Protein 3MFD (pdb70)

Radius of gyration: 30.0 Å; Cα contacts (8 Å, |Δi|>4): 1368; chains: 2; bounding box: 78×88×64 Å

Secondary structure (DSSP, 8-state):
----S-SEEEEEETTT--EEEEESTT--B--GGGGG--HHHHHHTT--PEEEPPHHHHH--SS-----TT-EEEHHHHHHH-----HHHHHHHHHHHHSSHHHHH--HHHHHH----B-SSSS--S-SSS-BB-S---HHHHH---HHHHHHHT-SEEE-----EEE---TTT---TTEEEEEEEEETTTEEEEEEEEEETTEEEEEEEES-TTHHHH---HHHHHHEEEEEEE-SEE-GGGTTSTTTTTEEESS-EEEEEEHHHHTT------BPPP-THHHH-GGGS-SEEE----TT-------EEE--/----S-SEEEEEETTT--EEEEESTT--B--GGGGG--HHHHHHTT--PEEEPPHHHHT--SS-----TT-EEEHHHHHHH-----HHHHHHHHHHHHSSHHHHH--HHHHHH----B-SSSS--S-SSS-BB-S---HHHHH---HHHHHHHT-SEEE-----EEE-S-TTT---TTEEEEEEEEETTTEEEEEEEEEETTEEEEEEEES-TTHHHH---HHHHHHEEEEEEE---GGGTTSTTTTTEE-SS-EEEEEEHHHHHT--------B----TT--S---PBEE-

B-factor: mean 21.54, std 14.28, range [2.0, 94.99]

Structure (mmCIF, N/CA/C/O backbone):
data_3MFD
#
_entry.id   3MFD
#
_cell.length_a   100.439
_cell.length_b   100.439
_cell.length_c   171.853
_cell.angle_alpha   90.000
_cell.angle_beta   90.000
_cell.angle_gamma   90.000
#
_symmetry.space_group_name_H-M   'P 43 21 2'
#
loop_
_entity.id
_entity.type
_entity.pdbx_description
1 polymer 'D-alanyl-D-alanine carboxypeptidase dacB'
2 non-polymer 'CITRIC ACID'
3 non-polymer 1,2-ETHANEDIOL
4 water water
#
loop_
_atom_site.group_PDB
_atom_site.id
_atom_site.type_symbol
_atom_site.label_atom_id
_atom_site.label_alt_id
_atom_site.label_comp_id
_atom_site.label_asym_id
_atom_site.label_entity_id
_atom_site.label_seq_id
_atom_site.pdbx_PDB_ins_code
_atom_site.Cartn_x
_atom_site.Cartn_y
_atom_site.Cartn_z
_atom_site.occupancy
_atom_site.B_iso_or_equiv
_atom_site.auth_seq_id
_atom_site.auth_comp_id
_atom_site.auth_asym_id
_atom_site.auth_atom_id
_atom_site.pdbx_PDB_model_num
ATOM 1 N N . ALA A 1 4 ? 3.746 33.767 67.391 1.00 30.05 28 ALA A N 1
ATOM 2 C CA . ALA A 1 4 ? 3.941 33.520 65.941 1.00 30.24 28 ALA A CA 1
ATOM 3 C C . ALA A 1 4 ? 2.757 34.116 65.179 1.00 29.42 28 ALA A C 1
ATOM 4 O O . ALA A 1 4 ? 1.722 34.425 65.769 1.00 30.59 28 ALA A O 1
ATOM 6 N N . ILE A 1 5 ? 2.895 34.288 63.874 1.00 28.27 29 ILE A N 1
ATOM 7 C CA . ILE A 1 5 ? 1.747 34.733 63.074 1.00 26.67 29 ILE A CA 1
ATOM 8 C C . ILE A 1 5 ? 0.997 33.487 62.625 1.00 25.80 29 ILE A C 1
ATOM 9 O O . ILE A 1 5 ? 1.599 32.585 62.079 1.00 26.46 29 ILE A O 1
ATOM 14 N N . ASP A 1 6 ? -0.297 33.422 62.904 1.00 24.90 30 ASP A N 1
ATOM 15 C CA . ASP A 1 6 ? -1.158 32.376 62.372 1.00 24.68 30 ASP A CA 1
ATOM 16 C C . ASP A 1 6 ? -2.350 32.997 61.652 1.00 22.41 30 ASP A C 1
ATOM 17 O O . ASP A 1 6 ? -3.063 33.810 62.235 1.00 23.02 30 ASP A O 1
ATOM 22 N N . VAL A 1 7 ? -2.557 32.640 60.386 1.00 19.41 31 VAL A N 1
ATOM 23 C CA . VAL A 1 7 ? -3.656 33.224 59.598 1.00 16.59 31 VAL A CA 1
ATOM 24 C C . VAL A 1 7 ? -4.524 32.136 58.977 1.00 15.79 31 VAL A C 1
ATOM 25 O O . VAL A 1 7 ? -4.106 30.980 58.895 1.00 15.17 31 VAL A O 1
ATOM 29 N N . SER A 1 8 ? -5.735 32.499 58.558 1.00 14.07 32 SER A N 1
ATOM 30 C CA . SER A 1 8 ? -6.652 31.544 57.938 1.00 13.47 32 SER A CA 1
ATOM 31 C C . SER A 1 8 ? -6.522 31.512 56.406 1.00 12.87 32 SER A C 1
ATOM 32 O O . SER A 1 8 ? -7.270 30.787 55.735 1.00 12.88 32 SER A O 1
ATOM 35 N N . ALA A 1 9 ? -5.618 32.327 55.869 1.00 11.14 33 ALA A N 1
ATOM 36 C CA . ALA A 1 9 ? -5.422 32.442 54.419 1.00 11.41 33 ALA A CA 1
ATOM 37 C C . ALA A 1 9 ? -4.708 31.226 53.899 1.00 11.72 33 ALA A C 1
ATOM 38 O O . ALA A 1 9 ? -3.865 30.668 54.586 1.00 12.50 33 ALA A O 1
ATOM 40 N N . LYS A 1 10 ? -5.021 30.825 52.665 1.00 12.56 34 LYS A N 1
ATOM 41 C CA . LYS A 1 10 ? -4.248 29.780 52.018 1.00 12.98 34 LYS A CA 1
ATOM 42 C C . LYS A 1 10 ? -2.847 30.305 51.626 1.00 12.30 34 LYS A C 1
ATOM 43 O O . LYS A 1 10 ? -1.844 29.582 51.797 1.00 13.52 34 LYS A O 1
ATOM 49 N N . SER A 1 11 ? -2.787 31.542 51.142 1.00 11.91 35 SER A N 1
ATOM 50 C CA . SER A 1 11 ? -1.528 32.201 50.837 1.00 11.69 35 SER A CA 1
ATOM 51 C C . SER A 1 11 ? -1.539 33.570 51.451 1.00 11.75 35 SER A C 1
ATOM 52 O O . SER A 1 11 ? -2.566 34.252 51.436 1.00 11.03 35 SER A O 1
ATOM 55 N N . ALA A 1 12 ? -0.398 33.988 51.991 1.00 11.61 36 ALA A N 1
ATOM 56 C CA . ALA A 1 12 ? -0.327 35.300 52.618 1.00 11.33 36 ALA A CA 1
ATOM 57 C C . ALA A 1 12 ? 1.090 35.813 52.555 1.00 11.15 36 ALA A C 1
ATOM 58 O O . ALA A 1 12 ? 2.034 35.028 52.487 1.00 10.85 36 ALA A O 1
ATOM 60 N N . ILE A 1 13 ? 1.237 37.119 52.631 1.00 11.17 37 ILE A N 1
ATOM 61 C CA . ILE A 1 13 ? 2.555 37.707 52.756 1.00 11.61 37 ILE A CA 1
ATOM 62 C C . ILE A 1 13 ? 2.471 39.057 53.425 1.00 11.56 37 ILE A C 1
ATOM 63 O O . ILE A 1 13 ? 1.471 39.761 53.324 1.00 11.61 37 ILE A O 1
ATOM 68 N N . ILE A 1 14 ? 3.528 39.416 54.138 1.00 12.07 38 ILE A N 1
ATOM 69 C CA . ILE A 1 14 ? 3.700 40.815 54.513 1.00 12.54 38 ILE A CA 1
ATOM 70 C C . ILE A 1 14 ? 5.133 41.225 54.216 1.00 12.77 38 ILE A C 1
ATOM 71 O O . ILE A 1 14 ? 6.077 40.477 54.501 1.00 12.84 38 ILE A O 1
ATOM 76 N N . ILE A 1 15 ? 5.284 42.385 53.578 1.00 12.23 39 ILE A N 1
ATOM 77 C CA . ILE A 1 15 ? 6.580 42.874 53.187 1.00 12.29 39 ILE A CA 1
ATOM 78 C C . ILE A 1 15 ? 6.781 44.273 53.716 1.00 13.22 39 ILE A C 1
ATOM 79 O O . ILE A 1 15 ? 5.831 45.028 53.969 1.00 12.60 39 ILE A O 1
ATOM 84 N N . ASP A 1 16 ? 8.048 44.601 53.899 1.00 13.36 40 ASP A N 1
ATOM 85 C CA . ASP A 1 16 ? 8.500 45.930 54.259 1.00 13.46 40 ASP A CA 1
ATOM 86 C C . ASP A 1 16 ? 8.360 46.803 53.026 1.00 14.17 40 ASP A C 1
ATOM 87 O O . ASP A 1 16 ? 8.928 46.522 51.958 1.00 13.30 40 ASP A O 1
ATOM 92 N N . GLY A 1 17 ? 7.539 47.835 53.137 1.00 14.54 41 GLY A N 1
ATOM 93 C CA . GLY A 1 17 ? 7.315 48.747 52.048 1.00 14.90 41 GLY A CA 1
ATOM 94 C C . GLY A 1 17 ? 8.560 49.509 51.620 1.00 16.05 41 GLY A C 1
ATOM 95 O O . GLY A 1 17 ? 8.617 49.920 50.460 1.00 19.04 41 GLY A O 1
ATOM 96 N N . ALA A 1 18 ? 9.540 49.681 52.502 1.00 16.91 42 ALA A N 1
ATOM 97 C CA . ALA A 1 18 ? 10.782 50.396 52.145 1.00 17.85 42 ALA A CA 1
ATOM 98 C C . ALA A 1 18 ? 11.717 49.513 51.313 1.00 18.00 42 ALA A C 1
ATOM 99 O O . ALA A 1 18 ? 12.017 49.820 50.164 1.00 20.46 42 ALA A O 1
ATOM 101 N N . SER A 1 19 ? 12.132 48.392 51.878 1.00 17.82 43 SER A N 1
ATOM 102 C CA . SER A 1 19 ? 13.153 47.515 51.262 1.00 16.53 43 SER A CA 1
ATOM 103 C C . SER A 1 19 ? 12.550 46.448 50.339 1.00 16.14 43 SER A C 1
ATOM 104 O O . SER A 1 19 ? 13.265 45.875 49.506 1.00 15.23 43 SER A O 1
ATOM 107 N N . GLY A 1 20 ? 11.263 46.165 50.513 1.00 14.52 44 GLY A N 1
ATOM 108 C CA . GLY A 1 20 ? 10.600 45.046 49.847 1.00 14.13 44 GLY A CA 1
ATOM 109 C C . GLY A 1 20 ? 10.830 43.713 50.541 1.00 14.28 44 GLY A C 1
ATOM 110 O O . GLY A 1 20 ? 10.315 42.677 50.084 1.00 15.26 44 GLY A O 1
ATOM 111 N N . ARG A 1 21 ? 11.576 43.700 51.651 1.00 13.69 45 ARG A N 1
ATOM 112 C CA . ARG A 1 21 ? 11.926 42.423 52.297 1.00 13.68 45 ARG A CA 1
ATOM 113 C C . ARG A 1 21 ? 10.673 41.696 52.773 1.00 12.91 45 ARG A C 1
ATOM 114 O O . ARG A 1 21 ? 9.748 42.309 53.329 1.00 13.18 45 ARG A O 1
ATOM 122 N N . VAL A 1 22 ? 10.642 40.387 52.546 1.00 12.87 46 VAL A N 1
ATOM 123 C CA . VAL A 1 22 ? 9.528 39.564 53.029 1.00 12.87 46 VAL A CA 1
ATOM 124 C C . VAL A 1 22 ? 9.725 39.299 54.539 1.00 12.19 46 VAL A C 1
ATOM 125 O O . VAL A 1 22 ? 10.769 38.762 54.969 1.00 12.61 46 VAL A O 1
ATOM 129 N N . LEU A 1 23 ? 8.730 39.687 55.330 1.00 11.54 47 LEU A N 1
ATOM 130 C CA . LEU A 1 23 ? 8.760 39.554 56.784 1.00 12.05 47 LEU A CA 1
ATOM 131 C C . LEU A 1 23 ? 8.049 38.318 57.293 1.00 12.32 47 LEU A C 1
ATOM 132 O O . LEU A 1 23 ? 8.443 37.730 58.320 1.00 13.42 47 LEU A O 1
ATOM 137 N N . TYR A 1 24 ? 7.008 37.930 56.580 1.00 12.00 48 TYR A N 1
ATOM 138 C CA . TYR A 1 24 ? 6.235 36.733 56.866 1.00 13.15 48 TYR A CA 1
ATOM 139 C C . TYR A 1 24 ? 5.620 36.266 55.553 1.00 12.98 48 TYR A C 1
ATOM 140 O O . TYR A 1 24 ? 5.192 37.083 54.730 1.00 13.06 48 TYR A O 1
ATOM 149 N N . ALA A 1 25 ? 5.585 34.956 55.351 1.00 13.09 49 ALA A N 1
ATOM 150 C CA . ALA A 1 25 ? 5.038 34.396 54.116 1.00 13.24 49 ALA A CA 1
ATOM 151 C C . ALA A 1 25 ? 4.452 33.021 54.366 1.00 13.38 49 ALA A C 1
ATOM 152 O O . ALA A 1 25 ? 4.993 32.243 55.160 1.00 14.48 49 ALA A O 1
ATOM 154 N N . LYS A 1 26 ? 3.354 32.740 53.675 1.00 12.58 50 LYS A N 1
ATOM 155 C CA . LYS A 1 26 ? 2.677 31.464 53.707 1.00 12.67 50 LYS A CA 1
ATOM 156 C C . LYS A 1 26 ? 2.306 31.120 52.267 1.00 12.38 50 LYS A C 1
ATOM 157 O O . LYS A 1 26 ? 1.533 31.853 51.662 1.00 11.54 50 LYS A O 1
ATOM 163 N N . ASP A 1 27 ? 2.898 30.056 51.717 1.00 11.51 51 ASP A N 1
ATOM 164 C CA . ASP A 1 27 ? 2.585 29.604 50.339 1.00 12.57 51 ASP A CA 1
ATOM 165 C C . ASP A 1 27 ? 2.520 30.776 49.345 1.00 12.74 51 ASP A C 1
ATOM 166 O O . ASP A 1 27 ? 1.586 30.891 48.542 1.00 11.69 51 ASP A O 1
ATOM 171 N N . GLU A 1 28 ? 3.533 31.635 49.405 1.00 11.65 52 GLU A N 1
ATOM 172 C CA . GLU A 1 28 ? 3.473 32.929 48.785 1.00 11.77 52 GLU A CA 1
ATOM 173 C C . GLU A 1 28 ? 3.721 32.950 47.284 1.00 11.70 52 GLU A C 1
ATOM 174 O O . GLU A 1 28 ? 3.514 33.989 46.638 1.00 11.62 52 GLU A O 1
ATOM 180 N N . HIS A 1 29 ? 4.127 31.816 46.720 1.00 11.27 53 HIS A N 1
ATOM 181 C CA . HIS A 1 29 ? 4.363 31.696 45.277 1.00 11.73 53 HIS A CA 1
ATOM 182 C C . HIS A 1 29 ? 3.375 30.759 44.581 1.00 12.07 53 HIS A C 1
ATOM 183 O O . HIS A 1 29 ? 3.535 30.454 43.398 1.00 11.67 53 HIS A O 1
ATOM 190 N N . GLN A 1 30 ? 2.337 30.317 45.283 1.00 11.74 54 GLN A N 1
ATOM 191 C CA . GLN A 1 30 ? 1.332 29.468 44.673 1.00 11.77 54 GLN A CA 1
ATOM 192 C C . GLN A 1 30 ? 0.411 30.311 43.808 1.00 11.56 54 GLN A C 1
ATOM 193 O O . GLN A 1 30 ? -0.200 31.271 44.272 1.00 12.12 54 GLN A O 1
ATOM 199 N N . LYS A 1 31 ? 0.319 29.961 42.528 1.00 11.60 55 LYS A N 1
ATOM 200 C CA . LYS A 1 31 ? -0.605 30.622 41.629 1.00 10.25 55 LYS A CA 1
ATOM 201 C C . LYS A 1 31 ? -2.032 30.364 42.074 1.00 10.30 55 LYS A C 1
ATOM 202 O O . LYS A 1 31 ? -2.434 29.209 42.301 1.00 10.74 55 LYS A O 1
ATOM 208 N N . ARG A 1 32 ? -2.809 31.434 42.182 1.00 10.74 56 ARG A N 1
ATOM 209 C CA . ARG A 1 32 ? -4.189 31.361 42.640 1.00 11.65 56 ARG A CA 1
ATOM 210 C C . ARG A 1 32 ? -5.036 32.376 41.911 1.00 11.30 56 ARG A C 1
ATOM 211 O O . ARG A 1 32 ? -4.522 33.386 41.415 1.00 11.20 56 ARG A O 1
ATOM 219 N N . ARG A 1 33 ? -6.343 32.125 41.877 1.00 11.10 57 ARG A N 1
ATOM 220 C CA . ARG A 1 33 ? -7.299 33.135 41.462 1.00 11.79 57 ARG A CA 1
ATOM 221 C C . ARG A 1 33 ? -7.304 34.304 42.475 1.00 11.46 57 ARG A C 1
ATOM 222 O O . ARG A 1 33 ? -7.210 34.111 43.704 1.00 11.72 57 ARG A O 1
ATOM 230 N N . ILE A 1 34 ? -7.374 35.519 41.963 1.00 12.03 58 ILE A N 1
ATOM 231 C CA . ILE A 1 34 ? -7.179 36.686 42.794 1.00 11.38 58 ILE A CA 1
ATOM 232 C C . ILE A 1 34 ? -8.377 37.624 42.851 1.00 11.57 58 ILE A C 1
ATOM 233 O O . ILE A 1 34 ? -8.377 38.574 43.659 1.00 11.19 58 ILE A O 1
ATOM 238 N N . ALA A 1 35 ? -9.395 37.405 42.017 1.00 10.22 59 ALA A N 1
ATOM 239 C CA . ALA A 1 35 ? -10.543 38.311 42.004 1.00 10.59 59 ALA A CA 1
ATOM 240 C C . ALA A 1 35 ? -10.117 39.794 41.843 1.00 11.20 59 ALA A C 1
ATOM 241 O O . ALA A 1 35 ? -9.183 40.102 41.102 1.00 11.08 59 ALA A O 1
ATOM 243 N N . SER A 1 36 ? -10.773 40.709 42.559 1.00 10.64 60 SER A N 1
ATOM 244 C CA . SER A 1 36 ? -10.701 42.128 42.240 1.00 11.92 60 SER A CA 1
ATOM 245 C C . SER A 1 36 ? -9.428 42.810 42.673 1.00 11.50 60 SER A C 1
ATOM 246 O O . SER A 1 36 ? -9.247 43.988 42.332 1.00 12.08 60 SER A O 1
ATOM 249 N N . ILE A 1 37 ? -8.500 42.138 43.371 1.00 11.05 61 ILE A N 1
ATOM 250 C CA . ILE A 1 37 ? -7.196 42.764 43.577 1.00 11.29 61 ILE A CA 1
ATOM 251 C C . ILE A 1 37 ? -6.461 42.955 42.231 1.00 12.44 61 ILE A C 1
ATOM 252 O O . ILE A 1 37 ? -5.557 43.786 42.139 1.00 12.16 61 ILE A O 1
ATOM 257 N N . THR A 1 38 ? -6.943 42.263 41.192 1.00 11.66 62 THR A N 1
ATOM 258 C CA . THR A 1 38 ? -6.544 42.546 39.807 1.00 11.16 62 THR A CA 1
ATOM 259 C C . THR A 1 38 ? -6.584 44.028 39.506 1.00 10.90 62 THR A C 1
ATOM 260 O O . THR A 1 38 ? -5.782 44.537 38.729 1.00 10.94 62 THR A O 1
ATOM 264 N N . LYS A 1 39 ? -7.581 44.696 40.059 1.00 10.27 63 LYS A N 1
ATOM 265 C CA . LYS A 1 39 ? -7.874 46.070 39.702 1.00 10.58 63 LYS A CA 1
ATOM 266 C C . LYS A 1 39 ? -6.749 47.030 40.096 1.00 11.33 63 LYS A C 1
ATOM 267 O O . LYS A 1 39 ? -6.681 48.135 39.560 1.00 11.58 63 LYS A O 1
ATOM 273 N N . ILE A 1 40 ? -5.851 46.616 40.977 1.00 11.58 64 ILE A N 1
ATOM 274 C CA . ILE A 1 40 ? -4.695 47.449 41.304 1.00 10.92 64 ILE A CA 1
ATOM 275 C C . ILE A 1 40 ? -3.882 47.701 40.028 1.00 11.83 64 ILE A C 1
ATOM 276 O O . ILE A 1 40 ? -3.398 48.792 39.765 1.00 11.29 64 ILE A O 1
ATOM 289 N N . THR A 1 42 ? -4.983 47.599 36.902 1.00 10.69 66 THR A N 1
ATOM 290 C CA . THR A 1 42 ? -5.792 48.466 36.081 1.00 10.03 66 THR A CA 1
ATOM 291 C C . THR A 1 42 ? -5.640 49.937 36.485 1.00 10.98 66 THR A C 1
ATOM 292 O O . THR A 1 42 ? -5.476 50.806 35.641 1.00 11.10 66 THR A O 1
ATOM 296 N N . ALA A 1 43 ? -5.682 50.191 37.797 1.00 10.50 67 ALA A N 1
ATOM 297 C CA . ALA A 1 43 ? -5.456 51.527 38.306 1.00 10.96 67 ALA A CA 1
ATOM 298 C C . ALA A 1 43 ? -4.073 52.092 38.002 1.00 10.82 67 ALA A C 1
ATOM 299 O O . ALA A 1 43 ? -3.958 53.256 37.585 1.00 11.06 67 ALA A O 1
ATOM 301 N N . VAL A 1 44 ? -3.041 51.295 38.205 1.00 11.40 68 VAL A N 1
ATOM 302 C CA . VAL A 1 44 ? -1.681 51.705 37.882 1.00 11.70 68 VAL A CA 1
ATOM 303 C C . VAL A 1 44 ? -1.561 52.142 36.432 1.00 11.55 68 VAL A C 1
ATOM 304 O O . VAL A 1 44 ? -1.007 53.200 36.140 1.00 11.77 68 VAL A O 1
ATOM 308 N N . LEU A 1 45 ? -2.074 51.331 35.498 1.00 11.57 69 LEU A N 1
ATOM 309 C CA . LEU A 1 45 ? -1.968 51.693 34.102 1.00 11.02 69 LEU A CA 1
ATOM 310 C C . LEU A 1 45 ? -2.761 52.961 33.759 1.00 11.57 69 LEU A C 1
ATOM 311 O O . LEU A 1 45 ? -2.279 53.804 32.968 1.00 11.57 69 LEU A O 1
ATOM 316 N N . ALA A 1 46 ? -3.942 53.126 34.355 1.00 11.38 70 ALA A N 1
ATOM 317 C CA . ALA A 1 46 ? -4.704 54.361 34.146 1.00 11.43 70 ALA A CA 1
ATOM 318 C C . ALA A 1 46 ? -3.934 55.592 34.643 1.00 11.59 70 ALA A C 1
ATOM 319 O O . ALA A 1 46 ? -3.857 56.605 33.972 1.00 10.16 70 ALA A O 1
ATOM 321 N N . ILE A 1 47 ? -3.379 55.472 35.828 1.00 11.70 71 ILE A N 1
ATOM 322 C CA . ILE A 1 47 ? -2.613 56.581 36.425 1.00 12.79 71 ILE A CA 1
ATOM 323 C C . ILE A 1 47 ? -1.390 56.911 35.588 1.00 13.96 71 ILE A C 1
ATOM 324 O O . ILE A 1 47 ? -1.097 58.090 35.342 1.00 14.67 71 ILE A O 1
ATOM 329 N N . GLU A 1 48 ? -0.674 55.900 35.118 1.00 13.42 72 GLU A N 1
ATOM 330 C CA . GLU A 1 48 ? 0.538 56.147 34.353 1.00 14.08 72 GLU A CA 1
ATOM 331 C C . GLU A 1 48 ? 0.272 56.599 32.902 1.00 14.42 72 GLU A C 1
ATOM 332 O O . GLU A 1 48 ? 1.185 57.044 32.197 1.00 14.73 72 GLU A O 1
ATOM 338 N N . SER A 1 49 ? -0.978 56.507 32.452 1.00 13.53 73 SER A N 1
ATOM 339 C CA . SER A 1 49 ? -1.300 56.737 31.056 1.00 13.33 73 SER A CA 1
ATOM 340 C C . SER A 1 49 ? -1.249 58.225 30.703 1.00 15.24 73 SER A C 1
ATOM 341 O O . SER A 1 49 ? -1.217 58.560 29.528 1.00 15.96 73 SER A O 1
ATOM 344 N N . GLY A 1 50 ? -1.318 59.083 31.709 1.00 16.07 74 GLY A N 1
ATOM 345 C CA . GLY A 1 50 ? -1.402 60.516 31.471 1.00 17.61 74 GLY A CA 1
ATOM 346 C C . GLY A 1 50 ? -2.785 60.971 31.005 1.00 16.92 74 GLY A C 1
ATOM 347 O O . GLY A 1 50 ? -2.935 62.107 30.586 1.00 17.06 74 GLY A O 1
ATOM 348 N N . LYS A 1 51 ? -3.776 60.073 31.032 1.00 15.44 75 LYS A N 1
ATOM 349 C CA . LYS A 1 51 ? -5.108 60.367 30.495 1.00 14.57 75 LYS A CA 1
ATOM 350 C C . LYS A 1 51 ? -6.183 60.582 31.562 1.00 14.42 75 LYS A C 1
ATOM 351 O O . LYS A 1 51 ? -7.350 60.547 31.238 1.00 13.79 75 LYS A O 1
ATOM 365 N N A ASP A 1 53 ? -7.460 63.048 33.092 0.50 15.21 77 ASP A N 1
ATOM 366 N N B ASP A 1 53 ? -7.448 63.052 33.099 0.50 15.38 77 ASP A N 1
ATOM 367 C CA A ASP A 1 53 ? -8.416 64.129 32.887 0.50 15.57 77 ASP A CA 1
ATOM 368 C CA B ASP A 1 53 ? -8.396 64.142 32.860 0.50 15.90 77 ASP A CA 1
ATOM 369 C C A ASP A 1 53 ? -9.184 64.030 31.561 0.50 15.51 77 ASP A C 1
ATOM 370 C C B ASP A 1 53 ? -9.281 63.960 31.624 0.50 15.62 77 ASP A C 1
ATOM 371 O O A ASP A 1 53 ? -9.920 64.949 31.211 0.50 15.34 77 ASP A O 1
ATOM 372 O O B ASP A 1 53 ? -10.214 64.733 31.418 0.50 15.35 77 ASP A O 1
ATOM 381 N N . GLN A 1 54 ? -9.011 62.933 30.818 1.00 15.06 78 GLN A N 1
ATOM 382 C CA . GLN A 1 54 ? -9.737 62.728 29.567 1.00 14.61 78 GLN A CA 1
ATOM 383 C C . GLN A 1 54 ? -11.147 62.209 29.821 1.00 14.80 78 GLN A C 1
ATOM 384 O O . GLN A 1 54 ? -11.388 61.523 30.813 1.00 13.46 78 GLN A O 1
ATOM 390 N N . THR A 1 55 ? -12.046 62.536 28.889 1.00 14.08 79 THR A N 1
ATOM 391 C CA . THR A 1 55 ? -13.400 62.054 28.915 1.00 15.32 79 THR A CA 1
ATOM 392 C C . THR A 1 55 ? -13.473 60.709 28.246 1.00 15.77 79 THR A C 1
ATOM 393 O O . THR A 1 55 ? -13.063 60.554 27.079 1.00 15.53 79 THR A O 1
ATOM 397 N N . VAL A 1 56 ? -14.027 59.748 28.962 1.00 15.02 80 VAL A N 1
ATOM 398 C CA . VAL A 1 56 ? -14.193 58.386 28.494 1.00 15.38 80 VAL A CA 1
ATOM 399 C C . VAL A 1 56 ? -15.634 58.218 28.023 1.00 17.20 80 VAL A C 1
ATOM 400 O O . VAL A 1 56 ? -16.571 58.678 28.675 1.00 15.85 80 VAL A O 1
ATOM 404 N N . THR A 1 57 ? -15.816 57.554 26.884 1.00 18.32 81 THR A N 1
ATOM 405 C CA . THR A 1 57 ? -17.152 57.147 26.450 1.00 18.43 81 THR A CA 1
ATOM 406 C C . THR A 1 57 ? -17.389 55.660 26.771 1.00 18.71 81 THR A C 1
ATOM 407 O O . THR A 1 57 ? -16.638 54.781 26.306 1.00 19.94 81 THR A O 1
ATOM 411 N N . VAL A 1 58 ? -18.414 55.365 27.551 1.00 17.23 82 VAL A N 1
ATOM 412 C CA . VAL A 1 58 ? -18.680 54.014 28.022 1.00 18.11 82 VAL A CA 1
ATOM 413 C C . VAL A 1 58 ? -19.376 53.173 26.952 1.00 18.95 82 VAL A C 1
ATOM 414 O O . VAL A 1 58 ? -20.402 53.589 26.395 1.00 19.26 82 VAL A O 1
ATOM 418 N N . SER A 1 59 ? -18.811 51.995 26.686 1.00 18.34 83 SER A N 1
ATOM 419 C CA . SER A 1 59 ? -19.317 51.099 25.666 1.00 18.61 83 SER A CA 1
ATOM 420 C C . SER A 1 59 ? -20.394 50.140 26.168 1.00 18.30 83 SER A C 1
ATOM 421 O O . SER A 1 59 ? -20.556 49.913 27.361 1.00 17.09 83 SER A O 1
ATOM 424 N N . ALA A 1 60 ? -21.094 49.527 25.214 1.00 18.44 84 ALA A N 1
ATOM 425 C CA . ALA A 1 60 ? -22.114 48.557 25.534 1.00 19.40 84 ALA A CA 1
ATOM 426 C C . ALA A 1 60 ? -21.490 47.377 26.222 1.00 19.43 84 ALA A C 1
ATOM 427 O O . ALA A 1 60 ? -22.087 46.784 27.110 1.00 19.60 84 ALA A O 1
ATOM 429 N N . ASN A 1 61 ? -20.293 47.010 25.787 1.00 20.23 85 ASN A N 1
ATOM 430 C CA . ASN A 1 61 ? -19.541 45.950 26.419 1.00 21.00 85 ASN A CA 1
ATOM 431 C C . ASN A 1 61 ? -19.275 46.273 27.913 1.00 20.08 85 ASN A C 1
ATOM 432 O O . ASN A 1 61 ? -19.441 45.420 28.779 1.00 20.80 85 ASN A O 1
ATOM 437 N N . ALA A 1 62 ? -18.889 47.503 28.204 1.00 19.40 86 ALA A N 1
ATOM 438 C CA . ALA A 1 62 ? -18.602 47.886 29.607 1.00 19.51 86 ALA A CA 1
ATOM 439 C C . ALA A 1 62 ? -19.855 47.709 30.468 1.00 19.88 86 ALA A C 1
ATOM 440 O O . ALA A 1 62 ? -19.818 47.115 31.542 1.00 20.17 86 ALA A O 1
ATOM 442 N N . VAL A 1 63 ? -20.990 48.135 29.940 1.00 20.85 87 VAL A N 1
ATOM 443 C CA . VAL A 1 63 ? -22.255 48.052 30.699 1.00 21.19 87 VAL A CA 1
ATOM 444 C C . VAL A 1 63 ? -22.678 46.592 30.935 1.00 22.58 87 VAL A C 1
ATOM 445 O O . VAL A 1 63 ? -23.217 46.263 31.990 1.00 23.07 87 VAL A O 1
ATOM 449 N N . ARG A 1 64 ? -22.373 45.696 29.995 1.00 23.56 88 ARG A N 1
ATOM 450 C CA . ARG A 1 64 ? -22.737 44.267 30.114 1.00 24.75 88 ARG A CA 1
ATOM 451 C C . ARG A 1 64 ? -22.029 43.476 31.212 1.00 24.33 88 ARG A C 1
ATOM 452 O O . ARG A 1 64 ? -22.492 42.399 31.618 1.00 24.92 88 ARG A O 1
ATOM 460 N N . THR A 1 65 ? -20.954 44.025 31.772 1.00 22.84 89 THR A N 1
ATOM 461 C CA . THR A 1 65 ? -20.094 43.234 32.618 1.00 21.93 89 THR A CA 1
ATOM 462 C C . THR A 1 65 ? -20.799 42.763 33.885 1.00 22.25 89 THR A C 1
ATOM 463 O O . THR A 1 65 ? -21.547 43.499 34.491 1.00 21.71 89 THR A O 1
ATOM 467 N N . GLU A 1 66 ? -20.529 41.537 34.312 1.00 22.92 90 GLU A N 1
ATOM 468 C CA . GLU A 1 66 ? -21.144 41.004 35.524 1.00 24.89 90 GLU A CA 1
ATOM 469 C C . GLU A 1 66 ? -20.529 41.595 36.813 1.00 24.01 90 GLU A C 1
ATOM 470 O O . GLU A 1 66 ? -19.498 42.273 36.752 1.00 25.54 90 GLU A O 1
ATOM 476 N N . GLY A 1 67 ? -21.167 41.338 37.950 1.00 23.80 91 GLY A N 1
ATOM 477 C CA . GLY A 1 67 ? -20.609 41.641 39.287 1.00 23.92 91 GLY A CA 1
ATOM 478 C C . GLY A 1 67 ? -20.771 43.069 39.797 1.00 23.25 91 GLY A C 1
ATOM 479 O O . GLY A 1 67 ? -21.612 43.791 39.337 1.00 24.05 91 GLY A O 1
ATOM 480 N N . SER A 1 68 ? -19.919 43.471 40.736 1.00 23.20 92 SER A N 1
ATOM 481 C CA . SER A 1 68 ? -19.953 44.837 41.288 1.00 23.15 92 SER A CA 1
ATOM 482 C C . SER A 1 68 ? -19.988 45.869 40.141 1.00 21.56 92 SER A C 1
ATOM 483 O O . SER A 1 68 ? -19.345 45.702 39.111 1.00 19.11 92 SER A O 1
ATOM 486 N N . ALA A 1 69 ? -20.732 46.946 40.321 1.00 20.89 93 ALA A N 1
ATOM 487 C CA . ALA A 1 69 ? -20.830 47.986 39.307 1.00 19.69 93 ALA A CA 1
ATOM 488 C C . ALA A 1 69 ? -20.913 49.380 39.935 1.00 19.81 93 ALA A C 1
ATOM 489 O O . ALA A 1 69 ? -21.304 49.520 41.116 1.00 20.13 93 ALA A O 1
ATOM 491 N N . ILE A 1 70 ? -20.598 50.405 39.141 1.00 17.46 94 ILE A N 1
ATOM 492 C CA . ILE A 1 70 ? -20.941 51.786 39.489 1.00 17.20 94 ILE A CA 1
ATOM 493 C C . ILE A 1 70 ? -22.100 52.345 38.642 1.00 17.75 94 ILE A C 1
ATOM 494 O O . ILE A 1 70 ? -22.420 53.534 38.717 1.00 16.71 94 ILE A O 1
ATOM 499 N N . TYR A 1 71 ? -22.731 51.471 37.848 1.00 18.43 95 TYR A N 1
ATOM 500 C CA . TYR A 1 71 ? -23.982 51.779 37.146 1.00 19.55 95 TYR A CA 1
ATOM 501 C C . TYR A 1 71 ? -23.796 52.781 36.013 1.00 19.27 95 TYR A C 1
ATOM 502 O O . TYR A 1 71 ? -24.622 53.663 35.792 1.00 19.87 95 TYR A O 1
ATOM 511 N N . LEU A 1 72 ? -22.717 52.578 35.248 1.00 18.14 96 LEU A N 1
ATOM 512 C CA . LEU A 1 72 ? -22.486 53.290 33.997 1.00 17.46 96 LEU A CA 1
ATOM 513 C C . LEU A 1 72 ? -23.568 52.915 32.971 1.00 17.92 96 LEU A C 1
ATOM 514 O O . LEU A 1 72 ? -24.128 51.835 33.027 1.00 17.69 96 LEU A O 1
ATOM 519 N N . THR A 1 73 ? -23.838 53.818 32.054 1.00 18.83 97 THR A N 1
ATOM 520 C CA . THR A 1 73 ? -24.805 53.587 30.967 1.00 19.97 97 THR A CA 1
ATOM 521 C C . THR A 1 73 ? -24.095 53.696 29.624 1.00 20.22 97 THR A C 1
ATOM 522 O O . THR A 1 73 ? -23.056 54.366 29.504 1.00 20.17 97 THR A O 1
ATOM 526 N N . GLU A 1 74 ? -24.643 53.045 28.594 1.00 20.29 98 GLU A N 1
ATOM 527 C CA . GLU A 1 74 ? -24.000 53.066 27.285 1.00 20.02 98 GLU A CA 1
ATOM 528 C C . GLU A 1 74 ? -23.946 54.495 26.740 1.00 19.20 98 GLU A C 1
ATOM 529 O O . GLU A 1 74 ? -24.960 55.218 26.743 1.00 19.23 98 GLU A O 1
ATOM 535 N N . GLY A 1 75 ? -22.767 54.916 26.301 1.00 17.57 99 GLY A N 1
ATOM 536 C CA . GLY A 1 75 ? -22.541 56.256 25.743 1.00 17.97 99 GLY A CA 1
ATOM 537 C C . GLY A 1 75 ? -22.264 57.356 26.763 1.00 18.05 99 GLY A C 1
ATOM 538 O O . GLY A 1 75 ? -22.003 58.506 26.408 1.00 17.73 99 GLY A O 1
ATOM 539 N N . GLN A 1 76 ? -22.300 57.007 28.043 1.00 18.02 100 GLN A N 1
ATOM 540 C CA . GLN A 1 76 ? -22.042 57.973 29.093 1.00 18.81 100 GLN A CA 1
ATOM 541 C C . GLN A 1 76 ? -20.630 58.558 28.970 1.00 18.52 100 GLN A C 1
ATOM 542 O O . GLN A 1 76 ? -19.669 57.835 28.633 1.00 19.57 100 GLN A O 1
ATOM 548 N N . LYS A 1 77 ? -20.519 59.864 29.192 1.00 18.08 101 LYS A N 1
ATOM 549 C CA . LYS A 1 77 ? -19.233 60.560 29.176 1.00 18.41 101 LYS A CA 1
ATOM 550 C C . LYS A 1 77 ? -18.774 60.775 30.621 1.00 17.89 101 LYS A C 1
ATOM 551 O O . LYS A 1 77 ? -19.427 61.479 31.383 1.00 15.81 101 LYS A O 1
ATOM 557 N N . VAL A 1 78 ? -17.669 60.144 31.005 1.00 15.68 102 VAL A N 1
ATOM 558 C CA . VAL A 1 78 ? -17.174 60.203 32.371 1.00 15.33 102 VAL A CA 1
ATOM 559 C C . VAL A 1 78 ? -15.654 60.417 32.341 1.00 15.82 102 VAL A C 1
ATOM 560 O O . VAL A 1 78 ? -14.962 59.801 31.537 1.00 15.46 102 VAL A O 1
ATOM 564 N N . LYS A 1 79 ? -15.150 61.302 33.186 1.00 14.26 103 LYS A N 1
ATOM 565 C CA . LYS A 1 79 ? -13.730 61.547 33.294 1.00 14.88 103 LYS A CA 1
ATOM 566 C C . LYS A 1 79 ? -12.980 60.288 33.790 1.00 13.77 103 LYS A C 1
ATOM 567 O O . LYS A 1 79 ? -13.443 59.619 34.712 1.00 13.03 103 LYS A O 1
ATOM 573 N N . LEU A 1 80 ? -11.847 59.967 33.181 1.00 13.08 104 LEU A N 1
ATOM 574 C CA . LEU A 1 80 ? -11.121 58.745 33.535 1.00 12.89 104 LEU A CA 1
ATOM 575 C C . LEU A 1 80 ? -10.825 58.677 35.045 1.00 13.14 104 LEU A C 1
ATOM 576 O O . LEU A 1 80 ? -10.986 57.637 35.665 1.00 12.30 104 LEU A O 1
ATOM 581 N N . LYS A 1 81 ? -10.411 59.796 35.639 1.00 12.52 105 LYS A N 1
ATOM 582 C CA . LYS A 1 81 ? -10.162 59.838 37.069 1.00 13.64 105 LYS A CA 1
ATOM 583 C C . LYS A 1 81 ? -11.351 59.308 37.887 1.00 13.09 105 LYS A C 1
ATOM 584 O O . LYS A 1 81 ? -11.141 58.563 38.837 1.00 12.91 105 LYS A O 1
ATOM 590 N N . ASP A 1 82 ? -12.564 59.747 37.555 1.00 12.96 106 ASP A N 1
ATOM 591 C CA . ASP A 1 82 ? -13.775 59.282 38.254 1.00 12.80 106 ASP A CA 1
ATOM 592 C C . ASP A 1 82 ? -13.867 57.762 38.171 1.00 12.14 106 ASP A C 1
ATOM 593 O O . ASP A 1 82 ? -14.165 57.107 39.165 1.00 11.67 106 ASP A O 1
ATOM 598 N N . LEU A 1 83 ? -13.646 57.205 36.976 1.00 11.45 107 LEU A N 1
ATOM 599 C CA . LEU A 1 83 ? -13.688 55.751 36.799 1.00 12.10 107 LEU A CA 1
ATOM 600 C C . LEU A 1 83 ? -12.676 55.031 37.669 1.00 11.19 107 LEU A C 1
ATOM 601 O O . LEU A 1 83 ? -12.959 53.963 38.191 1.00 11.10 107 LEU A O 1
ATOM 606 N N . VAL A 1 84 ? -11.490 55.600 37.807 1.00 10.80 108 VAL A N 1
ATOM 607 C CA . VAL A 1 84 ? -10.468 54.975 38.636 1.00 10.37 108 VAL A CA 1
ATOM 608 C C . VAL A 1 84 ? -10.854 54.976 40.123 1.00 10.28 108 VAL A C 1
ATOM 609 O O . VAL A 1 84 ? -10.656 53.982 40.839 1.00 10.87 108 VAL A O 1
ATOM 613 N N . TYR A 1 85 ? -11.430 56.068 40.612 1.00 10.87 109 TYR A N 1
ATOM 614 C CA . TYR A 1 85 ? -11.973 56.027 41.960 1.00 11.46 109 TYR A CA 1
ATOM 615 C C . TYR A 1 85 ? -13.097 54.997 42.082 1.00 11.88 109 TYR A C 1
ATOM 616 O O . TYR A 1 85 ? -13.162 54.266 43.085 1.00 13.25 109 TYR A O 1
ATOM 625 N N . GLY A 1 86 ? -13.986 54.939 41.099 1.00 11.72 110 GLY A N 1
ATOM 626 C CA . GLY A 1 86 ? -15.099 53.963 41.149 1.00 11.90 110 GLY A CA 1
ATOM 627 C C . GLY A 1 86 ? -14.561 52.545 41.141 1.00 12.11 110 GLY A C 1
ATOM 628 O O . GLY A 1 86 ? -15.046 51.676 41.847 1.00 12.68 110 GLY A O 1
ATOM 629 N N . LEU A 1 87 ? -13.557 52.302 40.309 1.00 11.99 111 LEU A N 1
ATOM 630 C CA . LEU A 1 87 ? -12.862 51.015 40.247 1.00 11.19 111 LEU A CA 1
ATOM 631 C C . LEU A 1 87 ? -12.319 50.580 41.615 1.00 12.87 111 LEU A C 1
ATOM 632 O O . LEU A 1 87 ? -12.523 49.437 42.091 1.00 12.56 111 LEU A O 1
ATOM 645 N N . LEU A 1 89 ? -12.660 52.123 44.778 1.00 11.74 113 LEU A N 1
ATOM 646 C CA . LEU A 1 89 ? -13.505 52.231 45.967 1.00 11.67 113 LEU A CA 1
ATOM 647 C C . LEU A 1 89 ? -14.678 51.253 45.963 1.00 12.45 113 LEU A C 1
ATOM 648 O O . LEU A 1 89 ? -14.979 50.664 47.010 1.00 13.43 113 LEU A O 1
ATOM 653 N N . ARG A 1 90 ? -15.287 51.053 44.788 1.00 11.86 114 ARG A N 1
ATOM 654 C CA . ARG A 1 90 ? -16.503 50.243 44.636 1.00 11.59 114 ARG A CA 1
ATOM 655 C C . ARG A 1 90 ? -16.281 48.925 43.896 1.00 11.82 114 ARG A C 1
ATOM 656 O O . ARG A 1 90 ? -17.187 48.110 43.833 1.00 12.39 114 ARG A O 1
ATOM 664 N N . SER A 1 91 ? -15.076 48.704 43.372 1.00 12.48 115 SER A N 1
ATOM 665 C CA . SER A 1 91 ? -14.759 47.508 42.572 1.00 13.02 115 SER A CA 1
ATOM 666 C C . SER A 1 91 ? -15.650 47.410 41.310 1.00 12.93 115 SER A C 1
ATOM 667 O O . SER A 1 91 ? -16.028 46.322 40.874 1.00 13.37 115 SER A O 1
ATOM 670 N N . GLY A 1 92 ? -15.975 48.536 40.696 1.00 12.48 116 GLY A N 1
ATOM 671 C CA . GLY A 1 92 ? -16.873 48.522 39.540 1.00 12.79 116 GLY A CA 1
ATOM 672 C C . GLY A 1 92 ? -16.238 47.811 38.351 1.00 12.68 116 GLY A C 1
ATOM 673 O O . GLY A 1 92 ? -15.165 48.209 37.865 1.00 12.12 116 GLY A O 1
ATOM 674 N N . ASN A 1 93 ? -16.873 46.733 37.902 1.00 12.88 117 ASN A N 1
ATOM 675 C CA . ASN A 1 93 ? -16.363 45.967 36.755 1.00 12.28 117 ASN A CA 1
ATOM 676 C C . ASN A 1 93 ? -16.639 46.695 35.442 1.00 12.59 117 ASN A C 1
ATOM 677 O O . ASN A 1 93 ? -15.850 46.613 34.502 1.00 12.10 117 ASN A O 1
ATOM 682 N N . ASP A 1 94 ? -17.769 47.390 35.374 1.00 11.78 118 ASP A N 1
ATOM 683 C CA . ASP A 1 94 ? -18.059 48.306 34.281 1.00 12.33 118 ASP A CA 1
ATOM 684 C C . ASP A 1 94 ? -16.981 49.387 34.154 1.00 12.02 118 ASP A C 1
ATOM 685 O O . ASP A 1 94 ? -16.479 49.664 33.055 1.00 11.60 118 ASP A O 1
ATOM 690 N N . ALA A 1 95 ? -16.580 49.947 35.284 1.00 11.98 119 ALA A N 1
ATOM 691 C CA . ALA A 1 95 ? -15.512 50.951 35.302 1.00 11.57 119 ALA A CA 1
ATOM 692 C C . ALA A 1 95 ? -14.225 50.331 34.782 1.00 11.88 119 ALA A C 1
ATOM 693 O O . ALA A 1 95 ? -13.510 50.932 33.995 1.00 10.86 119 ALA A O 1
ATOM 695 N N . ALA A 1 96 ? -13.937 49.123 35.223 1.00 10.55 120 ALA A N 1
ATOM 696 C CA . ALA A 1 96 ? -12.723 48.440 34.777 1.00 10.99 120 ALA A CA 1
ATOM 697 C C . ALA A 1 96 ? -12.643 48.261 33.260 1.00 10.98 120 ALA A C 1
ATOM 698 O O . ALA A 1 96 ? -11.606 48.502 32.641 1.00 10.91 120 ALA A O 1
ATOM 700 N N . VAL A 1 97 ? -13.742 47.841 32.650 1.00 11.29 121 VAL A N 1
ATOM 701 C CA . VAL A 1 97 ? -13.767 47.634 31.201 1.00 10.35 121 VAL A CA 1
ATOM 702 C C . VAL A 1 97 ? -13.700 48.971 30.491 1.00 9.84 121 VAL A C 1
ATOM 703 O O . VAL A 1 97 ? -12.993 49.104 29.500 1.00 10.50 121 VAL A O 1
ATOM 707 N N . ALA A 1 98 ? -14.393 49.998 31.000 1.00 10.86 122 ALA A N 1
ATOM 708 C CA . ALA A 1 98 ? -14.322 51.319 30.382 1.00 10.64 122 ALA A CA 1
ATOM 709 C C . ALA A 1 98 ? -12.906 51.912 30.441 1.00 10.92 122 ALA A C 1
ATOM 710 O O . ALA A 1 98 ? -12.430 52.526 29.460 1.00 11.87 122 ALA A O 1
ATOM 712 N N . ILE A 1 99 ? -12.245 51.730 31.575 1.00 11.72 123 ILE A N 1
ATOM 713 C CA . ILE A 1 99 ? -10.868 52.170 31.718 1.00 11.14 123 ILE A CA 1
ATOM 714 C C . ILE A 1 99 ? -9.983 51.410 30.723 1.00 11.21 123 ILE A C 1
ATOM 715 O O . ILE A 1 99 ? -9.136 51.993 30.028 1.00 11.89 123 ILE A O 1
ATOM 720 N N . ALA A 1 100 ? -10.173 50.104 30.653 1.00 11.20 124 ALA A N 1
ATOM 721 C CA . ALA A 1 100 ? -9.343 49.250 29.784 1.00 11.83 124 ALA A CA 1
ATOM 722 C C . ALA A 1 100 ? -9.480 49.647 28.321 1.00 11.62 124 ALA A C 1
ATOM 723 O O . ALA A 1 100 ? -8.480 49.820 27.590 1.00 11.06 124 ALA A O 1
ATOM 725 N N . GLU A 1 101 ? -10.714 49.860 27.883 1.00 11.69 125 GLU A N 1
ATOM 726 C CA . GLU A 1 101 ? -10.973 50.219 26.503 1.00 13.22 125 GLU A CA 1
ATOM 727 C C . GLU A 1 101 ? -10.451 51.597 26.211 1.00 13.49 125 GLU A C 1
ATOM 728 O O . GLU A 1 101 ? -9.938 51.826 25.133 1.00 13.55 125 GLU A O 1
ATOM 734 N N . HIS A 1 102 ? -10.525 52.514 27.169 1.00 12.63 126 HIS A N 1
ATOM 735 C CA . HIS A 1 102 ? -10.015 53.858 26.958 1.00 13.26 126 HIS A CA 1
ATOM 736 C C . HIS A 1 102 ? -8.491 53.923 26.936 1.00 12.58 126 HIS A C 1
ATOM 737 O O . HIS A 1 102 ? -7.897 54.493 26.009 1.00 13.75 126 HIS A O 1
ATOM 744 N N . VAL A 1 103 ? -7.857 53.342 27.924 1.00 11.74 127 VAL A N 1
ATOM 745 C CA . VAL A 1 103 ? -6.409 53.409 28.081 1.00 11.98 127 VAL A CA 1
ATOM 746 C C . VAL A 1 103 ? -5.686 52.477 27.115 1.00 12.35 127 VAL A C 1
ATOM 747 O O . VAL A 1 103 ? -4.625 52.816 26.611 1.00 12.39 127 VAL A O 1
ATOM 751 N N . GLY A 1 104 ? -6.272 51.312 26.870 1.00 12.27 128 GLY A N 1
ATOM 752 C CA . GLY A 1 104 ? -5.693 50.316 25.990 1.00 11.93 128 GLY A CA 1
ATOM 753 C C . GLY A 1 104 ? -6.253 50.207 24.597 1.00 12.52 128 GLY A C 1
ATOM 754 O O . GLY A 1 104 ? -5.704 49.470 23.793 1.00 12.02 128 GLY A O 1
ATOM 755 N N . GLY A 1 105 ? -7.313 50.942 24.285 1.00 12.19 129 GLY A N 1
ATOM 756 C CA . GLY A 1 105 ? -7.981 50.877 22.989 1.00 13.80 129 GLY A CA 1
ATOM 757 C C . GLY A 1 105 ? -9.023 49.762 22.894 1.00 15.30 129 GLY A C 1
ATOM 758 O O . GLY A 1 105 ? -10.069 49.926 22.273 1.00 17.46 129 GLY A O 1
ATOM 759 N N . SER A 1 106 ? -8.734 48.635 23.522 1.00 14.41 130 SER A N 1
ATOM 760 C CA . SER A 1 106 ? -9.602 47.455 23.513 1.00 14.90 130 SER A CA 1
ATOM 761 C C . SER A 1 106 ? -9.240 46.646 24.723 1.00 13.88 130 SER A C 1
ATOM 762 O O . SER A 1 106 ? -8.170 46.887 25.327 1.00 13.53 130 SER A O 1
ATOM 765 N N . LEU A 1 107 ? -10.082 45.690 25.110 1.00 13.00 131 LEU A N 1
ATOM 766 C CA . LEU A 1 107 ? -9.670 44.793 26.175 1.00 13.84 131 LEU A CA 1
ATOM 767 C C . LEU A 1 107 ? -8.362 44.076 25.846 1.00 13.73 131 LEU A C 1
ATOM 768 O O . LEU A 1 107 ? -7.473 44.020 26.709 1.00 12.50 131 LEU A O 1
ATOM 773 N N . ASP A 1 108 ? -8.235 43.551 24.623 1.00 12.98 132 ASP A N 1
ATOM 774 C CA . ASP A 1 108 ? -7.005 42.827 24.257 1.00 13.85 132 ASP A CA 1
ATOM 775 C C . ASP A 1 108 ? -5.765 43.733 24.379 1.00 11.89 132 ASP A C 1
ATOM 776 O O . ASP A 1 108 ? -4.705 43.300 24.881 1.00 11.39 132 ASP A O 1
ATOM 781 N N . GLY A 1 109 ? -5.901 44.982 23.945 1.00 10.75 133 GLY A N 1
ATOM 782 C CA . GLY A 1 109 ? -4.814 45.938 24.059 1.00 9.59 133 GLY A CA 1
ATOM 783 C C . GLY A 1 109 ? -4.429 46.201 25.489 1.00 10.42 133 GLY A C 1
ATOM 784 O O . GLY A 1 109 ? -3.249 46.095 25.884 1.00 10.87 133 GLY A O 1
ATOM 785 N N . PHE A 1 110 ? -5.422 46.452 26.325 1.00 10.70 134 PHE A N 1
ATOM 786 C CA . PHE A 1 110 ? -5.146 46.714 27.725 1.00 10.08 134 PHE A CA 1
ATOM 787 C C . PHE A 1 110 ? -4.536 45.527 28.434 1.00 10.42 134 PHE A C 1
ATOM 788 O O . PHE A 1 110 ? -3.620 45.675 29.237 1.00 11.15 134 PHE A O 1
ATOM 796 N N . VAL A 1 111 ? -5.039 44.340 28.158 1.00 10.87 135 VAL A N 1
ATOM 797 C CA . VAL A 1 111 ? -4.493 43.128 28.795 1.00 11.06 135 VAL A CA 1
ATOM 798 C C . VAL A 1 111 ? -3.030 42.898 28.381 1.00 10.98 135 VAL A C 1
ATOM 799 O O . VAL A 1 111 ? -2.214 42.497 29.194 1.00 10.86 135 VAL A O 1
ATOM 803 N N . TYR A 1 112 ? -2.710 43.172 27.126 1.00 10.09 136 TYR A N 1
ATOM 804 C CA . TYR A 1 112 ? -1.329 43.207 26.677 1.00 10.43 136 TYR A CA 1
ATOM 805 C C . TYR A 1 112 ? -0.474 44.120 27.531 1.00 9.78 136 TYR A C 1
ATOM 806 O O . TYR A 1 112 ? 0.633 43.723 27.981 1.00 10.90 136 TYR A O 1
ATOM 831 N N . ASN A 1 115 ? 0.107 42.646 31.080 1.00 9.92 139 ASN A N 1
ATOM 832 C CA . ASN A 1 115 ? 1.137 41.626 31.092 1.00 10.90 139 ASN A CA 1
ATOM 833 C C . ASN A 1 115 ? 2.533 42.181 30.833 1.00 11.28 139 ASN A C 1
ATOM 834 O O . ASN A 1 115 ? 3.502 41.705 31.417 1.00 11.50 139 ASN A O 1
ATOM 839 N N A GLN A 1 116 ? 2.658 43.187 29.984 0.50 11.26 140 GLN A N 1
ATOM 840 N N B GLN A 1 116 ? 2.627 43.170 29.944 0.50 12.03 140 GLN A N 1
ATOM 841 C CA A GLN A 1 116 ? 3.974 43.766 29.747 0.50 11.07 140 GLN A CA 1
ATOM 842 C CA B GLN A 1 116 ? 3.873 43.903 29.708 0.50 12.44 140 GLN A CA 1
ATOM 843 C C A GLN A 1 116 ? 4.463 44.474 31.028 0.50 10.58 140 GLN A C 1
ATOM 844 C C B GLN A 1 116 ? 4.407 44.386 31.055 0.50 11.25 140 GLN A C 1
ATOM 845 O O A GLN A 1 116 ? 5.666 44.468 31.342 0.50 10.60 140 GLN A O 1
ATOM 846 O O B GLN A 1 116 ? 5.566 44.172 31.427 0.50 11.20 140 GLN A O 1
ATOM 857 N N . LYS A 1 117 ? 3.541 45.104 31.762 1.00 10.98 141 LYS A N 1
ATOM 858 C CA . LYS A 1 117 ? 3.877 45.682 33.052 1.00 11.43 141 LYS A CA 1
ATOM 859 C C . LYS A 1 117 ? 4.249 44.637 34.070 1.00 11.21 141 LYS A C 1
ATOM 860 O O . LYS A 1 117 ? 5.267 44.787 34.780 1.00 11.37 141 LYS A O 1
ATOM 866 N N . ALA A 1 118 ? 3.503 43.518 34.122 1.00 10.45 142 ALA A N 1
ATOM 867 C CA . ALA A 1 118 ? 3.852 42.436 35.033 1.00 11.31 142 ALA A CA 1
ATOM 868 C C . ALA A 1 118 ? 5.270 41.932 34.763 1.00 11.35 142 ALA A C 1
ATOM 869 O O . ALA A 1 118 ? 6.032 41.687 35.693 1.00 12.51 142 ALA A O 1
ATOM 871 N N . GLU A 1 119 ? 5.608 41.764 33.495 1.00 11.02 143 GLU A N 1
ATOM 872 C CA . GLU A 1 119 ? 6.955 41.336 33.083 1.00 12.58 143 GLU A CA 1
ATOM 873 C C . GLU A 1 119 ? 8.002 42.305 33.569 1.00 12.95 143 GLU A C 1
ATOM 874 O O . GLU A 1 119 ? 9.037 41.886 34.117 1.00 13.48 143 GLU A O 1
ATOM 880 N N . GLN A 1 120 ? 7.756 43.599 33.365 1.00 13.13 144 GLN A N 1
ATOM 881 C CA A GLN A 1 120 ? 8.758 44.603 33.729 0.50 13.59 144 GLN A CA 1
ATOM 882 C CA B GLN A 1 120 ? 8.709 44.672 33.747 0.50 14.03 144 GLN A CA 1
ATOM 883 C C . GLN A 1 120 ? 9.006 44.593 35.237 1.00 14.60 144 GLN A C 1
ATOM 884 O O . GLN A 1 120 ? 10.151 44.817 35.679 1.00 14.00 144 GLN A O 1
ATOM 895 N N . LEU A 1 121 ? 7.950 44.303 36.017 1.00 13.59 145 LEU A N 1
ATOM 896 C CA . LEU A 1 121 ? 8.049 44.274 37.482 1.00 13.90 145 LEU A CA 1
ATOM 897 C C . LEU A 1 121 ? 8.569 42.988 38.051 1.00 13.35 145 LEU A C 1
ATOM 898 O O . LEU A 1 121 ? 8.792 42.886 39.259 1.00 15.72 145 LEU A O 1
ATOM 903 N N . GLY A 1 122 ? 8.761 41.988 37.216 1.00 12.33 146 GLY A N 1
ATOM 904 C CA . GLY A 1 122 ? 9.270 40.714 37.667 1.00 12.81 146 GLY A CA 1
ATOM 905 C C . GLY A 1 122 ? 8.251 39.808 38.317 1.00 12.81 146 GLY A C 1
ATOM 906 O O . GLY A 1 122 ? 8.597 38.970 39.165 1.00 13.73 146 GLY A O 1
ATOM 915 N N A LYS A 1 124 ? 6.759 36.979 37.888 0.50 12.13 148 LYS A N 1
ATOM 916 N N B LYS A 1 124 ? 6.763 37.008 37.959 0.50 12.11 148 LYS A N 1
ATOM 917 C CA A LYS A 1 124 ? 6.936 35.835 37.007 0.50 12.06 148 LYS A CA 1
ATOM 918 C CA B LYS A 1 124 ? 7.044 35.815 37.199 0.50 11.93 148 LYS A CA 1
ATOM 919 C C A LYS A 1 124 ? 5.857 34.770 37.153 0.50 12.28 148 LYS A C 1
ATOM 920 C C B LYS A 1 124 ? 5.843 34.871 37.136 0.50 12.18 148 LYS A C 1
ATOM 921 O O A LYS A 1 124 ? 5.824 33.815 36.360 0.50 12.00 148 LYS A O 1
ATOM 922 O O B LYS A 1 124 ? 5.672 34.155 36.153 0.50 12.01 148 LYS A O 1
ATOM 933 N N . ASN A 1 125 ? 5.034 34.882 38.199 1.00 11.55 149 ASN A N 1
ATOM 934 C CA . ASN A 1 125 ? 3.971 33.921 38.426 1.00 11.58 149 ASN A CA 1
ATOM 935 C C . ASN A 1 125 ? 2.590 34.544 38.271 1.00 11.01 149 ASN A C 1
ATOM 936 O O . ASN A 1 125 ? 1.612 34.137 38.929 1.00 12.81 149 ASN A O 1
ATOM 941 N N . THR A 1 126 ? 2.516 35.539 37.401 1.00 11.39 150 THR A N 1
ATOM 942 C CA . THR A 1 126 ? 1.299 36.305 37.205 1.00 10.16 150 THR A CA 1
ATOM 943 C C . THR A 1 126 ? 0.937 36.294 35.728 1.00 12.10 150 THR A C 1
ATOM 944 O O . THR A 1 126 ? 1.812 36.426 34.852 1.00 11.61 150 THR A O 1
ATOM 948 N N . ARG A 1 127 ? -0.359 36.145 35.454 1.00 11.58 151 ARG A N 1
ATOM 949 C CA A ARG A 1 127 ? -0.890 36.258 34.106 0.60 11.64 151 ARG A CA 1
ATOM 950 C CA B ARG A 1 127 ? -0.875 36.293 34.097 0.40 11.86 151 ARG A CA 1
ATOM 951 C C . ARG A 1 127 ? -2.263 36.908 34.160 1.00 11.63 151 ARG A C 1
ATOM 952 O O . ARG A 1 127 ? -3.129 36.452 34.917 1.00 11.72 151 ARG A O 1
ATOM 967 N N . PHE A 1 128 ? -2.449 37.986 33.409 1.00 11.38 152 PHE A N 1
ATOM 968 C CA . PHE A 1 128 ? -3.746 38.679 33.342 1.00 11.45 152 PHE A CA 1
ATOM 969 C C . PHE A 1 128 ? -4.477 38.342 32.057 1.00 11.72 152 PHE A C 1
ATOM 970 O O . PHE A 1 128 ? -3.866 38.218 30.999 1.00 11.91 152 PHE A O 1
ATOM 978 N N . GLN A 1 129 ? -5.800 38.223 32.158 1.00 12.23 153 GLN A N 1
ATOM 979 C CA . GLN A 1 129 ? -6.666 38.006 31.018 1.00 13.35 153 GLN A CA 1
ATOM 980 C C . GLN A 1 129 ? -7.791 39.006 30.924 1.00 11.33 153 GLN A C 1
ATOM 981 O O . GLN A 1 129 ? -8.543 38.975 29.921 1.00 12.33 153 GLN A O 1
ATOM 987 N N . ASN A 1 130 ? -7.941 39.847 31.942 1.00 11.39 154 ASN A N 1
ATOM 988 C CA . ASN A 1 130 ? -8.999 40.829 31.997 1.00 10.62 154 ASN A CA 1
ATOM 989 C C . ASN A 1 130 ? -8.592 41.910 33.011 1.00 10.76 154 ASN A C 1
ATOM 990 O O . ASN A 1 130 ? -7.577 41.760 33.696 1.00 10.99 154 ASN A O 1
ATOM 995 N N . PRO A 1 131 ? -9.359 43.012 33.094 1.00 11.29 155 PRO A N 1
ATOM 996 C CA . PRO A 1 131 ? -8.947 44.109 33.953 1.00 11.03 155 PRO A CA 1
ATOM 997 C C . PRO A 1 131 ? -9.638 44.143 35.315 1.00 11.12 155 PRO A C 1
ATOM 998 O O . PRO A 1 131 ? -9.452 45.087 36.091 1.00 12.28 155 PRO A O 1
ATOM 1002 N N . HIS A 1 132 ? -10.412 43.109 35.636 1.00 11.55 156 HIS A N 1
ATOM 1003 C CA . HIS A 1 132 ? -11.277 43.153 36.830 1.00 10.87 156 HIS A CA 1
ATOM 1004 C C . HIS A 1 132 ? -11.175 41.979 37.763 1.00 11.57 156 HIS A C 1
ATOM 1005 O O . HIS A 1 132 ? -11.536 42.100 38.935 1.00 13.81 156 HIS A O 1
ATOM 1012 N N . GLY A 1 133 ? -10.740 40.841 37.256 1.00 11.69 157 GLY A N 1
ATOM 1013 C CA . GLY A 1 133 ? -10.598 39.633 38.081 1.00 12.42 157 GLY A CA 1
ATOM 1014 C C . GLY A 1 133 ? -11.819 38.745 38.122 1.00 13.08 157 GLY A C 1
ATOM 1015 O O . GLY A 1 133 ? -11.862 37.764 38.900 1.00 12.65 157 GLY A O 1
ATOM 1016 N N . LEU A 1 134 ? -12.800 39.004 37.268 1.00 12.78 158 LEU A N 1
ATOM 1017 C CA . LEU A 1 134 ? -13.884 38.014 37.158 1.00 14.65 158 LEU A CA 1
ATOM 1018 C C . LEU A 1 134 ? -13.301 36.722 36.609 1.00 14.44 158 LEU A C 1
ATOM 1019 O O . LEU A 1 134 ? -12.276 36.714 35.880 1.00 15.93 158 LEU A O 1
ATOM 1024 N N . ASP A 1 135 ? -13.921 35.597 36.981 1.00 14.75 159 ASP A N 1
ATOM 1025 C CA . ASP A 1 135 ? -13.428 34.303 36.527 1.00 15.09 159 ASP A CA 1
ATOM 1026 C C . ASP A 1 135 ? -14.027 33.943 35.169 1.00 15.55 159 ASP A C 1
ATOM 1027 O O . ASP A 1 135 ? -14.774 32.988 35.049 1.00 15.80 159 ASP A O 1
ATOM 1032 N N . ASP A 1 136 ? -13.658 34.707 34.148 1.00 14.89 160 ASP A N 1
ATOM 1033 C CA . ASP A 1 136 ? -14.192 34.509 32.791 1.00 15.22 160 ASP A CA 1
ATOM 1034 C C . ASP A 1 136 ? -13.143 33.954 31.816 1.00 15.63 160 ASP A C 1
ATOM 1035 O O . ASP A 1 136 ? -13.434 33.775 30.633 1.00 16.11 160 ASP A O 1
ATOM 1040 N N . HIS A 1 137 ? -11.946 33.651 32.323 1.00 16.79 161 HIS A N 1
ATOM 1041 C CA . HIS A 1 137 ? -10.907 33.016 31.549 1.00 16.76 161 HIS A CA 1
ATOM 1042 C C . HIS A 1 137 ? -10.170 32.007 32.382 1.00 17.69 161 HIS A C 1
ATOM 1043 O O . HIS A 1 137 ? -10.217 32.033 33.595 1.00 18.99 161 HIS A O 1
ATOM 1050 N N A GLU A 1 138 ? -9.489 31.111 31.698 0.60 17.74 162 GLU A N 1
ATOM 1051 N N B GLU A 1 138 ? -9.451 31.116 31.713 0.40 18.11 162 GLU A N 1
ATOM 1052 C CA A GLU A 1 138 ? -8.473 30.332 32.337 0.60 18.10 162 GLU A CA 1
ATOM 1053 C CA B GLU A 1 138 ? -8.767 30.011 32.375 0.40 18.59 162 GLU A CA 1
ATOM 1054 C C A GLU A 1 138 ? -7.202 31.179 32.342 0.60 16.77 162 GLU A C 1
ATOM 1055 C C B GLU A 1 138 ? -7.508 30.393 33.153 0.40 17.72 162 GLU A C 1
ATOM 1056 O O A GLU A 1 138 ? -7.030 32.112 31.534 0.60 16.27 162 GLU A O 1
ATOM 1057 O O B GLU A 1 138 ? -7.267 29.864 34.240 0.40 18.54 162 GLU A O 1
ATOM 1068 N N A ASN A 1 139 ? -6.315 30.837 33.254 0.60 16.24 163 ASN A N 1
ATOM 1069 N N B ASN A 1 139 ? -6.698 31.272 32.581 0.40 16.51 163 ASN A N 1
ATOM 1070 C CA A ASN A 1 139 ? -5.000 31.434 33.314 0.60 16.05 163 ASN A CA 1
ATOM 1071 C CA B ASN A 1 139 ? -5.352 31.498 33.083 0.40 15.98 163 ASN A CA 1
ATOM 1072 C C A ASN A 1 139 ? -5.030 32.944 33.601 0.60 15.30 163 ASN A C 1
ATOM 1073 C C B ASN A 1 139 ? -5.106 32.929 33.544 0.40 15.13 163 ASN A C 1
ATOM 1074 O O A ASN A 1 139 ? -4.226 33.709 33.033 0.60 15.34 163 ASN A O 1
ATOM 1075 O O B ASN A 1 139 ? -4.175 33.601 33.072 0.40 15.15 163 ASN A O 1
ATOM 1084 N N . HIS A 1 140 ? -5.948 33.375 34.472 1.00 13.16 164 HIS A N 1
ATOM 1085 C CA . HIS A 1 140 ? -5.837 34.686 35.107 1.00 12.73 164 HIS A CA 1
ATOM 1086 C C . HIS A 1 140 ? -5.499 34.385 36.556 1.00 12.30 164 HIS A C 1
ATOM 1087 O O . HIS A 1 140 ? -6.291 33.800 37.280 1.00 12.56 164 HIS A O 1
ATOM 1094 N N . TYR A 1 141 ? -4.292 34.738 36.960 1.00 11.23 165 TYR A N 1
ATOM 1095 C CA . TYR A 1 141 ? -3.813 34.362 38.257 1.00 11.08 165 TYR A CA 1
ATOM 1096 C C . TYR A 1 141 ? -2.667 35.233 38.679 1.00 11.04 165 TYR A C 1
ATOM 1097 O O . TYR A 1 141 ? -2.041 35.901 37.866 1.00 10.21 165 TYR A O 1
ATOM 1106 N N . SER A 1 142 ? -2.411 35.186 39.977 1.00 11.75 166 SER A N 1
ATOM 1107 C CA . SER A 1 142 ? -1.199 35.780 40.535 1.00 11.31 166 SER A CA 1
ATOM 1108 C C . SER A 1 142 ? -0.852 35.032 41.825 1.00 11.34 166 SER A C 1
ATOM 1109 O O . SER A 1 142 ? -1.359 33.940 42.108 1.00 11.78 166 SER A O 1
ATOM 1112 N N . THR A 1 143 ? 0.057 35.604 42.588 1.00 10.60 167 THR A N 1
ATOM 1113 C CA . THR A 1 143 ? 0.494 35.014 43.862 1.00 11.32 167 THR A CA 1
ATOM 1114 C C . THR A 1 143 ? 0.592 36.125 44.902 1.00 11.59 167 THR A C 1
ATOM 1115 O O . THR A 1 143 ? 0.614 37.318 44.575 1.00 10.83 167 THR A O 1
ATOM 1119 N N . ALA A 1 144 ? 0.655 35.738 46.173 1.00 11.24 168 ALA A N 1
ATOM 1120 C CA . ALA A 1 144 ? 0.747 36.726 47.242 1.00 11.51 168 ALA A CA 1
ATOM 1121 C C . ALA A 1 144 ? 2.012 37.579 47.063 1.00 10.84 168 ALA A C 1
ATOM 1122 O O . ALA A 1 144 ? 1.972 38.785 47.142 1.00 10.95 168 ALA A O 1
ATOM 1124 N N . TYR A 1 145 ? 3.119 36.919 46.739 1.00 10.70 169 TYR A N 1
ATOM 1125 C CA . TYR A 1 145 ? 4.381 37.595 46.522 1.00 11.05 169 TYR A CA 1
ATOM 1126 C C . TYR A 1 145 ? 4.338 38.550 45.347 1.00 11.64 169 TYR A C 1
ATOM 1127 O O . TYR A 1 145 ? 4.760 39.674 45.467 1.00 11.29 169 TYR A O 1
ATOM 1136 N N . ASP A 1 146 ? 3.791 38.124 44.218 1.00 11.21 170 ASP A N 1
ATOM 1137 C CA . ASP A 1 146 ? 3.733 38.983 43.053 1.00 11.20 170 ASP A CA 1
ATOM 1138 C C . ASP A 1 146 ? 2.807 40.176 43.282 1.00 11.21 170 ASP A C 1
ATOM 1139 O O . ASP A 1 146 ? 3.115 41.297 42.857 1.00 11.57 170 ASP A O 1
ATOM 1152 N N . ALA A 1 148 ? 2.261 41.609 46.151 1.00 10.60 172 ALA A N 1
ATOM 1153 C CA . ALA A 1 148 ? 3.014 42.526 47.020 1.00 10.90 172 ALA A CA 1
ATOM 1154 C C . ALA A 1 148 ? 4.002 43.381 46.227 1.00 10.78 172 ALA A C 1
ATOM 1155 O O . ALA A 1 148 ? 4.117 44.591 46.477 1.00 12.99 172 ALA A O 1
ATOM 1157 N N . ILE A 1 149 ? 4.657 42.783 45.235 1.00 11.59 173 ILE A N 1
ATOM 1158 C CA . ILE A 1 149 ? 5.527 43.512 44.285 1.00 12.53 173 ILE A CA 1
ATOM 1159 C C . ILE A 1 149 ? 4.747 44.594 43.558 1.00 12.32 173 ILE A C 1
ATOM 1160 O O . ILE A 1 149 ? 5.192 45.731 43.469 1.00 11.10 173 ILE A O 1
ATOM 1165 N N . LEU A 1 150 ? 3.574 44.231 43.052 1.00 10.86 174 LEU A N 1
ATOM 1166 C CA . LEU A 1 150 ? 2.758 45.177 42.319 1.00 11.70 174 LEU A CA 1
ATOM 1167 C C . LEU A 1 150 ? 2.323 46.336 43.222 1.00 11.53 174 LEU A C 1
ATOM 1168 O O . LEU A 1 150 ? 2.339 47.502 42.817 1.00 12.03 174 LEU A O 1
ATOM 1173 N N . THR A 1 151 ? 1.928 45.998 44.452 1.00 11.89 175 THR A N 1
ATOM 1174 C CA . THR A 1 151 ? 1.448 47.012 45.377 1.00 11.58 175 THR A CA 1
ATOM 1175 C C . THR A 1 151 ? 2.566 47.961 45.786 1.00 11.99 175 THR A C 1
ATOM 1176 O O . THR A 1 151 ? 2.345 49.158 45.851 1.00 12.42 175 THR A O 1
ATOM 1180 N N . LYS A 1 152 ? 3.761 47.444 45.980 1.00 11.87 176 LYS A N 1
ATOM 1181 C CA . LYS A 1 152 ? 4.932 48.262 46.275 1.00 12.62 176 LYS A CA 1
ATOM 1182 C C . LYS A 1 152 ? 5.194 49.265 45.146 1.00 11.68 176 LYS A C 1
ATOM 1183 O O . LYS A 1 152 ? 5.430 50.469 45.401 1.00 13.38 176 LYS A O 1
ATOM 1189 N N . TYR A 1 153 ? 5.115 48.785 43.899 1.00 12.79 177 TYR A N 1
ATOM 1190 C CA . TYR A 1 153 ? 5.223 49.641 42.734 1.00 11.84 177 TYR A CA 1
ATOM 1191 C C . TYR A 1 153 ? 4.117 50.695 42.707 1.00 11.11 177 TYR A C 1
ATOM 1192 O O . TYR A 1 153 ? 4.387 51.893 42.490 1.00 12.34 177 TYR A O 1
ATOM 1201 N N . ALA A 1 154 ? 2.883 50.262 42.918 1.00 10.69 178 ALA A N 1
ATOM 1202 C CA . ALA A 1 154 ? 1.718 51.169 42.862 1.00 11.23 178 ALA A CA 1
ATOM 1203 C C . ALA A 1 154 ? 1.866 52.304 43.904 1.00 12.21 178 ALA A C 1
ATOM 1204 O O . ALA A 1 154 ? 1.526 53.440 43.632 1.00 12.35 178 ALA A O 1
ATOM 1214 N N . LYS A 1 156 ? 4.397 53.766 44.853 1.00 15.30 180 LYS A N 1
ATOM 1215 C CA . LYS A 1 156 ? 5.295 54.850 44.401 1.00 16.43 180 LYS A CA 1
ATOM 1216 C C . LYS A 1 156 ? 4.560 55.999 43.717 1.00 15.76 180 LYS A C 1
ATOM 1217 O O . LYS A 1 156 ? 5.127 57.079 43.566 1.00 15.84 180 LYS A O 1
ATOM 1223 N N . LEU A 1 157 ? 3.336 55.742 43.264 1.00 14.04 181 LEU A N 1
ATOM 1224 C CA . LEU A 1 157 ? 2.542 56.696 42.528 1.00 13.31 181 LEU A CA 1
ATOM 1225 C C . LEU A 1 157 ? 1.713 57.523 43.492 1.00 13.70 181 LEU A C 1
ATOM 1226 O O . LEU A 1 157 ? 0.886 56.992 44.233 1.00 12.32 181 LEU A O 1
ATOM 1231 N N . LYS A 1 158 ? 1.970 58.821 43.515 1.00 14.00 182 LYS A N 1
ATOM 1232 C CA A LYS A 1 158 ? 1.243 59.713 44.415 0.50 14.74 182 LYS A CA 1
ATOM 1233 C CA B LYS A 1 158 ? 1.230 59.687 44.427 0.50 14.61 182 LYS A CA 1
ATOM 1234 C C . LYS A 1 158 ? -0.280 59.618 44.238 1.00 13.81 182 LYS A C 1
ATOM 1235 O O . LYS A 1 158 ? -1.038 59.642 45.230 1.00 13.84 182 LYS A O 1
ATOM 1246 N N . ASP A 1 159 ? -0.745 59.490 42.994 1.00 14.53 183 ASP A N 1
ATOM 1247 C CA . ASP A 1 159 ? -2.190 59.378 42.726 1.00 14.67 183 ASP A CA 1
ATOM 1248 C C . ASP A 1 159 ? -2.749 58.060 43.278 1.00 13.95 183 ASP A C 1
ATOM 1249 O O . ASP A 1 159 ? -3.883 58.014 43.749 1.00 13.03 183 ASP A O 1
ATOM 1254 N N . TYR A 1 160 ? -1.962 56.977 43.238 1.00 11.65 184 TYR A N 1
ATOM 1255 C CA . TYR A 1 160 ? -2.410 55.687 43.771 1.00 11.42 184 TYR A CA 1
ATOM 1256 C C . TYR A 1 160 ? -2.515 55.773 45.286 1.00 11.88 184 TYR A C 1
ATOM 1257 O O . TYR A 1 160 ? -3.519 55.310 45.886 1.00 12.52 184 TYR A O 1
ATOM 1266 N N A GLN A 1 161 ? -1.485 56.365 45.901 0.50 12.15 185 GLN A N 1
ATOM 1267 N N B GLN A 1 161 ? -1.506 56.361 45.923 0.50 12.26 185 GLN A N 1
ATOM 1268 C CA A GLN A 1 161 ? -1.496 56.641 47.337 0.50 12.27 185 GLN A CA 1
ATOM 1269 C CA B GLN A 1 161 ? -1.578 56.562 47.366 0.50 12.37 185 GLN A CA 1
ATOM 1270 C C A GLN A 1 161 ? -2.791 57.363 47.728 0.50 12.42 185 GLN A C 1
ATOM 1271 C C B GLN A 1 161 ? -2.826 57.367 47.748 0.50 12.50 185 GLN A C 1
ATOM 1272 O O A GLN A 1 161 ? -3.491 56.954 48.674 0.50 12.36 185 GLN A O 1
ATOM 1273 O O B GLN A 1 161 ? -3.529 57.022 48.717 0.50 12.34 185 GLN A O 1
ATOM 1284 N N . LYS A 1 162 ? -3.117 58.420 46.987 1.00 12.53 186 LYS A N 1
ATOM 1285 C CA A LYS A 1 162 ? -4.291 59.241 47.298 0.50 12.83 186 LYS A CA 1
ATOM 1286 C CA B LYS A 1 162 ? -4.287 59.253 47.277 0.50 12.94 186 LYS A CA 1
ATOM 1287 C C . LYS A 1 162 ? -5.596 58.468 47.136 1.00 12.60 186 LYS A C 1
ATOM 1288 O O . LYS A 1 162 ? -6.448 58.443 48.059 1.00 13.01 186 LYS A O 1
ATOM 1299 N N . ILE A 1 163 ? -5.755 57.821 46.004 1.00 12.68 187 ILE A N 1
ATOM 1300 C CA . ILE A 1 163 ? -6.978 57.075 45.696 1.00 12.26 187 ILE A CA 1
ATOM 1301 C C . ILE A 1 163 ? -7.181 55.950 46.680 1.00 12.99 187 ILE A C 1
ATOM 1302 O O . ILE A 1 163 ? -8.256 55.810 47.294 1.00 12.47 187 ILE A O 1
ATOM 1307 N N . SER A 1 164 ? -6.123 55.172 46.912 1.00 13.65 188 SER A N 1
ATOM 1308 C CA . SER A 1 164 ? -6.172 54.072 47.846 1.00 16.08 188 SER A CA 1
ATOM 1309 C C . SER A 1 164 ? -6.547 54.474 49.284 1.00 15.74 188 SER A C 1
ATOM 1310 O O . SER A 1 164 ? -7.222 53.722 49.985 1.00 16.61 188 SER A O 1
ATOM 1313 N N . GLY A 1 165 ? -6.130 55.663 49.736 1.00 14.22 189 GLY A N 1
ATOM 1314 C CA . GLY A 1 165 ? -6.427 56.162 51.045 1.00 14.52 189 GLY A CA 1
ATOM 1315 C C . GLY A 1 165 ? -7.719 56.954 51.170 1.00 12.73 189 GLY A C 1
ATOM 1316 O O . GLY A 1 165 ? -7.990 57.536 52.221 1.00 12.53 189 GLY A O 1
ATOM 1317 N N . THR A 1 166 ? -8.515 56.990 50.102 1.00 12.30 190 THR A N 1
ATOM 1318 C CA . THR A 1 166 ? -9.707 57.848 50.074 1.00 12.11 190 THR A CA 1
ATOM 1319 C C . THR A 1 166 ? -10.884 57.105 50.634 1.00 12.43 190 THR A C 1
ATOM 1320 O O . THR A 1 166 ? -11.232 56.030 50.137 1.00 12.87 190 THR A O 1
ATOM 1324 N N . LYS A 1 167 ? -11.514 57.674 51.666 1.00 12.17 191 LYS A N 1
ATOM 1325 C CA . LYS A 1 167 ? -12.659 57.021 52.285 1.00 12.65 191 LYS A CA 1
ATOM 1326 C C . LYS A 1 167 ? -13.946 57.320 51.536 1.00 12.93 191 LYS A C 1
ATOM 1327 O O . LYS A 1 167 ? -14.806 56.446 51.411 1.00 12.58 191 LYS A O 1
ATOM 1333 N N . ILE A 1 168 ? -14.094 58.591 51.135 1.00 13.10 192 ILE A N 1
ATOM 1334 C CA . ILE A 1 168 ? -15.282 59.085 50.471 1.00 13.55 192 ILE A CA 1
ATOM 1335 C C . ILE A 1 168 ? -14.876 59.883 49.265 1.00 12.39 192 ILE A C 1
ATOM 1336 O O . ILE A 1 168 ? -14.003 60.751 49.366 1.00 12.23 192 ILE A O 1
ATOM 1341 N N . TYR A 1 169 ? -15.555 59.667 48.150 1.00 12.26 193 TYR A N 1
ATOM 1342 C CA . TYR A 1 169 ? -15.309 60.450 46.927 1.00 10.89 193 TYR A CA 1
ATOM 1343 C C . TYR A 1 169 ? -16.598 60.882 46.223 1.00 11.86 193 TYR A C 1
ATOM 1344 O O . TYR A 1 169 ? -17.458 60.043 45.918 1.00 11.72 193 TYR A O 1
ATOM 1353 N N . LYS A 1 170 ? -16.697 62.185 45.958 1.00 11.69 194 LYS A N 1
ATOM 1354 C CA . LYS A 1 170 ? -17.723 62.753 45.113 1.00 12.53 194 LYS A CA 1
ATOM 1355 C C . LYS A 1 170 ? -17.184 62.802 43.676 1.00 13.08 194 LYS A C 1
ATOM 1356 O O . LYS A 1 170 ? -16.213 63.496 43.397 1.00 13.57 194 LYS A O 1
ATOM 1362 N N . ALA A 1 171 ? -17.824 62.093 42.757 1.00 13.41 195 ALA A N 1
ATOM 1363 C CA . ALA A 1 171 ? -17.381 62.110 41.378 1.00 14.03 195 ALA A CA 1
ATOM 1364 C C . ALA A 1 171 ? -17.571 63.493 40.776 1.00 14.82 195 ALA A C 1
ATOM 1365 O O . ALA A 1 171 ? -18.544 64.207 41.077 1.00 13.60 195 ALA A O 1
ATOM 1367 N N . GLU A 1 172 ? -16.601 63.877 39.958 1.00 15.75 196 GLU A N 1
ATOM 1368 C CA A GLU A 1 172 ? -16.627 65.168 39.283 0.50 16.26 196 GLU A CA 1
ATOM 1369 C CA B GLU A 1 172 ? -16.619 65.170 39.259 0.50 16.60 196 GLU A CA 1
ATOM 1370 C C . GLU A 1 172 ? -17.651 65.186 38.143 1.00 16.58 196 GLU A C 1
ATOM 1371 O O . GLU A 1 172 ? -18.303 66.226 37.905 1.00 16.17 196 GLU A O 1
ATOM 1382 N N . THR A 1 173 ? -17.818 64.048 37.465 1.00 16.00 197 THR A N 1
ATOM 1383 C CA . THR A 1 173 ? -18.657 63.953 36.282 1.00 16.68 197 THR A CA 1
ATOM 1384 C C . THR A 1 173 ? -19.809 62.961 36.345 1.00 16.90 197 THR A C 1
ATOM 1385 O O . THR A 1 173 ? -20.495 62.734 35.344 1.00 18.25 197 THR A O 1
ATOM 1397 N N A GLU A 1 175 ? -23.157 61.693 39.145 0.50 17.36 199 GLU A N 1
ATOM 1398 N N B GLU A 1 175 ? -23.148 61.692 39.213 0.50 17.04 199 GLU A N 1
ATOM 1399 C CA A GLU A 1 175 ? -23.994 62.047 40.281 0.50 17.55 199 GLU A CA 1
ATOM 1400 C CA B GLU A 1 175 ? -23.916 62.167 40.375 0.50 17.00 199 GLU A CA 1
ATOM 1401 C C A GLU A 1 175 ? -23.851 61.012 41.401 0.50 17.19 199 GLU A C 1
ATOM 1402 C C B GLU A 1 175 ? -23.513 61.533 41.719 0.50 16.66 199 GLU A C 1
ATOM 1403 O O A GLU A 1 175 ? -24.860 60.568 41.951 0.50 17.52 199 GLU A O 1
ATOM 1404 O O B GLU A 1 175 ? -23.902 62.020 42.782 0.50 16.63 199 GLU A O 1
ATOM 1415 N N . SER A 1 176 ? -22.631 60.543 41.661 1.00 16.64 200 SER A N 1
ATOM 1416 C CA . SER A 1 176 ? -22.403 59.597 42.740 1.00 16.29 200 SER A CA 1
ATOM 1417 C C . SER A 1 176 ? -21.436 60.117 43.802 1.00 14.64 200 SER A C 1
ATOM 1418 O O . SER A 1 176 ? -20.480 60.838 43.485 1.00 15.00 200 SER A O 1
ATOM 1421 N N . VAL A 1 177 ? -21.673 59.701 45.034 1.00 13.65 201 VAL A N 1
ATOM 1422 C CA . VAL A 1 177 ? -20.670 59.749 46.103 1.00 12.37 201 VAL A CA 1
ATOM 1423 C C . VAL A 1 177 ? -20.398 58.282 46.433 1.00 12.44 201 VAL A C 1
ATOM 1424 O O . VAL A 1 177 ? -21.338 57.510 46.650 1.00 13.28 201 VAL A O 1
ATOM 1428 N N . TRP A 1 178 ? -19.137 57.908 46.463 1.00 12.74 202 TRP A N 1
ATOM 1429 C CA . TRP A 1 178 ? -18.764 56.522 46.758 1.00 11.92 202 TRP A CA 1
ATOM 1430 C C . TRP A 1 178 ? -18.033 56.420 48.082 1.00 12.88 202 TRP A C 1
ATOM 1431 O O . TRP A 1 178 ? -17.145 57.238 48.388 1.00 12.99 202 TRP A O 1
ATOM 1442 N N . LYS A 1 179 ? -18.395 55.397 48.854 1.00 12.14 203 LYS A N 1
ATOM 1443 C CA . LYS A 1 179 ? -17.682 55.020 50.037 1.00 12.21 203 LYS A CA 1
ATOM 1444 C C . LYS A 1 179 ? -16.759 53.834 49.719 1.00 12.23 203 LYS A C 1
ATOM 1445 O O . LYS A 1 179 ? -17.169 52.878 49.080 1.00 13.73 203 LYS A O 1
ATOM 1451 N N . ASN A 1 180 ? -15.520 53.925 50.168 1.00 11.55 204 ASN A N 1
ATOM 1452 C CA . ASN A 1 180 ? -14.535 52.858 49.975 1.00 11.85 204 ASN A CA 1
ATOM 1453 C C . ASN A 1 180 ? -14.996 51.599 50.696 1.00 11.78 204 ASN A C 1
ATOM 1454 O O . ASN A 1 180 ? -15.42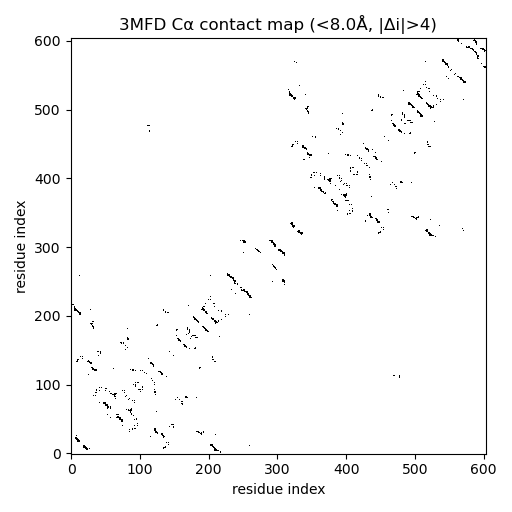6 51.679 51.852 1.00 12.46 204 ASN A O 1
ATOM 1459 N N . LYS A 1 181 ? -14.944 50.455 49.998 1.00 13.23 205 LYS A N 1
ATOM 1460 C CA . LYS A 1 181 ? -15.294 49.180 50.564 1.00 12.78 205 LYS A CA 1
ATOM 1461 C C . LYS A 1 181 ? -14.221 48.570 51.485 1.00 13.17 205 LYS A C 1
ATOM 1462 O O . LYS A 1 181 ? -14.442 47.515 52.089 1.00 12.53 205 LYS A O 1
ATOM 1468 N N . ASN A 1 182 ? -13.077 49.238 51.609 1.00 11.95 206 ASN A N 1
ATOM 1469 C CA . ASN A 1 182 ? -11.988 48.759 52.463 1.00 12.44 206 ASN A CA 1
ATOM 1470 C C . ASN A 1 182 ? -12.302 49.082 53.914 1.00 12.34 206 ASN A C 1
ATOM 1471 O O . ASN A 1 182 ? -12.044 50.181 54.381 1.00 10.88 206 ASN A O 1
ATOM 1476 N N . LYS A 1 183 ? -12.877 48.106 54.628 1.00 11.68 207 LYS A N 1
ATOM 1477 C CA . LYS A 1 183 ? -13.218 48.292 56.043 1.00 11.09 207 LYS A CA 1
ATOM 1478 C C . LYS A 1 183 ? -12.043 48.595 56.970 1.00 10.14 207 LYS A C 1
ATOM 1479 O O . LYS A 1 183 ? -12.249 49.238 58.000 1.00 11.49 207 LYS A O 1
ATOM 1485 N N . LEU A 1 184 ? -10.834 48.123 56.640 1.00 10.89 208 LEU A N 1
ATOM 1486 C CA . LEU A 1 184 ? -9.653 48.485 57.435 1.00 11.68 208 LEU A CA 1
ATOM 1487 C C . LEU A 1 184 ? -9.509 50.006 57.488 1.00 11.94 208 LEU A C 1
ATOM 1488 O O . LEU A 1 184 ? -9.281 50.585 58.540 1.00 12.08 208 LEU A O 1
ATOM 1493 N N . LEU A 1 185 ? -9.662 50.625 56.330 1.00 11.50 209 LEU A N 1
ATOM 1494 C CA . LEU A 1 185 ? -9.476 52.074 56.187 1.00 11.88 209 LEU A CA 1
ATOM 1495 C C . LEU A 1 185 ? -10.646 52.844 56.777 1.00 11.75 209 LEU A C 1
ATOM 1496 O O . LEU A 1 185 ? -10.450 53.827 57.480 1.00 11.97 209 LEU A O 1
ATOM 1501 N N . THR A 1 186 ? -11.879 52.402 56.527 1.00 11.28 210 THR A N 1
ATOM 1502 C CA . THR A 1 186 ? -13.029 53.192 56.927 1.00 11.82 210 THR A CA 1
ATOM 1503 C C . THR A 1 186 ? -13.470 53.016 58.358 1.00 12.22 210 THR A C 1
ATOM 1504 O O . THR A 1 186 ? -14.169 53.876 58.904 1.00 12.40 210 THR A O 1
ATOM 1516 N N . LEU A 1 188 ? -12.000 49.855 60.766 1.00 10.71 212 LEU A N 1
ATOM 1517 C CA . LEU A 1 188 ? -11.361 48.902 61.684 1.00 10.52 212 LEU A CA 1
ATOM 1518 C C . LEU A 1 188 ? -9.977 49.241 62.267 1.00 10.85 212 LEU A C 1
ATOM 1519 O O . LEU A 1 188 ? -9.697 48.894 63.443 1.00 10.72 212 LEU A O 1
ATOM 1524 N N . TYR A 1 189 ? -9.100 49.845 61.456 1.00 10.30 213 TYR A N 1
ATOM 1525 C CA . TYR A 1 189 ? -7.688 49.869 61.769 1.00 10.29 213 TYR A CA 1
ATOM 1526 C C . TYR A 1 189 ? -7.112 51.252 61.558 1.00 10.47 213 TYR A C 1
ATOM 1527 O O . TYR A 1 189 ? -7.009 51.707 60.404 1.00 10.56 213 TYR A O 1
ATOM 1536 N N . PRO A 1 190 ? -6.720 51.923 62.642 1.00 11.02 214 PRO A N 1
ATOM 1537 C CA . PRO A 1 190 ? -6.301 53.322 62.493 1.00 11.31 214 PRO A CA 1
ATOM 1538 C C . PRO A 1 190 ? -5.035 53.512 61.685 1.00 11.68 214 PRO A C 1
ATOM 1539 O O . PRO A 1 190 ? -4.763 54.642 61.260 1.00 13.16 214 PRO A O 1
ATOM 1543 N N . TYR A 1 191 ? -4.250 52.455 61.531 1.00 9.91 215 TYR A N 1
ATOM 1544 C CA . TYR A 1 191 ? -2.979 52.522 60.825 1.00 10.04 215 TYR A CA 1
ATOM 1545 C C . TYR A 1 191 ? -3.088 52.222 59.351 1.00 10.47 215 TYR A C 1
ATOM 1546 O O . TYR A 1 191 ? -2.098 52.303 58.614 1.00 10.26 215 TYR A O 1
ATOM 1555 N N . SER A 1 192 ? -4.288 51.852 58.921 1.00 11.43 216 SER A N 1
ATOM 1556 C CA . SER A 1 192 ? -4.489 51.529 57.493 1.00 11.36 216 SER A CA 1
ATOM 1557 C C . SER A 1 192 ? -4.305 52.746 56.635 1.00 11.23 216 SER A C 1
ATOM 1558 O O . SER A 1 192 ? -4.787 53.829 56.958 1.00 12.31 216 SER A O 1
ATOM 1561 N N . THR A 1 193 ? -3.654 52.541 55.504 1.00 11.09 217 THR A N 1
ATOM 1562 C CA . THR A 1 193 ? -3.430 53.587 54.514 1.00 11.65 217 THR A CA 1
ATOM 1563 C C . THR A 1 193 ? -4.073 53.245 53.168 1.00 13.03 217 THR A C 1
ATOM 1564 O O . THR A 1 193 ? -3.930 53.993 52.219 1.00 16.64 217 THR A O 1
ATOM 1568 N N . GLY A 1 194 ? -4.785 52.144 53.099 1.00 13.81 218 GLY A N 1
ATOM 1569 C CA . GLY A 1 194 ? -5.404 51.759 51.831 1.00 14.59 218 GLY A CA 1
ATOM 1570 C C . GLY A 1 194 ? -5.431 50.281 51.595 1.00 13.21 218 GLY A C 1
ATOM 1571 O O . GLY A 1 194 ? -5.170 49.472 52.477 1.00 12.77 218 GLY A O 1
ATOM 1572 N N . GLY A 1 195 ? -5.867 49.918 50.404 1.00 13.62 219 GLY A N 1
ATOM 1573 C CA . GLY A 1 195 ? -5.964 48.513 50.068 1.00 14.43 219 GLY A CA 1
ATOM 1574 C C . GLY A 1 195 ? -7.069 48.277 49.063 1.00 15.78 219 GLY A C 1
ATOM 1575 O O . GLY A 1 195 ? -7.695 49.242 48.579 1.00 17.24 219 GLY A O 1
ATOM 1576 N N . LYS A 1 196 ? -7.335 47.009 48.768 1.00 14.54 220 LYS A N 1
ATOM 1577 C CA . LYS A 1 196 ? -8.345 46.629 47.775 1.00 13.70 220 LYS A CA 1
ATOM 1578 C C . LYS A 1 196 ? -8.818 45.227 48.113 1.00 13.80 220 LYS A C 1
ATOM 1579 O O . LYS A 1 196 ? -7.987 44.340 48.307 1.00 12.00 220 LYS A O 1
ATOM 1585 N N . THR A 1 197 ? -10.137 45.046 48.149 1.00 13.75 221 THR A N 1
ATOM 1586 C CA . THR A 1 197 ? -10.766 43.744 48.412 1.00 14.52 221 THR A CA 1
ATOM 1587 C C . THR A 1 197 ? -11.092 43.006 47.101 1.00 14.22 221 THR A C 1
ATOM 1588 O O . THR A 1 197 ? -11.124 43.623 46.021 1.00 14.48 221 THR A O 1
ATOM 1592 N N . GLY A 1 198 ? -11.301 41.693 47.206 1.00 12.27 222 GLY A N 1
ATOM 1593 C CA . GLY A 1 198 ? -11.842 40.905 46.117 1.00 11.66 222 GLY A CA 1
ATOM 1594 C C . GLY A 1 198 ? -12.600 39.705 46.630 1.00 11.35 222 GLY A C 1
ATOM 1595 O O . GLY A 1 198 ? -12.288 39.162 47.710 1.00 11.28 222 GLY A O 1
ATOM 1596 N N . TYR A 1 199 ? -13.604 39.296 45.858 1.00 11.16 223 TYR A N 1
ATOM 1597 C CA . TYR A 1 199 ? -14.304 38.071 46.138 1.00 11.47 223 TYR A CA 1
ATOM 1598 C C . TYR A 1 199 ? -14.896 37.547 44.842 1.00 11.92 223 TYR A C 1
ATOM 1599 O O . TYR A 1 199 ? -15.560 38.305 44.152 1.00 12.00 223 TYR A O 1
ATOM 1608 N N . THR A 1 200 ? -14.627 36.290 44.523 1.00 11.26 224 THR A N 1
ATOM 1609 C CA . THR A 1 200 ? -15.507 35.536 43.611 1.00 12.15 224 THR A CA 1
ATOM 1610 C C . THR A 1 200 ? -15.792 34.187 44.252 1.00 12.51 224 THR A C 1
ATOM 1611 O O . THR A 1 200 ? -15.105 33.771 45.173 1.00 11.68 224 THR A O 1
ATOM 1615 N N . LYS A 1 201 ? -16.785 33.480 43.718 1.00 13.94 225 LYS A N 1
ATOM 1616 C CA . LYS A 1 201 ? -17.112 32.145 44.213 1.00 15.28 225 LYS A CA 1
ATOM 1617 C C . LYS A 1 201 ? -15.927 31.212 44.150 1.00 14.95 225 LYS A C 1
ATOM 1618 O O . LYS A 1 201 ? -15.778 30.370 45.031 1.00 15.04 225 LYS A O 1
ATOM 1624 N N . LEU A 1 202 ? -15.096 31.325 43.121 1.00 12.33 226 LEU A N 1
ATOM 1625 C CA . LEU A 1 202 ? -13.945 30.434 42.987 1.00 12.89 226 LEU A CA 1
ATOM 1626 C C . LEU A 1 202 ? -12.696 30.943 43.684 1.00 13.04 226 LEU A C 1
ATOM 1627 O O . LEU A 1 202 ? -11.923 30.142 44.192 1.00 13.11 226 LEU A O 1
ATOM 1632 N N . ALA A 1 203 ? -12.487 32.261 43.707 1.00 12.20 227 ALA A N 1
ATOM 1633 C CA . ALA A 1 203 ? -11.285 32.820 44.334 1.00 12.38 227 ALA A CA 1
ATOM 1634 C C . ALA A 1 203 ? -11.408 32.882 45.849 1.00 12.41 227 ALA A C 1
ATOM 1635 O O . ALA A 1 203 ? -10.393 32.877 46.563 1.00 14.32 227 ALA A O 1
ATOM 1637 N N . LYS A 1 204 ? -12.646 32.987 46.321 1.00 11.88 228 LYS A N 1
ATOM 1638 C CA . LYS A 1 204 ? -12.958 33.265 47.731 1.00 11.30 228 LYS A CA 1
ATOM 1639 C C . LYS A 1 204 ? -12.438 34.682 48.050 1.00 10.23 228 LYS A C 1
ATOM 1640 O O . LYS A 1 204 ? -12.233 35.503 47.131 1.00 9.14 228 LYS A O 1
ATOM 1646 N N . ARG A 1 205 ? -12.268 35.002 49.335 1.00 10.28 229 ARG A N 1
ATOM 1647 C CA . ARG A 1 205 ? -11.865 36.356 49.711 1.00 10.52 229 ARG A CA 1
ATOM 1648 C C . ARG A 1 205 ? -10.386 36.591 49.452 1.00 10.49 229 ARG A C 1
ATOM 1649 O O . ARG A 1 205 ? -9.550 35.816 49.904 1.00 10.85 229 ARG A O 1
ATOM 1657 N N . THR A 1 206 ? -10.091 37.704 48.793 1.00 10.47 230 THR A N 1
ATOM 1658 C CA . THR A 1 206 ? -8.728 38.179 48.584 1.00 10.25 230 THR A CA 1
ATOM 1659 C C . THR A 1 206 ? -8.616 39.600 49.072 1.00 10.05 230 THR A C 1
ATOM 1660 O O . THR A 1 206 ? -9.607 40.369 49.084 1.00 11.01 230 THR A O 1
ATOM 1664 N N . LEU A 1 207 ? -7.411 39.986 49.493 1.00 10.54 231 LEU A N 1
ATOM 1665 C CA . LEU A 1 207 ? -7.229 41.294 50.079 1.00 10.65 231 LEU A CA 1
ATOM 1666 C C . LEU A 1 207 ? -5.793 41.735 49.999 1.00 10.73 231 LEU A C 1
ATOM 1667 O O . LEU A 1 207 ? -4.884 41.010 50.435 1.00 11.98 231 LEU A O 1
ATOM 1672 N N . VAL A 1 208 ? -5.617 42.932 49.489 1.00 11.16 232 VAL A N 1
ATOM 1673 C CA . VAL A 1 208 ? -4.371 43.661 49.619 1.00 11.12 232 VAL A CA 1
ATOM 1674 C C . VAL A 1 208 ? -4.606 44.827 50.552 1.00 11.26 232 VAL A C 1
ATOM 1675 O O . VAL A 1 208 ? -5.605 45.549 50.394 1.00 12.17 232 VAL A O 1
ATOM 1679 N N . SER A 1 209 ? -3.706 45.090 51.483 1.00 11.25 233 SER A N 1
ATOM 1680 C CA . SER A 1 209 ? -3.846 46.325 52.257 1.00 11.22 233 SER A CA 1
ATOM 1681 C C . SER A 1 209 ? -2.463 46.844 52.666 1.00 12.13 233 SER A C 1
ATOM 1682 O O . SER A 1 209 ? -1.475 46.110 52.638 1.00 11.47 233 SER A O 1
ATOM 1685 N N . THR A 1 210 ? -2.445 48.122 53.000 1.00 10.97 234 THR A N 1
ATOM 1686 C CA . THR A 1 210 ? -1.251 48.803 53.416 1.00 11.21 234 THR A CA 1
ATOM 1687 C C . THR A 1 210 ? -1.485 49.485 54.772 1.00 11.13 234 THR A C 1
ATOM 1688 O O . THR A 1 210 ? -2.608 49.828 55.132 1.00 11.68 234 THR A O 1
ATOM 1692 N N . ALA A 1 211 ? -0.403 49.673 55.502 1.00 11.48 235 ALA A N 1
ATOM 1693 C CA . ALA A 1 211 ? -0.471 50.280 56.818 1.00 10.68 235 ALA A CA 1
ATOM 1694 C C . ALA A 1 211 ? 0.840 50.971 57.121 1.00 11.02 235 ALA A C 1
ATOM 1695 O O . ALA A 1 211 ? 1.909 50.542 56.616 1.00 11.86 235 ALA A O 1
ATOM 1697 N N . SER A 1 212 ? 0.775 52.010 57.961 1.00 10.98 236 SER A N 1
ATOM 1698 C CA . SER A 1 212 ? 1.932 52.732 58.413 1.00 11.60 236 SER A CA 1
ATOM 1699 C C . SER A 1 212 ? 1.824 53.069 59.886 1.00 11.42 236 SER A C 1
ATOM 1700 O O . SER A 1 212 ? 0.778 53.466 60.336 1.00 10.38 236 SER A O 1
ATOM 1703 N N . LYS A 1 213 ? 2.942 52.941 60.586 1.00 11.46 237 LYS A N 1
ATOM 1704 C CA A LYS A 1 213 ? 3.050 53.434 61.949 0.50 11.84 237 LYS A CA 1
ATOM 1705 C CA B LYS A 1 213 ? 3.048 53.397 61.971 0.50 12.20 237 LYS A CA 1
ATOM 1706 C C . LYS A 1 213 ? 4.493 53.746 62.259 1.00 12.52 237 LYS A C 1
ATOM 1707 O O . LYS A 1 213 ? 5.396 52.977 61.924 1.00 11.91 237 LYS A O 1
ATOM 1718 N N . ASP A 1 214 ? 4.705 54.896 62.882 1.00 13.59 238 ASP A N 1
ATOM 1719 C CA . ASP A 1 214 ? 6.046 55.299 63.349 1.00 15.16 238 ASP A CA 1
ATOM 1720 C C . ASP A 1 214 ? 7.066 55.212 62.215 1.00 15.69 238 ASP A C 1
ATOM 1721 O O . ASP A 1 214 ? 8.217 54.806 62.423 1.00 17.05 238 ASP A O 1
ATOM 1726 N N . GLY A 1 215 ? 6.646 55.617 61.024 1.00 16.14 239 GLY A N 1
ATOM 1727 C CA . GLY A 1 215 ? 7.542 55.673 59.860 1.00 15.89 239 GLY A CA 1
ATOM 1728 C C . GLY A 1 215 ? 7.754 54.340 59.154 1.00 15.78 239 GLY A C 1
ATOM 1729 O O . GLY A 1 215 ? 8.566 54.291 58.239 1.00 17.03 239 GLY A O 1
ATOM 1730 N N . ILE A 1 216 ? 7.069 53.275 59.579 1.00 13.12 240 ILE A N 1
ATOM 1731 C CA . ILE A 1 216 ? 7.249 51.956 59.010 1.00 12.68 240 ILE A CA 1
ATOM 1732 C C . ILE A 1 216 ? 6.044 51.732 58.134 1.00 12.82 240 ILE A C 1
ATOM 1733 O O . ILE A 1 216 ? 4.928 51.801 58.631 1.00 11.80 240 ILE A O 1
ATOM 1738 N N . ASP A 1 217 ? 6.269 51.513 56.834 1.00 12.96 241 ASP A N 1
ATOM 1739 C CA . ASP A 1 217 ? 5.200 51.258 55.855 1.00 13.10 241 ASP A CA 1
ATOM 1740 C C . ASP A 1 217 ? 5.223 49.782 55.505 1.00 11.05 241 ASP A C 1
ATOM 1741 O O . ASP A 1 217 ? 6.292 49.220 55.188 1.00 12.70 241 ASP A O 1
ATOM 1746 N N . LEU A 1 218 ? 4.068 49.123 55.578 1.00 10.43 242 LEU A N 1
ATOM 1747 C CA . LEU A 1 218 ? 3.964 47.710 55.360 1.00 10.04 242 LEU A CA 1
ATOM 1748 C C . LEU A 1 218 ? 2.872 47.424 54.308 1.00 9.33 242 LEU A C 1
ATOM 1749 O O . LEU A 1 218 ? 1.940 48.216 54.124 1.00 9.23 242 LEU A O 1
ATOM 1754 N N . ILE A 1 219 ? 3.050 46.309 53.640 1.00 10.08 243 ILE A N 1
ATOM 1755 C CA . ILE A 1 219 ? 2.107 45.783 52.626 1.00 9.69 243 ILE A CA 1
ATOM 1756 C C . ILE A 1 219 ? 1.778 44.353 52.943 1.00 10.74 243 ILE A C 1
ATOM 1757 O O . ILE A 1 219 ? 2.664 43.522 53.130 1.00 10.65 243 ILE A O 1
ATOM 1762 N N . ALA A 1 220 ? 0.473 44.043 53.005 1.00 9.82 244 ALA A N 1
ATOM 1763 C CA . ALA A 1 220 ? -0.001 42.699 53.321 1.00 9.32 244 ALA A CA 1
ATOM 1764 C C . ALA A 1 220 ? -0.917 42.222 52.198 1.00 8.79 244 ALA A C 1
ATOM 1765 O O . ALA A 1 220 ? -1.689 43.014 51.637 1.00 10.54 244 ALA A O 1
ATOM 1767 N N . VAL A 1 221 ? -0.812 40.948 51.887 1.00 8.81 245 VAL A N 1
ATOM 1768 C CA . VAL A 1 221 ? -1.695 40.287 50.947 1.00 9.10 245 VAL A CA 1
ATOM 1769 C C . VAL A 1 221 ? -2.199 38.975 51.532 1.00 10.70 245 VAL A C 1
ATOM 1770 O O . VAL A 1 221 ? -1.403 38.170 52.067 1.00 12.22 245 VAL A O 1
ATOM 1774 N N . THR A 1 222 ? -3.492 38.714 51.366 1.00 10.13 246 THR A N 1
ATOM 1775 C CA . THR A 1 222 ? -4.043 37.401 51.655 1.00 10.08 246 THR A CA 1
ATOM 1776 C C . THR A 1 222 ? -4.877 36.959 50.468 1.00 9.95 246 THR A C 1
ATOM 1777 O O . THR A 1 222 ? -5.592 37.768 49.848 1.00 10.50 246 THR A O 1
ATOM 1781 N N . ILE A 1 223 ? -4.721 35.702 50.103 1.00 10.30 247 ILE A N 1
ATOM 1782 C CA . ILE A 1 223 ? -5.500 35.104 49.026 1.00 9.43 247 ILE A CA 1
ATOM 1783 C C . ILE A 1 223 ? -6.210 33.868 49.573 1.00 11.56 247 ILE A C 1
ATOM 1784 O O . ILE A 1 223 ? -5.552 32.905 49.992 1.00 11.62 247 ILE A O 1
ATOM 1789 N N . ASN A 1 224 ? -7.540 33.919 49.526 1.00 10.45 248 ASN A N 1
ATOM 1790 C CA . ASN A 1 224 ? -8.447 32.838 49.964 1.00 11.99 248 ASN A CA 1
ATOM 1791 C C . ASN A 1 224 ? -8.386 32.832 51.486 1.00 11.72 248 ASN A C 1
ATOM 1792 O O . ASN A 1 224 ? -7.639 32.048 52.075 1.00 11.98 248 ASN A O 1
ATOM 1797 N N . ASP A 1 225 ? -9.089 33.777 52.098 1.00 10.20 249 ASP A N 1
ATOM 1798 C CA . ASP A 1 225 ? -9.015 33.958 53.556 1.00 10.33 249 ASP A CA 1
ATOM 1799 C C . ASP A 1 225 ? -10.324 34.467 54.118 1.00 10.43 249 ASP A C 1
ATOM 1800 O O . ASP A 1 225 ? -10.648 35.643 54.009 1.00 10.11 249 ASP A O 1
ATOM 1805 N N . PRO A 1 226 ? -11.119 33.580 54.756 1.00 12.25 250 PRO A N 1
ATOM 1806 C CA . PRO A 1 226 ? -12.420 34.039 55.296 1.00 11.74 250 PRO A CA 1
ATOM 1807 C C . PRO A 1 226 ? -12.309 35.015 56.451 1.00 12.05 250 PRO A C 1
ATOM 1808 O O . PRO A 1 226 ? -13.307 35.671 56.792 1.00 14.79 250 PRO A O 1
ATOM 1812 N N . ASN A 1 227 ? -11.124 35.091 57.051 1.00 11.99 251 ASN A N 1
ATOM 1813 C CA A ASN A 1 227 ? -10.786 3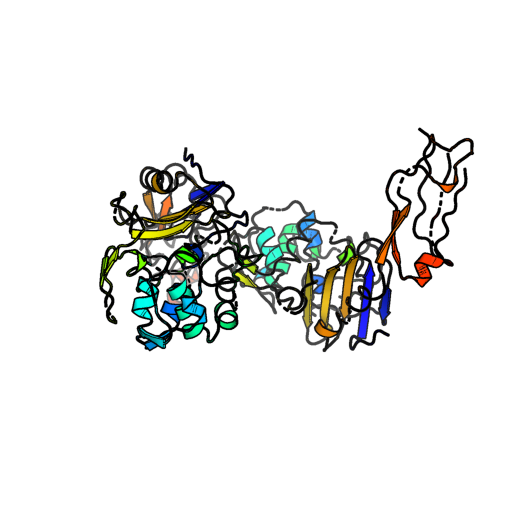5.935 58.198 0.50 11.95 251 ASN A CA 1
ATOM 1814 C CA B ASN A 1 227 ? -10.914 36.007 58.168 0.50 11.70 251 ASN A CA 1
ATOM 1815 C C . ASN A 1 227 ? -9.837 37.057 57.856 1.00 11.45 251 ASN A C 1
ATOM 1816 O O . ASN A 1 227 ? -9.048 37.455 58.699 1.00 11.24 251 ASN A O 1
ATOM 1825 N N . ASP A 1 228 ? -9.885 37.547 56.628 1.00 11.62 252 ASP A N 1
ATOM 1826 C CA . ASP A 1 228 ? -8.840 38.442 56.149 1.00 11.60 252 ASP A CA 1
ATOM 1827 C C . ASP A 1 228 ? -8.694 39.770 56.908 1.00 11.09 252 ASP A C 1
ATOM 1828 O O . ASP A 1 228 ? -7.576 40.178 57.190 1.00 11.17 252 ASP A O 1
ATOM 1833 N N . TRP A 1 229 ? -9.782 40.450 57.244 1.00 10.60 253 TRP A N 1
ATOM 1834 C CA . TRP A 1 229 ? -9.651 41.734 57.948 1.00 11.47 253 TRP A CA 1
ATOM 1835 C C . TRP A 1 229 ? -8.827 41.563 59.230 1.00 11.84 253 TRP A C 1
ATOM 1836 O O . TRP A 1 229 ? -7.876 42.319 59.496 1.00 12.35 253 TRP A O 1
ATOM 1847 N N . ASP A 1 230 ? -9.208 40.565 60.019 1.00 12.10 254 ASP A N 1
ATOM 1848 C CA . ASP A 1 230 ? -8.548 40.254 61.286 1.00 12.51 254 ASP A CA 1
ATOM 1849 C C . ASP A 1 230 ? -7.107 39.868 61.026 1.00 12.63 254 ASP A C 1
ATOM 1850 O O . ASP A 1 230 ? -6.201 40.348 61.702 1.00 12.12 254 ASP A O 1
ATOM 1855 N N . ASP A 1 231 ? -6.888 38.979 60.050 1.00 12.27 255 ASP A N 1
ATOM 1856 C CA . ASP A 1 231 ? -5.542 38.524 59.736 1.00 11.22 255 ASP A CA 1
ATOM 1857 C C . ASP A 1 231 ? -4.620 39.663 59.305 1.00 11.18 255 ASP A C 1
ATOM 1858 O O . ASP A 1 231 ? -3.438 39.675 59.687 1.00 11.45 255 ASP A O 1
ATOM 1863 N N . HIS A 1 232 ? -5.113 40.604 58.504 1.00 11.15 256 HIS A N 1
ATOM 1864 C CA . HIS A 1 232 ? -4.264 41.756 58.147 1.00 10.78 256 HIS A CA 1
ATOM 1865 C C . HIS A 1 232 ? -3.866 42.548 59.385 1.00 10.13 256 HIS A C 1
ATOM 1866 O O . HIS A 1 232 ? -2.694 42.928 59.546 1.00 10.18 256 HIS A O 1
ATOM 1881 N N . LYS A 1 234 ? -3.667 41.479 62.435 1.00 11.73 258 LYS A N 1
ATOM 1882 C CA . LYS A 1 234 ? -2.741 40.648 63.203 1.00 13.03 258 LYS A CA 1
ATOM 1883 C C . LYS A 1 234 ? -1.342 40.708 62.645 1.00 12.24 258 LYS A C 1
ATOM 1884 O O . LYS A 1 234 ? -0.376 40.862 63.405 1.00 13.96 258 LYS A O 1
ATOM 1898 N N . PHE A 1 236 ? -0.002 43.158 60.605 1.00 10.33 260 PHE A N 1
ATOM 1899 C CA . PHE A 1 236 ? 0.575 44.490 60.809 1.00 9.96 260 PHE A CA 1
ATOM 1900 C C . PHE A 1 236 ? 0.970 44.682 62.271 1.00 10.24 260 PHE A C 1
ATOM 1901 O O . PHE A 1 236 ? 2.067 45.150 62.574 1.00 10.95 260 PHE A O 1
ATOM 1909 N N . ASN A 1 237 ? 0.081 44.315 63.192 1.00 10.48 261 ASN A N 1
ATOM 1910 C CA . ASN A 1 237 ? 0.359 44.500 64.630 1.00 10.95 261 ASN A CA 1
ATOM 1911 C C . ASN A 1 237 ? 1.595 43.725 65.073 1.00 11.48 261 ASN A C 1
ATOM 1912 O O . ASN A 1 237 ? 2.395 44.239 65.835 1.00 11.57 261 ASN A O 1
ATOM 1917 N N . TYR A 1 238 ? 1.756 42.513 64.546 1.00 11.49 262 TYR A N 1
ATOM 1918 C CA . TYR A 1 238 ? 2.892 41.686 64.860 1.00 11.80 262 TYR A CA 1
ATOM 1919 C C . TYR A 1 238 ? 4.169 42.383 64.427 1.00 11.30 262 TYR A C 1
ATOM 1920 O O . TYR A 1 238 ? 5.120 42.486 65.220 1.00 12.29 262 TYR A O 1
ATOM 1929 N N . VAL A 1 239 ? 4.185 42.911 63.197 1.00 11.57 263 VAL A N 1
ATOM 1930 C CA . VAL A 1 239 ? 5.366 43.595 62.696 1.00 11.66 263 VAL A CA 1
ATOM 1931 C C . VAL A 1 239 ? 5.624 44.888 63.465 1.00 11.82 263 VAL A C 1
ATOM 1932 O O . VAL A 1 239 ? 6.761 45.175 63.857 1.00 11.66 263 VAL A O 1
ATOM 1936 N N . PHE A 1 240 ? 4.600 45.694 63.696 1.00 10.48 264 PHE A N 1
ATOM 1937 C CA . PHE A 1 240 ? 4.835 46.924 64.463 1.00 10.38 264 PHE A CA 1
ATOM 1938 C C . PHE A 1 240 ? 5.333 46.655 65.886 1.00 11.53 264 PHE A C 1
ATOM 1939 O O . PHE A 1 240 ? 6.052 47.479 66.436 1.00 12.35 264 PHE A O 1
ATOM 1947 N N . GLU A 1 241 ? 4.922 45.531 66.473 1.00 12.83 265 GLU A N 1
ATOM 1948 C CA A GLU A 1 241 ? 5.290 45.165 67.848 0.50 13.47 265 GLU A CA 1
ATOM 1949 C CA B GLU A 1 241 ? 5.275 45.176 67.847 0.50 13.70 265 GLU A CA 1
ATOM 1950 C C . GLU A 1 241 ? 6.700 44.609 67.923 1.00 13.95 265 GLU A C 1
ATOM 1951 O O . GLU A 1 241 ? 7.413 44.847 68.904 1.00 14.21 265 GLU A O 1
ATOM 1962 N N . HIS A 1 242 ? 7.113 43.871 66.901 1.00 13.85 266 HIS A N 1
ATOM 1963 C CA . HIS A 1 242 ? 8.404 43.156 66.922 1.00 14.24 266 HIS A CA 1
ATOM 1964 C C . HIS A 1 242 ? 9.543 43.688 66.086 1.00 14.40 266 HIS A C 1
ATOM 1965 O O . HIS A 1 242 ? 10.679 43.223 66.240 1.00 15.48 266 HIS A O 1
ATOM 1972 N N . TYR A 1 243 ? 9.280 44.648 65.214 1.00 14.39 267 TYR A N 1
ATOM 1973 C CA . TYR A 1 243 ? 10.285 45.167 64.316 1.00 13.89 267 TYR A CA 1
ATOM 1974 C C . TYR A 1 243 ? 10.414 46.656 64.575 1.00 14.80 267 TYR A C 1
ATOM 1975 O O . TYR A 1 243 ? 9.423 47.331 64.909 1.00 14.66 267 TYR A O 1
ATOM 1984 N N . GLN A 1 244 ? 11.614 47.188 64.400 1.00 14.31 268 GLN A N 1
ATOM 1985 C CA . GLN A 1 244 ? 11.796 48.642 64.391 1.00 15.24 268 GLN A CA 1
ATOM 1986 C C . GLN A 1 244 ? 12.811 49.029 63.355 1.00 14.87 268 GLN A C 1
ATOM 1987 O O . GLN A 1 244 ? 13.551 48.184 62.862 1.00 14.21 268 GLN A O 1
ATOM 1993 N N . THR A 1 245 ? 12.803 50.298 62.975 1.00 14.95 269 THR A N 1
ATOM 1994 C CA . THR A 1 245 ? 13.815 50.809 62.074 1.00 15.69 269 THR A CA 1
ATOM 1995 C C . THR A 1 245 ? 15.087 51.110 62.859 1.00 16.23 269 THR A C 1
ATOM 1996 O O . THR A 1 245 ? 15.093 51.953 63.740 1.00 16.04 269 THR A O 1
ATOM 2000 N N . TYR A 1 246 ? 16.159 50.386 62.566 1.00 16.05 270 TYR A N 1
ATOM 2001 C CA . TYR A 1 246 ? 17.445 50.631 63.214 1.00 16.28 270 TYR A CA 1
ATOM 2002 C C . TYR A 1 246 ? 18.326 51.466 62.318 1.00 16.56 270 TYR A C 1
ATOM 2003 O O . TYR A 1 246 ? 18.367 51.269 61.105 1.00 16.68 270 TYR A O 1
ATOM 2012 N N . LEU A 1 247 ? 19.046 52.390 62.931 1.00 16.95 271 LEU A N 1
ATOM 2013 C CA . LEU A 1 247 ? 20.100 53.103 62.243 1.00 17.34 271 LEU A CA 1
ATOM 2014 C C . LEU A 1 247 ? 21.334 52.177 62.247 1.00 17.35 271 LEU A C 1
ATOM 2015 O O . LEU A 1 247 ? 21.973 51.994 63.283 1.00 17.72 271 LEU A O 1
ATOM 2020 N N . ILE A 1 248 ? 21.625 51.557 61.112 1.00 16.90 272 ILE A N 1
ATOM 2021 C CA . ILE A 1 248 ? 22.744 50.607 61.037 1.00 16.81 272 ILE A CA 1
ATOM 2022 C C . ILE A 1 248 ? 24.062 51.365 60.970 1.00 17.17 272 ILE A C 1
ATOM 2023 O O . ILE A 1 248 ? 25.044 50.993 61.623 1.00 16.99 272 ILE A O 1
ATOM 2028 N N . ALA A 1 249 ? 24.063 52.435 60.185 1.00 17.59 273 ALA A N 1
ATOM 2029 C CA . ALA A 1 249 ? 25.230 53.292 60.033 1.00 18.82 273 ALA A CA 1
ATOM 2030 C C . ALA A 1 249 ? 24.752 54.721 59.871 1.00 19.28 273 ALA A C 1
ATOM 2031 O O . ALA A 1 249 ? 23.861 54.995 59.069 1.00 19.98 273 ALA A O 1
ATOM 2033 N N . LYS A 1 250 ? 25.336 55.616 60.648 1.00 19.90 274 LYS A N 1
ATOM 2034 C CA . LYS A 1 250 ? 24.995 57.018 60.592 1.00 21.27 274 LYS A CA 1
ATOM 2035 C C . LYS A 1 250 ? 25.790 57.701 59.501 1.00 21.82 274 LYS A C 1
ATOM 2036 O O . LYS A 1 250 ? 26.954 57.358 59.266 1.00 21.48 274 LYS A O 1
ATOM 2042 N N . LYS A 1 251 ? 25.161 58.669 58.846 1.00 22.53 275 LYS A N 1
ATOM 2043 C CA . LYS A 1 251 ? 25.853 59.579 57.927 1.00 23.69 275 LYS A CA 1
ATOM 2044 C C . LYS A 1 251 ? 27.112 60.169 58.563 1.00 23.18 275 LYS A C 1
ATOM 2045 O O . LYS A 1 251 ? 27.127 60.492 59.751 1.00 23.66 275 LYS A O 1
ATOM 2051 N N . GLY A 1 252 ? 28.180 60.287 57.776 1.00 22.61 276 GLY A N 1
ATOM 2052 C CA . GLY A 1 252 ? 29.434 60.884 58.251 1.00 22.09 276 GLY A CA 1
ATOM 2053 C C . GLY A 1 252 ? 30.491 59.819 58.425 1.00 21.59 276 GLY A C 1
ATOM 2054 O O . GLY A 1 252 ? 30.586 58.897 57.609 1.00 21.04 276 GLY A O 1
ATOM 2055 N N . ASP A 1 253 ? 31.273 59.921 59.495 1.00 21.37 277 ASP A N 1
ATOM 2056 C CA . ASP A 1 253 ? 32.434 59.047 59.651 1.00 21.27 277 ASP A CA 1
ATOM 2057 C C . ASP A 1 253 ? 32.050 57.653 60.146 1.00 20.51 277 ASP A C 1
ATOM 2058 O O . ASP A 1 253 ? 30.899 57.411 60.560 1.00 20.13 277 ASP A O 1
ATOM 2063 N N . ILE A 1 254 ? 33.020 56.746 60.075 1.00 19.19 278 ILE A N 1
ATOM 2064 C CA . ILE A 1 254 ? 32.778 55.317 60.196 1.00 18.66 278 ILE A CA 1
ATOM 2065 C C . ILE A 1 254 ? 33.514 54.788 61.418 1.00 18.88 278 ILE A C 1
ATOM 2066 O O . ILE A 1 254 ? 34.746 54.682 61.397 1.00 17.98 278 ILE A O 1
ATOM 2071 N N . PRO A 1 255 ? 32.771 54.461 62.496 1.00 18.83 279 PRO A N 1
ATOM 2072 C CA . PRO A 1 255 ? 33.453 54.102 63.752 1.00 18.84 279 PRO A CA 1
ATOM 2073 C C . PRO A 1 255 ? 34.482 52.978 63.661 1.00 18.68 279 PRO A C 1
ATOM 2074 O O . PRO A 1 255 ? 35.500 53.055 64.324 1.00 18.03 279 PRO A O 1
ATOM 2078 N N . LYS A 1 256 ? 34.233 51.951 62.847 1.00 18.99 280 LYS A N 1
ATOM 2079 C CA . LYS A 1 256 ? 35.124 50.781 62.826 1.00 19.24 280 LYS A CA 1
ATOM 2080 C C . LYS A 1 256 ? 36.476 51.086 62.168 1.00 19.00 280 LYS A C 1
ATOM 2081 O O . LYS A 1 256 ? 37.378 50.244 62.195 1.00 18.93 280 LYS A O 1
ATOM 2087 N N . LEU A 1 257 ? 36.605 52.282 61.589 1.00 18.87 281 LEU A N 1
ATOM 2088 C CA . LEU A 1 257 ? 37.873 52.748 61.004 1.00 19.24 281 LEU A CA 1
ATOM 2089 C C . LEU A 1 257 ? 38.696 53.605 61.987 1.00 19.77 281 LEU A C 1
ATOM 2090 O O . LEU A 1 257 ? 39.761 54.108 61.630 1.00 19.70 281 LEU A O 1
ATOM 2095 N N . LYS A 1 258 ? 38.228 53.748 63.226 1.00 20.54 282 LYS A N 1
ATOM 2096 C CA . LYS A 1 258 ? 39.027 54.425 64.273 1.00 21.21 282 LYS A CA 1
ATOM 2097 C C . LYS A 1 258 ? 40.461 53.874 64.401 1.00 21.23 282 LYS A C 1
ATOM 2098 O O . LYS A 1 258 ? 40.680 52.664 64.303 1.00 21.44 282 LYS A O 1
ATOM 2104 N N . GLY A 1 259 ? 41.430 54.767 64.615 1.00 20.80 283 GLY A N 1
ATOM 2105 C CA . GLY A 1 259 ? 42.854 54.388 64.703 1.00 20.93 283 GLY A CA 1
ATOM 2106 C C . GLY A 1 259 ? 43.542 54.199 63.357 1.00 20.92 283 GLY A C 1
ATOM 2107 O O . GLY A 1 259 ? 44.761 54.233 63.283 1.00 20.60 283 GLY A O 1
ATOM 2108 N N . THR A 1 260 ? 42.769 54.012 62.283 1.00 21.21 284 THR A N 1
ATOM 2109 C CA . THR A 1 260 ? 43.349 53.767 60.957 1.00 21.16 284 THR A CA 1
ATOM 2110 C C . THR A 1 260 ? 43.534 55.091 60.196 1.00 21.34 284 THR A C 1
ATOM 2111 O O . THR A 1 260 ? 43.110 56.158 60.665 1.00 21.69 284 THR A O 1
ATOM 2115 N N . PHE A 1 261 ? 44.145 54.994 59.015 1.00 21.13 285 PHE A N 1
ATOM 2116 C CA . PHE A 1 261 ? 44.330 56.116 58.080 1.00 21.43 285 PHE A CA 1
ATOM 2117 C C . PHE A 1 261 ? 43.022 56.830 57.715 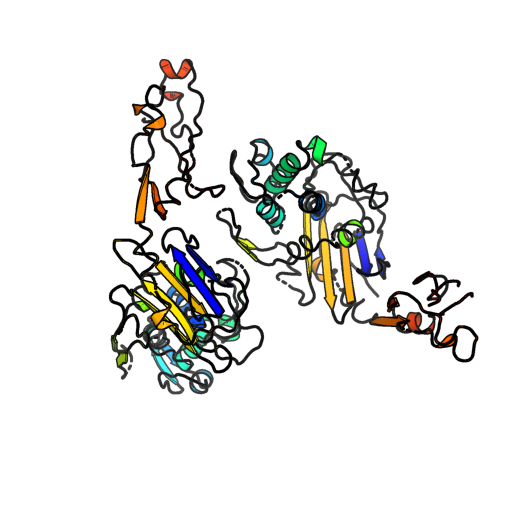1.00 21.59 285 PHE A C 1
ATOM 2118 O O . PHE A 1 261 ? 43.005 58.037 57.499 1.00 21.09 285 PHE A O 1
ATOM 2126 N N . TYR A 1 262 ? 41.928 56.071 57.659 1.00 22.00 286 TYR A N 1
ATOM 2127 C CA . TYR A 1 262 ? 40.648 56.587 57.208 1.00 22.35 286 TYR A CA 1
ATOM 2128 C C . TYR A 1 262 ? 39.768 57.092 58.367 1.00 23.33 286 TYR A C 1
ATOM 2129 O O . TYR A 1 262 ? 38.606 57.443 58.147 1.00 23.15 286 TYR A O 1
ATOM 2138 N N . GLU A 1 263 ? 40.314 57.136 59.589 1.00 24.30 287 GLU A N 1
ATOM 2139 C CA . GLU A 1 263 ? 39.508 57.397 60.795 1.00 24.97 287 GLU A CA 1
ATOM 2140 C C . GLU A 1 263 ? 38.555 58.584 60.681 1.00 25.38 287 GLU A C 1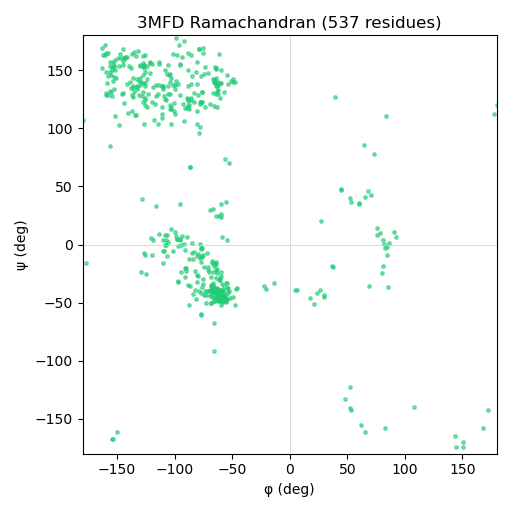
ATOM 2141 O O . GLU A 1 263 ? 37.366 58.447 60.991 1.00 25.64 287 GLU A O 1
ATOM 2147 N N . SER A 1 264 ? 39.064 59.751 60.280 1.00 25.80 288 SER A N 1
ATOM 2148 C CA . SER A 1 264 ? 38.206 60.956 60.231 1.00 25.98 288 SER A CA 1
ATOM 2149 C C . SER A 1 264 ? 37.876 61.473 58.819 1.00 25.44 288 SER A C 1
ATOM 2150 O O . SER A 1 264 ? 36.935 62.252 58.668 1.00 26.37 288 SER A O 1
ATOM 2153 N N . LYS A 1 265 ? 38.611 61.040 57.792 1.00 24.44 289 LYS A N 1
ATOM 2154 C CA . LYS A 1 265 ? 38.371 61.561 56.437 1.00 23.86 289 LYS A CA 1
ATOM 2155 C C . LYS A 1 265 ? 37.428 60.715 55.567 1.00 22.53 289 LYS A C 1
ATOM 2156 O O . LYS A 1 265 ? 36.815 61.245 54.636 1.00 22.44 289 LYS A O 1
ATOM 2162 N N . ALA A 1 266 ? 37.310 59.422 55.872 1.00 20.80 290 ALA A N 1
ATOM 2163 C CA . ALA A 1 266 ? 36.385 58.545 55.157 1.00 19.45 290 ALA A CA 1
ATOM 2164 C C . ALA A 1 266 ? 34.976 58.733 55.707 1.00 18.97 290 ALA A C 1
ATOM 2165 O O . ALA A 1 266 ? 34.793 58.831 56.917 1.00 18.43 290 ALA A O 1
ATOM 2167 N N . PHE A 1 267 ? 33.987 58.776 54.819 1.00 17.98 291 PHE A N 1
ATOM 2168 C CA . PHE A 1 267 ? 32.601 58.991 55.245 1.00 17.93 291 PHE A CA 1
ATOM 2169 C C . PHE A 1 267 ? 31.610 58.365 54.288 1.00 18.06 291 PHE A C 1
ATOM 2170 O O . PHE A 1 267 ? 31.938 58.089 53.124 1.00 17.76 291 PHE A O 1
ATOM 2178 N N . ILE A 1 268 ? 30.400 58.125 54.801 1.00 18.28 292 ILE A N 1
ATOM 2179 C CA . ILE A 1 268 ? 29.288 57.748 53.971 1.00 18.45 292 ILE A CA 1
ATOM 2180 C C . ILE A 1 268 ? 28.326 58.952 53.907 1.00 19.94 292 ILE A C 1
ATOM 2181 O O . ILE A 1 268 ? 28.254 59.759 54.839 1.00 18.37 292 ILE A O 1
ATOM 2186 N N . LYS A 1 269 ? 27.612 59.072 52.790 1.00 21.06 293 LYS A N 1
ATOM 2187 C CA . LYS A 1 269 ? 26.817 60.276 52.504 1.00 23.00 293 LYS A CA 1
ATOM 2188 C C . LYS A 1 269 ? 25.400 60.252 53.073 1.00 23.60 293 LYS A C 1
ATOM 2189 O O . LYS A 1 269 ? 24.719 61.285 53.086 1.00 24.38 293 LYS A O 1
ATOM 2195 N N . ARG A 1 270 ? 24.939 59.092 53.528 1.00 23.68 294 ARG A N 1
ATOM 2196 C CA . ARG A 1 270 ? 23.595 58.998 54.105 1.00 23.71 294 ARG A CA 1
ATOM 2197 C C . ARG A 1 270 ? 23.548 57.971 55.233 1.00 22.81 294 ARG A C 1
ATOM 2198 O O . ARG A 1 270 ? 24.417 57.097 55.334 1.00 21.24 294 ARG A O 1
ATOM 2206 N N . ASP A 1 271 ? 22.525 58.095 56.078 1.00 21.38 295 ASP A N 1
ATOM 2207 C CA . ASP A 1 271 ? 22.181 57.058 57.054 1.00 20.87 295 ASP A CA 1
ATOM 2208 C C . ASP A 1 271 ? 21.771 55.799 56.321 1.00 19.61 295 ASP A C 1
ATOM 2209 O O . ASP A 1 271 ? 21.146 55.867 55.265 1.00 19.29 295 ASP A O 1
ATOM 2214 N N . ILE A 1 272 ? 22.132 54.651 56.871 1.00 18.27 296 ILE A N 1
ATOM 2215 C CA . ILE A 1 272 ? 21.606 53.383 56.393 1.00 17.87 296 ILE A CA 1
ATOM 2216 C C . ILE A 1 272 ? 20.706 52.886 57.509 1.00 17.47 296 ILE A C 1
ATOM 2217 O O . ILE A 1 272 ? 21.165 52.696 58.637 1.00 15.61 296 ILE A O 1
ATOM 2222 N N . THR A 1 273 ? 19.417 52.727 57.203 1.00 17.69 297 THR A N 1
ATOM 2223 C CA . THR A 1 273 ? 18.454 52.239 58.188 1.00 17.77 297 THR A CA 1
ATOM 2224 C C . THR A 1 273 ? 17.800 50.979 57.674 1.00 17.80 297 THR A C 1
ATOM 2225 O O . THR A 1 273 ? 17.751 50.743 56.463 1.00 19.08 297 THR A O 1
ATOM 2229 N N . TYR A 1 274 ? 17.292 50.156 58.574 1.00 16.37 298 TYR A N 1
ATOM 2230 C CA . TYR A 1 274 ? 16.661 48.935 58.141 1.00 15.74 298 TYR A CA 1
ATOM 2231 C C . TYR A 1 274 ? 15.717 48.421 59.185 1.00 15.03 298 TYR A C 1
ATOM 2232 O O . TYR A 1 274 ? 15.974 48.517 60.374 1.00 13.32 298 TYR A O 1
ATOM 2241 N N . LEU A 1 275 ? 14.624 47.835 58.701 1.00 14.02 299 LEU A N 1
ATOM 2242 C CA . LEU A 1 275 ? 13.587 47.324 59.548 1.00 13.70 299 LEU A CA 1
ATOM 2243 C C . LEU A 1 275 ? 13.909 45.893 59.949 1.00 13.34 299 LEU A C 1
ATOM 2244 O O . LEU A 1 275 ? 13.968 45.010 59.092 1.00 13.77 299 LEU A O 1
ATOM 2249 N N . LEU A 1 276 ? 14.117 45.663 61.246 1.00 13.20 300 LEU A N 1
ATOM 2250 C CA . LEU A 1 276 ? 14.567 44.362 61.774 1.00 13.61 300 LEU A CA 1
ATOM 2251 C C . LEU A 1 276 ? 13.965 44.042 63.142 1.00 13.23 300 LEU A C 1
ATOM 2252 O O . LEU A 1 276 ? 13.609 44.946 63.882 1.00 12.98 300 LEU A O 1
ATOM 2257 N N . THR A 1 277 ? 13.867 42.755 63.470 1.00 13.26 301 THR A N 1
ATOM 2258 C CA . THR A 1 277 ? 13.629 42.326 64.823 1.00 13.87 301 THR A CA 1
ATOM 2259 C C . THR A 1 277 ? 14.937 42.484 65.623 1.00 15.03 301 THR A C 1
ATOM 2260 O O . THR A 1 277 ? 16.019 42.657 65.048 1.00 14.51 301 THR A O 1
ATOM 2264 N N . GLU A 1 278 ? 14.813 42.440 66.943 1.00 15.38 302 GLU A N 1
ATOM 2265 C CA . GLU A 1 278 ? 15.973 42.515 67.823 1.00 17.10 302 GLU A CA 1
ATOM 2266 C C . GLU A 1 278 ? 16.967 41.412 67.469 1.00 17.04 302 GLU A C 1
ATOM 2267 O O . GLU A 1 278 ? 18.152 41.681 67.335 1.00 17.46 302 GLU A O 1
ATOM 2273 N N . GLU A 1 279 ? 16.472 40.188 67.300 1.00 17.51 303 GLU A N 1
ATOM 2274 C CA . GLU A 1 279 ? 17.332 39.022 66.991 1.00 17.68 303 GLU A CA 1
ATOM 2275 C C . GLU A 1 279 ? 17.972 39.122 65.613 1.00 17.44 303 GLU A C 1
ATOM 2276 O O . GLU A 1 279 ? 19.106 38.705 65.427 1.00 17.91 303 GLU A O 1
ATOM 2278 N N . GLU A 1 280 ? 17.252 39.667 64.632 1.00 17.06 304 GLU A N 1
ATOM 2279 C CA . GLU A 1 280 ? 17.839 39.875 63.303 1.00 16.83 304 GLU A CA 1
ATOM 2280 C C . GLU A 1 280 ? 18.944 40.914 63.353 1.00 16.78 304 GLU A C 1
ATOM 2281 O O . GLU A 1 280 ? 19.965 40.777 62.675 1.00 17.41 304 GLU A O 1
ATOM 2287 N N . LYS A 1 281 ? 18.758 41.939 64.180 1.00 17.30 305 LYS A N 1
ATOM 2288 C CA . LYS A 1 281 ? 19.716 43.036 64.260 1.00 17.98 305 LYS A CA 1
ATOM 2289 C C . LYS A 1 281 ? 21.059 42.520 64.779 1.00 19.15 305 LYS A C 1
ATOM 2290 O O . LYS A 1 281 ? 22.088 43.055 64.409 1.00 18.52 305 LYS A O 1
ATOM 2296 N N . GLU A 1 282 ? 21.039 41.461 65.589 1.00 20.51 306 GLU A N 1
ATOM 2297 C CA A GLU A 1 282 ? 22.254 40.806 66.126 0.50 21.20 306 GLU A CA 1
ATOM 2298 C CA B GLU A 1 282 ? 22.313 40.929 66.091 0.50 21.01 306 GLU A CA 1
ATOM 2299 C C . GLU A 1 282 ? 23.081 40.117 65.036 1.00 21.62 306 GLU A C 1
ATOM 2300 O O . GLU A 1 282 ? 24.284 39.856 65.212 1.00 21.68 306 GLU A O 1
ATOM 2311 N N . ASN A 1 283 ? 22.421 39.769 63.930 1.00 21.94 307 ASN A N 1
ATOM 2312 C CA . ASN A 1 283 ? 23.037 39.061 62.808 1.00 23.47 307 ASN A CA 1
ATOM 2313 C C . ASN A 1 283 ? 23.419 39.969 61.638 1.00 23.58 307 ASN A C 1
ATOM 2314 O O . ASN A 1 283 ? 23.761 39.482 60.551 1.00 24.78 307 ASN A O 1
ATOM 2319 N N . VAL A 1 284 ? 23.355 41.283 61.847 1.00 23.27 308 VAL A N 1
ATOM 2320 C CA . VAL A 1 284 ? 23.765 42.249 60.832 1.00 22.34 308 VAL A CA 1
ATOM 2321 C C . VAL A 1 284 ? 25.253 42.531 60.976 1.00 22.41 308 VAL A C 1
ATOM 2322 O O . VAL A 1 284 ? 25.758 42.698 62.078 1.00 21.90 308 VAL A O 1
ATOM 2326 N N . LYS A 1 285 ? 25.957 42.571 59.856 1.00 21.74 309 LYS A N 1
ATOM 2327 C CA . LYS A 1 285 ? 27.388 42.825 59.872 1.00 21.59 309 LYS A CA 1
ATOM 2328 C C . LYS A 1 285 ? 27.694 43.987 58.954 1.00 20.45 309 LYS A C 1
ATOM 2329 O O . LYS A 1 285 ? 27.122 44.085 57.863 1.00 19.48 309 LYS A O 1
ATOM 2335 N N . ILE A 1 286 ? 28.556 44.886 59.424 1.00 19.31 310 ILE A N 1
ATOM 2336 C CA . ILE A 1 286 ? 29.032 46.012 58.635 1.00 19.00 310 ILE A CA 1
ATOM 2337 C C . ILE A 1 286 ? 30.405 45.637 58.100 1.00 18.93 310 ILE A C 1
ATOM 2338 O O . ILE A 1 286 ? 31.366 45.473 58.872 1.00 18.82 310 ILE A O 1
ATOM 2343 N N . ASN A 1 287 ? 30.490 45.463 56.785 1.00 18.93 311 ASN A N 1
ATOM 2344 C CA . ASN A 1 287 ? 31.749 45.130 56.134 1.00 19.38 311 ASN A CA 1
ATOM 2345 C C . ASN A 1 287 ? 32.179 46.332 55.346 1.00 19.08 311 ASN A C 1
ATOM 2346 O O . ASN A 1 287 ? 31.364 46.958 54.670 1.00 20.67 311 ASN A O 1
ATOM 2351 N N . THR A 1 288 ? 33.435 46.693 55.465 1.00 18.63 312 THR A N 1
ATOM 2352 C CA . THR A 1 288 ? 34.001 47.734 54.651 1.00 18.57 312 THR A CA 1
ATOM 2353 C C . THR A 1 288 ? 35.144 47.126 53.831 1.00 19.09 312 THR A C 1
ATOM 2354 O O . THR A 1 288 ? 35.949 46.332 54.357 1.00 17.65 312 THR A O 1
ATOM 2358 N N . THR A 1 289 ? 35.189 47.470 52.541 1.00 19.12 313 THR A N 1
ATOM 2359 C CA . THR A 1 289 ? 36.363 47.179 51.703 1.00 19.65 313 THR A CA 1
ATOM 2360 C C . THR A 1 289 ? 36.905 48.523 51.263 1.00 18.88 313 THR A C 1
ATOM 2361 O O . THR A 1 289 ? 36.190 49.316 50.642 1.00 18.41 313 THR A O 1
ATOM 2365 N N . LEU A 1 290 ? 38.153 48.780 51.614 1.00 18.22 314 LEU A N 1
ATOM 2366 C CA . LEU A 1 290 ? 38.815 50.048 51.306 1.00 18.04 314 LEU A CA 1
ATOM 2367 C C . LEU A 1 290 ? 40.130 49.816 50.571 1.00 18.12 314 LEU A C 1
ATOM 2368 O O . LEU A 1 290 ? 40.810 48.805 50.801 1.00 17.61 314 LEU A O 1
ATOM 2373 N N . LEU A 1 291 ? 40.494 50.758 49.699 1.00 18.24 315 LEU A N 1
ATOM 2374 C CA . LEU A 1 291 ? 41.843 50.783 49.113 1.00 18.84 315 LEU A CA 1
ATOM 2375 C C . LEU A 1 291 ? 42.897 50.789 50.214 1.00 19.67 315 LEU A C 1
ATOM 2376 O O . LEU A 1 291 ? 42.692 51.390 51.270 1.00 20.04 315 LEU A O 1
ATOM 2381 N N . LYS A 1 292 ? 44.037 50.144 49.968 1.00 20.81 316 LYS A N 1
ATOM 2382 C CA . LYS A 1 292 ? 45.142 50.187 50.927 1.00 21.88 316 LYS A CA 1
ATOM 2383 C C . LYS A 1 292 ? 45.847 51.549 50.783 1.00 22.51 316 LYS A C 1
ATOM 2384 O O . LYS A 1 292 ? 46.316 51.866 49.691 1.00 23.26 316 LYS A O 1
ATOM 2390 N N . PRO A 1 293 ? 45.942 52.351 51.868 1.00 22.91 317 PRO A N 1
ATOM 2391 C CA . PRO A 1 293 ? 46.641 53.632 51.706 1.00 23.25 317 PRO A CA 1
ATOM 2392 C C . PRO A 1 293 ? 48.084 53.434 51.256 1.00 24.57 317 PRO A C 1
ATOM 2393 O O . PRO A 1 293 ? 48.769 52.522 51.737 1.00 24.83 317 PRO A O 1
ATOM 2397 N N . LYS A 1 294 ? 48.526 54.290 50.339 1.00 25.72 318 LYS A N 1
ATOM 2398 C CA . LYS A 1 294 ? 49.856 54.209 49.765 1.00 26.64 318 LYS A CA 1
ATOM 2399 C C . LYS A 1 294 ? 50.710 55.336 50.340 1.00 27.08 318 LYS A C 1
ATOM 2400 O O . LYS A 1 294 ? 50.207 56.426 50.645 1.00 26.76 318 LYS A O 1
ATOM 2406 N N . LYS A 1 295 ? 52.002 55.070 50.503 1.00 27.59 319 LYS A N 1
ATOM 2407 C CA . LYS A 1 295 ? 52.901 56.050 51.105 1.00 28.20 319 LYS A CA 1
ATOM 2408 C C . LYS A 1 295 ? 52.787 57.402 50.396 1.00 28.26 319 LYS A C 1
ATOM 2409 O O . LYS A 1 295 ? 52.771 58.454 51.042 1.00 28.04 319 LYS A O 1
ATOM 2415 N N . ALA A 1 296 ? 52.675 57.362 49.070 1.00 28.60 320 ALA A N 1
ATOM 2416 C CA . ALA A 1 296 ? 52.579 58.574 48.265 1.00 29.00 320 ALA A CA 1
ATOM 2417 C C . ALA A 1 296 ? 51.369 59.452 48.632 1.00 29.57 320 ALA A C 1
ATOM 2418 O O . ALA A 1 296 ? 51.397 60.658 48.377 1.00 29.62 320 ALA A O 1
ATOM 2420 N N . TRP A 1 297 ? 50.323 58.849 49.221 1.00 29.82 321 TRP A N 1
ATOM 2421 C CA . TRP A 1 297 ? 49.139 59.585 49.696 1.00 30.33 321 TRP A CA 1
ATOM 2422 C C . TRP A 1 297 ? 49.401 60.462 50.922 1.00 30.88 321 TRP A C 1
ATOM 2423 O O . TRP A 1 297 ? 48.628 61.394 51.190 1.00 31.04 321 TRP A O 1
ATOM 2434 N N . GLU A 1 298 ? 50.441 60.126 51.692 1.00 31.22 322 GLU A N 1
ATOM 2435 C CA . GLU A 1 298 ? 50.826 60.904 52.879 1.00 31.74 322 GLU A CA 1
ATOM 2436 C C . GLU A 1 298 ? 51.152 62.343 52.475 1.00 31.30 322 GLU A C 1
ATOM 2437 O O . GLU A 1 298 ? 50.587 63.294 53.029 1.00 31.69 322 GLU A O 1
ATOM 2443 N N . LYS A 1 299 ? 52.039 62.478 51.486 1.00 30.71 323 LYS A N 1
ATOM 2444 C CA . LYS A 1 299 ? 52.465 63.783 50.970 1.00 30.24 323 LYS A CA 1
ATOM 2445 C C . LYS A 1 299 ? 51.415 64.491 50.105 1.00 29.60 323 LYS A C 1
ATOM 2446 O O . LYS A 1 299 ? 51.240 65.705 50.230 1.00 29.96 323 LYS A O 1
ATOM 2448 N N . ASP A 1 300 ? 50.714 63.730 49.254 1.00 28.64 324 ASP A N 1
ATOM 2449 C CA . ASP A 1 300 ? 49.855 64.279 48.178 1.00 27.50 324 ASP A CA 1
ATOM 2450 C C . ASP A 1 300 ? 48.406 63.722 48.237 1.00 26.54 324 ASP A C 1
ATOM 2451 O O . ASP A 1 300 ? 48.143 62.584 47.829 1.00 26.57 324 ASP A O 1
ATOM 2456 N N . ALA A 1 301 ? 47.478 64.543 48.734 1.00 24.80 325 ALA A N 1
ATOM 2457 C CA . ALA A 1 301 ? 46.059 64.170 48.824 1.00 24.01 325 ALA A CA 1
ATOM 2458 C C . ALA A 1 301 ? 45.417 64.006 47.448 1.00 22.98 325 ALA A C 1
ATOM 2459 O O . ALA A 1 301 ? 44.437 63.286 47.326 1.00 22.15 325 ALA A O 1
ATOM 2461 N N . SER A 1 302 ? 45.985 64.643 46.417 1.00 21.84 326 SER A N 1
ATOM 2462 C CA . SER A 1 302 ? 45.411 64.587 45.059 1.00 21.52 326 SER A CA 1
ATOM 2463 C C . SER A 1 302 ? 45.409 63.171 44.459 1.00 20.70 326 SER A C 1
ATOM 2464 O O . SER A 1 302 ? 44.629 62.889 43.553 1.00 21.49 326 SER A O 1
ATOM 2467 N N . LYS A 1 303 ? 46.264 62.290 44.967 1.00 19.79 327 LYS A N 1
ATOM 2468 C CA . LYS A 1 303 ? 46.319 60.910 44.490 1.00 19.63 327 LYS A CA 1
ATOM 2469 C C . LYS A 1 303 ? 45.223 60.017 45.089 1.00 18.91 327 LYS A C 1
ATOM 2470 O O . LYS A 1 303 ? 45.040 58.887 44.641 1.00 19.21 327 LYS A O 1
ATOM 2476 N N . ILE A 1 304 ? 44.499 60.518 46.089 1.00 18.39 328 ILE A N 1
ATOM 2477 C CA . ILE A 1 304 ? 43.445 59.735 46.736 1.00 17.80 328 ILE A CA 1
ATOM 2478 C C . ILE A 1 304 ? 42.153 59.942 45.954 1.00 17.73 328 ILE A C 1
ATOM 2479 O O . ILE A 1 304 ? 41.683 61.076 45.832 1.00 16.62 328 ILE A O 1
ATOM 2484 N N . PRO A 1 305 ? 41.570 58.849 45.414 1.00 18.33 329 PRO A N 1
ATOM 2485 C CA . PRO A 1 305 ? 40.300 59.008 44.697 1.00 18.26 329 PRO A CA 1
ATOM 2486 C C . PRO A 1 305 ? 39.196 59.534 45.582 1.00 18.99 329 PRO A C 1
ATOM 2487 O O . PRO A 1 305 ? 39.294 59.465 46.810 1.00 18.71 329 PRO A O 1
ATOM 2491 N N . ASP A 1 306 ? 38.125 60.021 44.958 1.00 19.37 330 ASP A N 1
ATOM 2492 C CA A ASP A 1 306 ? 37.018 60.568 45.711 0.50 19.71 330 ASP A CA 1
ATOM 2493 C CA B ASP A 1 306 ? 36.986 60.554 45.669 0.50 19.73 330 ASP A CA 1
ATOM 2494 C C . ASP A 1 306 ? 36.279 59.458 46.468 1.00 20.28 330 ASP A C 1
ATOM 2495 O O . ASP A 1 306 ? 35.813 59.685 47.582 1.00 18.78 330 ASP A O 1
ATOM 2504 N N . ILE A 1 307 ? 36.175 58.279 45.852 1.00 21.71 331 ILE A N 1
ATOM 2505 C CA . ILE A 1 307 ? 35.612 57.087 46.487 1.00 24.05 331 ILE A CA 1
ATOM 2506 C C . ILE A 1 307 ? 36.764 56.120 46.796 1.00 26.44 331 ILE A C 1
ATOM 2507 O O . ILE A 1 307 ? 37.514 55.743 45.896 1.00 25.37 331 ILE A O 1
ATOM 2512 N N . VAL A 1 308 ? 36.887 55.715 48.062 1.00 31.01 332 VAL A N 1
ATOM 2513 C CA . VAL A 1 308 ? 38.005 54.853 48.510 1.00 33.47 332 VAL A CA 1
ATOM 2514 C C . VAL A 1 308 ? 37.575 53.418 48.822 1.00 35.73 332 VAL A C 1
ATOM 2515 O O . VAL A 1 308 ? 38.399 52.559 49.171 1.00 36.51 332 VAL A O 1
ATOM 2519 N N . GLY A 1 309 ? 36.289 53.142 48.670 1.00 36.56 333 GLY A N 1
ATOM 2520 C CA . GLY A 1 309 ? 35.800 51.799 48.894 1.00 37.20 333 GLY A CA 1
ATOM 2521 C C . GLY A 1 309 ? 34.293 51.763 48.968 1.00 37.70 333 GLY A C 1
ATOM 2522 O O . GLY A 1 309 ? 33.606 52.649 48.443 1.00 37.69 333 GLY A O 1
ATOM 2523 N N . HIS A 1 310 ? 33.789 50.718 49.612 1.00 37.98 334 HIS A N 1
ATOM 2524 C CA A HIS A 1 310 ? 32.360 50.544 49.790 0.50 38.16 334 HIS A CA 1
ATOM 2525 C CA B HIS A 1 310 ? 32.362 50.540 49.780 0.50 38.09 334 HIS A CA 1
ATOM 2526 C C . HIS A 1 310 ? 32.065 49.861 51.113 1.00 38.34 334 HIS A C 1
ATOM 2527 O O . HIS A 1 310 ? 32.890 49.081 51.646 1.00 37.71 334 HIS A O 1
ATOM 2548 N N . GLU A 1 312 ? 29.355 47.418 52.926 1.00 38.16 336 GLU A N 1
ATOM 2549 C CA . GLU A 1 312 ? 28.385 46.406 52.579 1.00 40.32 336 GLU A CA 1
ATOM 2550 C C . GLU A 1 312 ? 27.747 45.937 53.876 1.00 39.96 336 GLU A C 1
ATOM 2551 O O . GLU A 1 312 ? 28.441 45.457 54.771 1.00 40.09 336 GLU A O 1
ATOM 2557 N N . ILE A 1 313 ? 26.432 46.096 53.992 1.00 39.27 337 ILE A N 1
ATOM 2558 C CA . ILE A 1 313 ? 25.721 45.634 55.159 1.00 39.09 337 ILE A CA 1
ATOM 2559 C C . ILE A 1 313 ? 25.153 44.273 54.824 1.00 39.54 337 ILE A C 1
ATOM 2560 O O . ILE A 1 313 ? 24.401 44.118 53.833 1.00 38.70 337 ILE A O 1
ATOM 2573 N N . PHE A 1 315 ? 23.185 40.674 55.963 1.00 43.65 339 PHE A N 1
ATOM 2574 C CA . PHE A 1 315 ? 22.236 40.098 56.891 1.00 45.33 339 PHE A CA 1
ATOM 2575 C C . PHE A 1 315 ? 22.169 38.642 56.506 1.00 47.05 339 PHE A C 1
ATOM 2576 O O . PHE A 1 315 ? 21.659 38.285 55.436 1.00 46.69 339 PHE A O 1
ATOM 2584 N N . ASN A 1 316 ? 22.759 37.804 57.352 1.00 49.66 340 ASN A N 1
ATOM 2585 C CA . ASN A 1 316 ? 23.113 36.444 56.947 1.00 51.51 340 ASN A CA 1
ATOM 2586 C C . ASN A 1 316 ? 23.928 36.581 55.648 1.00 52.35 340 ASN A C 1
ATOM 2587 O O . ASN A 1 316 ? 24.923 37.317 55.643 1.00 52.75 340 ASN A O 1
ATOM 2592 N N . ASP A 1 317 ? 23.508 35.949 54.555 1.00 53.09 341 ASP A N 1
ATOM 2593 C CA . ASP A 1 317 ? 24.221 36.101 53.272 1.00 53.91 341 ASP A CA 1
ATOM 2594 C C . ASP A 1 317 ? 23.497 37.039 52.303 1.00 53.09 341 ASP A C 1
ATOM 2595 O O . ASP A 1 317 ? 23.814 37.066 51.106 1.00 54.10 341 ASP A O 1
ATOM 2600 N N . ALA A 1 318 ? 22.515 37.788 52.799 1.00 51.79 342 ALA A N 1
ATOM 2601 C CA . ALA A 1 318 ? 21.871 38.822 51.991 1.00 50.77 342 ALA A CA 1
ATOM 2602 C C . ALA A 1 318 ? 22.707 40.095 52.108 1.00 49.68 342 ALA A C 1
ATOM 2603 O O . ALA A 1 318 ? 23.207 40.419 53.176 1.00 47.89 342 ALA A O 1
ATOM 2605 N N . THR A 1 319 ? 22.889 40.789 50.990 1.00 49.28 343 THR A N 1
ATOM 2606 C CA . THR A 1 319 ? 23.442 42.137 51.004 1.00 48.27 343 THR A CA 1
ATOM 2607 C C . THR A 1 319 ? 22.237 43.030 51.092 1.00 47.85 343 THR A C 1
ATOM 2608 O O . THR A 1 319 ? 21.497 43.178 50.115 1.00 48.53 343 THR A O 1
ATOM 2612 N N . ILE A 1 320 ? 22.004 43.611 52.258 1.00 46.27 344 ILE A N 1
ATOM 2613 C CA . ILE A 1 320 ? 20.818 44.433 52.431 1.00 45.68 344 ILE A CA 1
ATOM 2614 C C . ILE A 1 320 ? 21.095 45.896 52.095 1.00 45.22 344 ILE A C 1
ATOM 2615 O O . ILE A 1 320 ? 20.178 46.635 51.782 1.00 45.57 344 ILE A O 1
ATOM 2620 N N . ALA A 1 321 ? 22.355 46.305 52.113 1.00 44.30 345 ALA A N 1
ATOM 2621 C CA . ALA A 1 321 ? 22.715 47.633 51.662 1.00 44.38 345 ALA A CA 1
ATOM 2622 C C . ALA A 1 321 ? 24.164 47.654 51.221 1.00 44.45 345 ALA A C 1
ATOM 2623 O O . ALA A 1 321 ? 25.010 46.905 51.730 1.00 43.50 345 ALA A O 1
ATOM 2625 N N . LYS A 1 322 ? 24.449 48.503 50.250 1.00 44.26 346 LYS A N 1
ATOM 2626 C CA . LYS A 1 322 ? 25.810 48.723 49.820 1.00 44.37 346 LYS A CA 1
ATOM 2627 C C . LYS A 1 322 ? 25.890 50.189 49.421 1.00 43.66 346 LYS A C 1
ATOM 2628 O O . LYS A 1 322 ? 24.996 50.694 48.707 1.00 43.98 346 LYS A O 1
ATOM 2634 N N . VAL A 1 323 ? 26.893 50.892 49.945 1.00 41.77 347 VAL A N 1
ATOM 2635 C CA . VAL A 1 323 ? 27.094 52.300 49.615 1.00 41.12 347 VAL A CA 1
ATOM 2636 C C . VAL A 1 323 ? 28.590 52.586 49.448 1.00 40.86 347 VAL A C 1
ATOM 2637 O O . VAL A 1 323 ? 29.429 51.896 50.039 1.00 40.54 347 VAL A O 1
ATOM 2641 N N . PRO A 1 324 ? 28.927 53.609 48.649 1.00 40.29 348 PRO A N 1
ATOM 2642 C CA . PRO A 1 324 ? 30.326 53.988 48.525 1.00 39.34 348 PRO A CA 1
ATOM 2643 C C . PRO A 1 324 ? 30.817 54.695 49.759 1.00 38.69 348 PRO A C 1
ATOM 2644 O O . PRO A 1 324 ? 30.024 55.318 50.504 1.00 36.03 348 PRO A O 1
ATOM 2648 N N . ILE A 1 325 ? 32.126 54.563 49.991 1.00 37.80 349 ILE A N 1
ATOM 2649 C CA . ILE A 1 325 ? 32.806 55.295 51.045 1.00 37.87 349 ILE A CA 1
ATOM 2650 C C . ILE A 1 325 ? 33.659 56.349 50.377 1.00 39.28 349 ILE A C 1
ATOM 2651 O O . ILE A 1 325 ? 34.464 56.022 49.486 1.00 38.15 349 ILE A O 1
ATOM 2656 N N . TYR A 1 326 ? 33.461 57.604 50.785 1.00 40.29 350 TYR A N 1
ATOM 26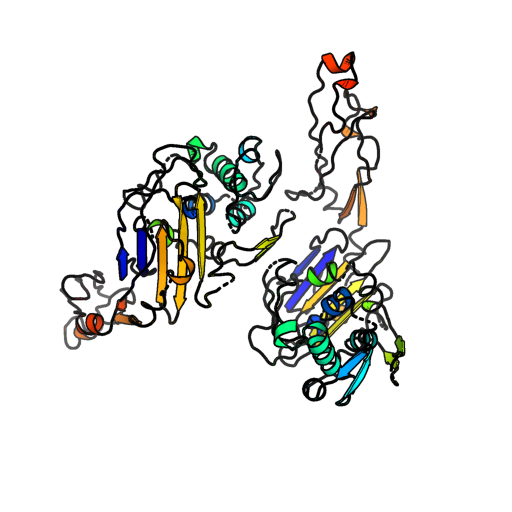57 C CA . TYR A 1 326 ? 34.128 58.743 50.173 1.00 41.96 350 TYR A CA 1
ATOM 2658 C C . TYR A 1 326 ? 35.279 59.186 51.048 1.00 43.60 350 TYR A C 1
ATOM 2659 O O . TYR A 1 326 ? 35.356 58.817 52.215 1.00 42.67 350 TYR A O 1
ATOM 2668 N N . TYR A 1 327 ? 36.162 59.991 50.469 1.00 45.91 351 TYR A N 1
ATOM 2669 C CA . TYR A 1 327 ? 37.294 60.544 51.203 1.00 48.34 351 TYR A CA 1
ATOM 2670 C C . TYR A 1 327 ? 37.251 62.050 51.034 1.00 50.32 351 TYR A C 1
ATOM 2671 O O . TYR A 1 327 ? 37.206 62.543 49.902 1.00 49.63 351 TYR A O 1
ATOM 2680 N N . GLU A 1 328 ? 37.257 62.763 52.159 1.00 53.75 352 GLU A N 1
ATOM 2681 C CA . GLU A 1 328 ? 37.012 64.204 52.175 1.00 57.14 352 GLU A CA 1
ATOM 2682 C C . GLU A 1 328 ? 38.001 64.922 51.275 1.00 59.29 352 GLU A C 1
ATOM 2683 O O . GLU A 1 328 ? 39.207 64.678 51.366 1.00 59.64 352 GLU A O 1
ATOM 2689 N N . ASN A 1 329 ? 37.483 65.805 50.416 1.00 61.71 353 ASN A N 1
ATOM 2690 C CA . ASN A 1 329 ? 38.309 66.549 49.458 1.00 63.34 353 ASN A CA 1
ATOM 2691 C C . ASN A 1 329 ? 39.116 67.652 50.156 1.00 63.97 353 ASN A C 1
ATOM 2692 O O . ASN A 1 329 ? 40.347 67.732 50.018 1.00 65.07 353 ASN A O 1
ATOM 2697 N N . ALA B 1 4 ? 8.249 18.488 3.243 1.00 28.74 28 ALA B N 1
ATOM 2698 C CA . ALA B 1 4 ? 9.650 18.175 3.658 1.00 28.62 28 ALA B CA 1
ATOM 2699 C C . ALA B 1 4 ? 10.210 19.355 4.448 1.00 27.85 28 ALA B C 1
ATOM 2700 O O . ALA B 1 4 ? 9.737 20.483 4.320 1.00 28.74 28 ALA B O 1
ATOM 2702 N N . ILE B 1 5 ? 11.209 19.108 5.280 1.00 26.82 29 ILE B N 1
ATOM 2703 C CA . ILE B 1 5 ? 11.792 20.191 6.074 1.00 25.55 29 ILE B CA 1
ATOM 2704 C C . ILE B 1 5 ? 12.901 20.856 5.282 1.00 24.52 29 ILE B C 1
ATOM 2705 O O . ILE B 1 5 ? 13.815 20.194 4.812 1.00 25.48 29 ILE B O 1
ATOM 2710 N N . ASP B 1 6 ? 12.798 22.166 5.122 1.00 23.39 30 ASP B N 1
ATOM 2711 C CA . ASP B 1 6 ? 13.835 22.983 4.512 1.00 22.78 30 ASP B CA 1
ATOM 2712 C C . ASP B 1 6 ? 14.137 24.134 5.469 1.00 20.08 30 ASP B C 1
ATOM 2713 O O . ASP B 1 6 ? 13.233 24.894 5.833 1.00 20.83 30 ASP B O 1
ATOM 2718 N N . VAL B 1 7 ? 15.395 24.250 5.877 1.00 16.49 31 VAL B N 1
ATOM 2719 C CA . VAL B 1 7 ? 15.825 25.257 6.850 1.00 14.41 31 VAL B CA 1
ATOM 2720 C C . VAL B 1 7 ? 16.971 26.059 6.275 1.00 12.80 31 VAL B C 1
ATOM 2721 O O . VAL B 1 7 ? 17.594 25.641 5.289 1.00 12.48 31 VAL B O 1
ATOM 2725 N N . SER B 1 8 ? 17.234 27.214 6.875 1.00 10.95 32 SER B N 1
ATOM 2726 C CA . SER B 1 8 ? 18.298 28.123 6.454 1.00 10.19 32 SER B CA 1
ATOM 2727 C C . SER B 1 8 ? 19.579 27.952 7.253 1.00 10.85 32 SER B C 1
ATOM 2728 O O . SER B 1 8 ? 20.586 28.605 6.968 1.00 12.01 32 SER B O 1
ATOM 2731 N N . ALA B 1 9 ? 19.553 27.037 8.217 1.00 9.51 33 ALA B N 1
ATOM 2732 C CA . ALA B 1 9 ? 20.709 26.737 9.043 1.00 10.28 33 ALA B CA 1
ATOM 2733 C C . ALA B 1 9 ? 21.777 26.007 8.240 1.00 10.68 33 ALA B C 1
ATOM 2734 O O . ALA B 1 9 ? 21.461 25.208 7.395 1.00 10.78 33 ALA B O 1
ATOM 2736 N N . LYS B 1 10 ? 23.033 26.243 8.569 1.00 12.09 34 LYS B N 1
ATOM 2737 C CA . LYS B 1 10 ? 24.114 25.418 8.003 1.00 12.36 34 LYS B CA 1
ATOM 2738 C C . LYS B 1 10 ? 24.047 24.007 8.567 1.00 11.70 34 LYS B C 1
ATOM 2739 O O . LYS B 1 10 ? 24.208 23.061 7.820 1.00 12.21 34 LYS B O 1
ATOM 2745 N N . SER B 1 11 ? 23.834 23.889 9.872 1.00 12.01 35 SER B N 1
ATOM 2746 C CA . SER B 1 11 ? 23.631 22.610 10.535 1.00 12.02 35 SER B CA 1
ATOM 2747 C C . SER B 1 11 ? 22.406 22.673 11.397 1.00 12.53 35 SER B C 1
ATOM 2748 O O . SER B 1 11 ? 22.111 23.713 12.019 1.00 11.78 35 SER B O 1
ATOM 2751 N N . ALA B 1 12 ? 21.681 21.569 11.440 1.00 12.15 36 ALA B N 1
ATOM 2752 C CA . ALA B 1 12 ? 20.464 21.513 12.238 1.00 12.38 36 ALA B CA 1
ATOM 2753 C C . ALA B 1 12 ? 20.164 20.073 12.602 1.00 11.83 36 ALA B C 1
ATOM 2754 O O . ALA B 1 12 ? 20.577 19.138 11.905 1.00 13.06 36 ALA B O 1
ATOM 2756 N N . ILE B 1 13 ? 19.413 19.913 13.674 1.00 11.84 37 ILE B N 1
ATOM 2757 C CA . ILE B 1 13 ? 18.904 18.617 14.044 1.00 12.26 37 ILE B CA 1
ATOM 2758 C C . ILE B 1 13 ? 17.637 18.814 14.854 1.00 13.05 37 ILE B C 1
ATOM 2759 O O . ILE B 1 13 ? 17.468 19.814 15.560 1.00 12.85 37 ILE B O 1
ATOM 2764 N N . ILE B 1 14 ? 16.781 17.812 14.795 1.00 12.52 38 ILE B N 1
ATOM 2765 C CA . ILE B 1 14 ? 15.725 17.695 15.755 1.00 13.18 38 ILE B CA 1
ATOM 2766 C C . ILE B 1 14 ? 15.656 16.237 16.204 1.00 12.93 38 ILE B C 1
ATOM 2767 O O . ILE B 1 14 ? 15.698 15.310 15.378 1.00 12.50 38 ILE B O 1
ATOM 2772 N N . ILE B 1 15 ? 15.613 16.038 17.517 1.00 13.22 39 ILE B N 1
ATOM 2773 C CA . ILE B 1 15 ? 15.616 14.694 18.083 1.00 13.92 39 ILE B CA 1
ATOM 2774 C C . ILE B 1 15 ? 14.436 14.563 19.052 1.00 15.21 39 ILE B C 1
ATOM 2775 O O . ILE B 1 15 ? 13.884 15.575 19.562 1.00 14.78 39 ILE B O 1
ATOM 2780 N N . ASP B 1 16 ? 14.024 13.320 19.238 1.00 14.54 40 ASP B N 1
ATOM 2781 C CA . ASP B 1 16 ? 13.059 12.924 20.248 1.00 15.85 40 ASP B CA 1
ATOM 2782 C C . ASP B 1 16 ? 13.733 13.076 21.608 1.00 16.09 40 ASP B C 1
ATOM 2783 O O . ASP B 1 16 ? 14.787 12.460 21.856 1.00 15.85 40 ASP B O 1
ATOM 2788 N N . GLY B 1 17 ? 13.147 13.907 22.468 1.00 16.46 41 GLY B N 1
ATOM 2789 C CA . GLY B 1 17 ? 13.659 14.122 23.817 1.00 17.10 41 GLY B CA 1
ATOM 2790 C C . GLY B 1 17 ? 13.680 12.855 24.657 1.00 17.81 41 GLY B C 1
ATOM 2791 O O . GLY B 1 17 ? 14.544 12.704 25.529 1.00 18.45 41 GLY B O 1
ATOM 2792 N N . ALA B 1 18 ? 12.741 11.945 24.389 1.00 17.72 42 ALA B N 1
ATOM 2793 C CA . ALA B 1 18 ? 12.626 10.683 25.140 1.00 18.78 42 ALA B CA 1
ATOM 2794 C C . ALA B 1 18 ? 13.664 9.644 24.721 1.00 19.28 42 ALA B C 1
ATOM 2795 O O . ALA B 1 18 ? 14.463 9.183 25.541 1.00 20.84 42 ALA B O 1
ATOM 2797 N N . SER B 1 19 ? 13.641 9.244 23.453 1.00 19.63 43 SER B N 1
ATOM 2798 C CA . SER B 1 19 ? 14.521 8.173 22.965 1.00 18.83 43 SER B CA 1
ATOM 2799 C C . SER B 1 19 ? 15.856 8.706 22.450 1.00 18.53 43 SER B C 1
ATOM 2800 O O . SER B 1 19 ? 16.837 7.965 22.378 1.00 18.70 43 SER B O 1
ATOM 2803 N N . GLY B 1 20 ? 15.889 9.984 22.071 1.00 17.66 44 GLY B N 1
ATOM 2804 C CA . GLY B 1 20 ? 17.085 10.574 21.476 1.00 16.76 44 GLY B CA 1
ATOM 2805 C C . GLY B 1 20 ? 17.145 10.354 19.988 1.00 17.05 44 GLY B C 1
ATOM 2806 O O . GLY B 1 20 ? 18.109 10.754 19.338 1.00 17.36 44 GLY B O 1
ATOM 2807 N N . ARG B 1 21 ? 16.127 9.692 19.425 1.00 16.99 45 ARG B N 1
ATOM 2808 C CA . ARG B 1 21 ? 16.158 9.361 18.020 1.00 17.18 45 ARG B CA 1
ATOM 2809 C C . ARG B 1 21 ? 16.172 10.611 17.152 1.00 16.71 45 ARG B C 1
ATOM 2810 O O . ARG B 1 21 ? 15.421 11.560 17.403 1.00 15.29 45 ARG B O 1
ATOM 2818 N N . VAL B 1 22 ? 17.019 10.593 16.124 1.00 15.98 46 VAL B N 1
ATOM 2819 C CA . VAL B 1 22 ? 17.101 11.698 15.184 1.00 15.46 46 VAL B CA 1
ATOM 2820 C C . VAL B 1 22 ? 15.950 11.665 14.194 1.00 15.69 46 VAL B C 1
ATOM 2821 O O . VAL B 1 22 ? 15.768 10.672 13.469 1.00 14.67 46 VAL B O 1
ATOM 2825 N N . LEU B 1 23 ? 15.147 12.731 14.169 1.00 14.91 47 LEU B N 1
ATOM 2826 C CA . LEU B 1 23 ? 13.972 12.810 13.288 1.00 15.61 47 LEU B CA 1
ATOM 2827 C C . LEU B 1 23 ? 14.271 13.573 11.996 1.00 15.06 47 LEU B C 1
ATOM 2828 O O . LEU B 1 23 ? 13.698 13.291 10.956 1.00 15.11 47 LEU B O 1
ATOM 2833 N N . TYR B 1 24 ? 15.173 14.539 12.069 1.00 14.49 48 TYR B N 1
ATOM 2834 C CA . TYR B 1 24 ? 15.636 15.273 10.900 1.00 13.99 48 TYR B CA 1
ATOM 2835 C C . TYR B 1 24 ? 17.027 15.807 11.232 1.00 13.22 48 TYR B C 1
ATOM 2836 O O . TYR B 1 24 ? 17.302 16.178 12.381 1.00 12.71 48 TYR B O 1
ATOM 2845 N N . ALA B 1 25 ? 17.885 15.873 10.226 1.00 12.49 49 ALA B N 1
ATOM 2846 C CA . ALA B 1 25 ? 19.255 16.309 10.408 1.00 12.67 49 ALA B CA 1
ATOM 2847 C C . ALA B 1 25 ? 19.834 16.922 9.146 1.00 12.39 49 ALA B C 1
ATOM 2848 O O . ALA B 1 25 ? 19.582 16.448 8.028 1.00 12.63 49 ALA B O 1
ATOM 2850 N N . LYS B 1 26 ? 20.661 17.935 9.338 1.00 11.43 50 LYS B N 1
ATOM 2851 C CA . LYS B 1 26 ? 21.314 18.625 8.261 1.00 11.35 50 LYS B CA 1
ATOM 2852 C C . LYS B 1 26 ? 22.726 18.916 8.723 1.00 11.29 50 LYS B C 1
ATOM 2853 O O . LYS B 1 26 ? 22.941 19.664 9.669 1.00 10.86 50 LYS B O 1
ATOM 2859 N N . ASP B 1 27 ? 23.697 18.268 8.076 1.00 11.16 51 ASP B N 1
ATOM 2860 C CA . ASP B 1 27 ? 25.131 18.456 8.403 1.00 11.87 51 ASP B CA 1
ATOM 2861 C C . ASP B 1 27 ? 25.367 18.445 9.911 1.00 11.24 51 ASP B C 1
ATOM 2862 O O . ASP B 1 27 ? 26.061 19.310 10.467 1.00 11.51 51 ASP B O 1
ATOM 2867 N N . GLU B 1 28 ? 24.771 17.457 10.577 1.00 11.46 52 GLU B N 1
ATOM 2868 C CA . GLU B 1 28 ? 24.645 17.458 12.026 1.00 11.56 52 GLU B CA 1
ATOM 2869 C C . GLU B 1 28 ? 25.918 17.075 12.777 1.00 11.79 52 GLU B C 1
ATOM 2870 O O . GLU B 1 28 ? 25.982 17.252 13.993 1.00 11.87 52 GLU B O 1
ATOM 2876 N N . HIS B 1 29 ? 26.908 16.555 12.077 1.00 10.89 53 HIS B N 1
ATOM 2877 C CA . HIS B 1 29 ? 28.188 16.214 12.717 1.00 11.69 53 HIS B CA 1
ATOM 2878 C C . HIS B 1 29 ? 29.312 17.163 12.322 1.00 11.57 53 HIS B C 1
ATOM 2879 O O . HIS B 1 29 ? 30.462 16.897 12.644 1.00 12.48 53 HIS B O 1
ATOM 2886 N N . GLN B 1 30 ? 29.005 18.253 11.613 1.00 10.51 54 GLN B N 1
ATOM 2887 C CA . GLN B 1 30 ? 30.055 19.207 11.236 1.00 10.13 54 GLN B CA 1
ATOM 2888 C C . GLN B 1 30 ? 30.446 20.057 12.428 1.00 10.63 54 GLN B C 1
ATOM 2889 O O . GLN B 1 30 ? 29.605 20.724 13.050 1.00 10.67 54 GLN B O 1
ATOM 2895 N N . LYS B 1 31 ? 31.729 20.018 12.781 1.00 10.38 55 LYS B N 1
ATOM 2896 C CA . LYS B 1 31 ? 32.268 20.913 13.798 1.00 10.35 55 LYS B CA 1
ATOM 2897 C C . LYS B 1 31 ? 32.116 22.408 13.401 1.00 10.76 55 LYS B C 1
ATOM 2898 O O . LYS B 1 31 ? 32.577 22.820 12.340 1.00 11.75 55 LYS B O 1
ATOM 2904 N N . ARG B 1 32 ? 31.500 23.196 14.279 1.00 10.75 56 ARG B N 1
ATOM 2905 C CA . ARG B 1 32 ? 31.257 24.616 14.028 1.00 11.24 56 ARG B CA 1
ATOM 2906 C C . ARG B 1 32 ? 31.401 25.431 15.303 1.00 12.30 56 ARG B C 1
ATOM 2907 O O . ARG B 1 32 ? 31.278 24.909 16.415 1.00 10.90 56 ARG B O 1
ATOM 2915 N N A ARG B 1 33 ? 31.641 26.724 15.139 0.50 12.49 57 ARG B N 1
ATOM 2916 N N B ARG B 1 33 ? 31.642 26.724 15.133 0.50 12.40 57 ARG B N 1
ATOM 2917 C CA A ARG B 1 33 ? 31.535 27.635 16.270 0.50 12.98 57 ARG B CA 1
ATOM 2918 C CA B ARG B 1 33 ? 31.538 27.651 16.253 0.50 12.81 57 ARG B CA 1
ATOM 2919 C C A ARG B 1 33 ? 30.088 27.710 16.738 0.50 12.50 57 ARG B C 1
ATOM 2920 C C B ARG B 1 33 ? 30.088 27.699 16.737 0.50 12.41 57 ARG B C 1
ATOM 2921 O O A ARG B 1 33 ? 29.162 27.685 15.932 0.50 11.85 57 ARG B O 1
ATOM 2922 O O B ARG B 1 33 ? 29.156 27.645 15.937 0.50 11.74 57 ARG B O 1
ATOM 2937 N N . ILE B 1 34 ? 29.903 27.765 18.050 1.00 11.71 58 ILE B N 1
ATOM 2938 C CA . ILE B 1 34 ? 28.571 27.646 18.641 1.00 12.30 58 ILE B CA 1
ATOM 2939 C C . ILE B 1 34 ? 28.074 28.841 19.493 1.00 11.95 58 ILE B C 1
ATOM 2940 O O . ILE B 1 34 ? 26.917 28.850 19.927 1.00 11.25 58 ILE B O 1
ATOM 2945 N N . ALA B 1 35 ? 28.944 29.804 19.764 1.00 12.11 59 ALA B N 1
ATOM 2946 C CA . ALA B 1 35 ? 28.568 30.970 20.554 1.00 11.87 59 ALA B CA 1
ATOM 2947 C C . ALA B 1 35 ? 27.935 30.526 21.886 1.00 12.15 59 ALA B C 1
ATOM 2948 O O . ALA B 1 35 ? 28.364 29.530 22.480 1.00 11.65 59 ALA B O 1
ATOM 2950 N N . SER B 1 36 ? 26.910 31.226 22.369 1.00 11.35 60 SER B N 1
ATOM 2951 C CA . SER B 1 36 ? 26.465 31.056 23.748 1.00 11.97 60 SER B CA 1
ATOM 2952 C C . SER B 1 36 ? 25.667 29.820 24.082 1.00 11.43 60 SER B C 1
ATOM 2953 O O . SER B 1 36 ? 25.360 29.619 25.244 1.00 12.14 60 SER B O 1
ATOM 2956 N N . ILE B 1 37 ? 25.349 28.955 23.110 1.00 12.20 61 ILE B N 1
ATOM 2957 C CA . ILE B 1 37 ? 24.786 27.676 23.470 1.00 11.29 61 ILE B CA 1
ATOM 2958 C C . ILE B 1 37 ? 25.784 26.836 24.286 1.00 11.91 61 ILE B C 1
ATOM 2959 O O . ILE B 1 37 ? 25.386 25.928 24.966 1.00 12.48 61 ILE B O 1
ATOM 2964 N N . THR B 1 38 ? 27.046 27.229 24.239 1.00 12.33 62 THR B N 1
ATOM 2965 C CA . THR B 1 38 ? 28.106 26.743 25.145 1.00 12.05 62 THR B CA 1
ATOM 2966 C C . THR B 1 38 ? 27.631 26.744 26.596 1.00 11.73 62 THR B C 1
ATOM 2967 O O . THR B 1 38 ? 27.940 25.855 27.412 1.00 11.37 62 THR B O 1
ATOM 2971 N N . LYS B 1 39 ? 26.853 27.777 26.935 1.00 11.71 63 LYS B N 1
ATOM 2972 C CA . LYS B 1 39 ? 26.456 27.971 28.310 1.00 11.21 63 LYS B CA 1
ATOM 2973 C C . LYS B 1 39 ? 25.557 26.902 28.873 1.00 11.15 63 LYS B C 1
ATOM 2974 O O . LYS B 1 39 ? 25.413 26.809 30.092 1.00 11.53 63 LYS B O 1
ATOM 2980 N N . ILE B 1 40 ? 24.956 26.080 28.021 1.00 11.97 64 ILE B N 1
ATOM 2981 C CA . ILE B 1 40 ? 24.202 24.940 28.506 1.00 11.34 64 ILE B CA 1
ATOM 2982 C C . ILE B 1 40 ? 25.131 24.004 29.317 1.00 12.10 64 ILE B C 1
ATOM 2983 O O . ILE B 1 40 ? 24.721 23.492 30.352 1.00 12.02 64 ILE B O 1
ATOM 2996 N N . THR B 1 42 ? 27.876 24.920 30.936 1.00 10.93 66 THR B N 1
ATOM 2997 C CA . THR B 1 42 ? 28.188 25.649 32.151 1.00 10.89 66 THR B CA 1
ATOM 2998 C C . THR B 1 42 ? 27.085 25.472 33.164 1.00 11.34 66 THR B C 1
ATOM 2999 O O . THR B 1 42 ? 27.330 25.257 34.368 1.00 11.54 66 THR B O 1
ATOM 3003 N N . ALA B 1 43 ? 25.856 25.566 32.685 1.00 11.54 67 ALA B N 1
ATOM 3004 C CA . ALA B 1 43 ? 24.682 25.376 33.545 1.00 11.91 67 ALA B CA 1
ATOM 3005 C C . ALA B 1 43 ? 24.617 23.975 34.142 1.00 12.64 67 ALA B C 1
ATOM 3006 O O . ALA B 1 43 ? 24.320 23.793 35.333 1.00 11.92 67 ALA B O 1
ATOM 3008 N N . VAL B 1 44 ? 24.851 22.982 33.297 1.00 12.40 68 VAL B N 1
ATOM 3009 C CA . VAL B 1 44 ? 24.804 21.600 33.755 1.00 11.88 68 VAL B CA 1
ATOM 3010 C C . VAL B 1 44 ? 25.798 21.398 34.877 1.00 11.86 68 VAL B C 1
ATOM 3011 O O . VAL B 1 44 ? 25.502 20.789 35.888 1.00 12.78 68 VAL B O 1
ATOM 3015 N N . LEU B 1 45 ? 27.009 21.895 34.700 1.00 11.63 69 LEU B N 1
ATOM 3016 C CA . LEU B 1 45 ? 28.038 21.675 35.729 1.00 11.74 69 LEU B CA 1
ATOM 3017 C C . LEU B 1 45 ? 27.711 22.410 37.030 1.00 11.54 69 LEU B C 1
ATOM 3018 O O . LEU B 1 45 ? 27.933 21.880 38.121 1.00 12.13 69 LEU B O 1
ATOM 3023 N N . ALA B 1 46 ? 27.139 23.605 36.912 1.00 11.38 70 ALA B N 1
ATOM 3024 C CA . ALA B 1 46 ? 26.738 24.346 38.097 1.00 11.87 70 ALA B CA 1
ATOM 3025 C C . ALA B 1 46 ? 25.624 23.597 38.853 1.00 10.64 70 ALA B C 1
ATOM 3026 O O . ALA B 1 46 ? 25.691 23.413 40.061 1.00 11.77 70 ALA B O 1
ATOM 3028 N N . ILE B 1 47 ? 24.632 23.134 38.121 1.00 11.21 71 ILE B N 1
ATOM 3029 C CA . ILE B 1 47 ? 23.489 22.428 38.711 1.00 12.22 71 ILE B CA 1
ATOM 3030 C C . ILE B 1 47 ? 23.969 21.121 39.396 1.00 12.75 71 ILE B C 1
ATOM 3031 O O . ILE B 1 47 ? 23.590 20.823 40.540 1.00 14.69 71 ILE B O 1
ATOM 3036 N N . GLU B 1 48 ? 24.872 20.398 38.753 1.00 12.58 72 GLU B N 1
ATOM 3037 C CA . GLU B 1 48 ? 25.361 19.117 39.319 1.00 13.44 72 GLU B CA 1
ATOM 3038 C C . GLU B 1 48 ? 26.385 19.259 40.452 1.00 13.88 72 GLU B C 1
ATOM 3039 O O . GLU B 1 48 ? 26.726 18.283 41.142 1.00 12.09 72 GLU B O 1
ATOM 3045 N N . SER B 1 49 ? 26.872 20.476 40.662 1.00 13.55 73 SER B N 1
ATOM 3046 C CA . SER B 1 49 ? 27.919 20.732 41.624 1.00 14.02 73 SER B CA 1
ATOM 3047 C C . SER B 1 49 ? 27.492 20.612 43.071 1.00 15.59 73 SER B C 1
ATOM 3048 O O . SER B 1 49 ? 28.368 20.467 43.934 1.00 15.55 73 SER B O 1
ATOM 3051 N N . GLY B 1 50 ? 26.191 20.687 43.342 1.00 15.92 74 GLY B N 1
ATOM 3052 C CA . GLY B 1 50 ? 25.710 20.708 44.730 1.00 16.97 74 GLY B CA 1
ATOM 3053 C C . GLY B 1 50 ? 25.872 22.079 45.375 1.00 17.02 74 GLY B C 1
ATOM 3054 O O . GLY B 1 50 ? 25.698 22.206 46.583 1.00 17.51 74 GLY B O 1
ATOM 3055 N N . LYS B 1 51 ? 26.221 23.096 44.582 1.00 14.92 75 LYS B N 1
ATOM 3056 C CA . LYS B 1 51 ? 26.577 24.416 45.116 1.00 14.75 75 LYS B CA 1
ATOM 3057 C C . LYS B 1 51 ? 25.556 25.497 44.787 1.00 14.71 75 LYS B C 1
ATOM 3058 O O . LYS B 1 51 ? 25.815 26.675 45.032 1.00 14.16 75 LYS B O 1
ATOM 3072 N N A ASP B 1 53 ? 22.912 26.723 46.128 0.50 16.59 77 ASP B N 1
ATOM 3073 N N B ASP B 1 53 ? 22.941 26.739 46.127 0.50 16.05 77 ASP B N 1
ATOM 3074 C CA A ASP B 1 53 ? 22.502 27.608 47.225 0.50 17.23 77 ASP B CA 1
ATOM 3075 C CA B ASP B 1 53 ? 22.501 27.633 47.190 0.50 16.23 77 ASP B CA 1
ATOM 3076 C C A ASP B 1 53 ? 23.655 28.396 47.846 0.50 16.41 77 ASP B C 1
ATOM 3077 C C B ASP B 1 53 ? 23.670 28.288 47.933 0.50 15.87 77 ASP B C 1
ATOM 3078 O O A ASP B 1 53 ? 23.431 29.251 48.703 0.50 16.38 77 ASP B O 1
ATOM 3079 O O B ASP B 1 53 ? 23.479 28.928 48.965 0.50 15.93 77 ASP B O 1
ATOM 3088 N N . GLN B 1 54 ? 24.877 28.134 47.402 1.00 15.58 78 GLN B N 1
ATOM 3089 C CA . GLN B 1 54 ? 26.058 28.769 47.970 1.00 15.36 78 GLN B CA 1
ATOM 3090 C C . GLN B 1 54 ? 26.191 30.196 47.471 1.00 15.41 78 GLN B C 1
ATOM 3091 O O . GLN B 1 54 ? 25.780 30.516 46.347 1.00 15.32 78 GLN B O 1
ATOM 3097 N N . THR B 1 55 ? 26.774 31.036 48.317 1.00 14.45 79 THR B N 1
ATOM 3098 C CA . THR B 1 55 ? 27.089 32.405 47.974 1.00 15.57 79 THR B CA 1
ATOM 3099 C C . THR B 1 55 ? 28.414 32.494 47.231 1.00 15.02 79 THR B C 1
ATOM 3100 O O . THR B 1 55 ? 29.431 32.040 47.723 1.00 15.93 79 THR B O 1
ATOM 3104 N N . VAL B 1 56 ? 28.387 33.058 46.035 1.00 14.58 80 VAL B N 1
ATOM 3105 C CA . VAL B 1 56 ? 29.574 33.239 45.191 1.00 14.96 80 VAL B CA 1
ATOM 3106 C C . VAL B 1 56 ? 30.064 34.656 45.417 1.00 15.97 80 VAL B C 1
ATOM 3107 O O . VAL B 1 56 ? 29.263 35.574 45.493 1.00 15.50 80 VAL B O 1
ATOM 3111 N N . THR B 1 57 ? 31.378 34.830 45.534 1.00 16.18 81 THR B N 1
ATOM 3112 C CA . THR B 1 57 ? 31.984 36.152 45.617 1.00 16.65 81 THR B CA 1
ATOM 3113 C C . THR B 1 57 ? 32.599 36.441 44.261 1.00 16.37 81 THR B C 1
ATOM 3114 O O . THR B 1 57 ? 33.481 35.712 43.810 1.00 17.69 81 THR B O 1
ATOM 3118 N N . VAL B 1 58 ? 32.114 37.459 43.573 1.00 14.18 82 VAL B N 1
ATOM 3119 C CA . VAL B 1 58 ? 32.498 37.684 42.182 1.00 13.98 82 VAL B CA 1
ATOM 3120 C C . VAL B 1 58 ? 33.891 38.286 42.099 1.00 14.15 82 VAL B C 1
ATOM 3121 O O . VAL B 1 58 ? 34.194 39.254 42.817 1.00 13.60 82 VAL B O 1
ATOM 3125 N N . SER B 1 59 ? 34.738 37.713 41.246 1.00 14.21 83 SER B N 1
ATOM 3126 C CA . SER B 1 59 ? 36.131 38.152 41.109 1.00 14.27 83 SER B CA 1
ATOM 3127 C C . SER B 1 59 ? 36.257 39.307 40.129 1.00 14.56 83 SER B C 1
ATOM 3128 O O . SER B 1 59 ? 35.387 39.558 39.296 1.00 14.54 83 SER B O 1
ATOM 3131 N N . ALA B 1 60 ? 37.389 39.989 40.205 1.00 15.54 84 ALA B N 1
ATOM 3132 C CA . ALA B 1 60 ? 37.700 41.058 39.272 1.00 15.68 84 ALA B CA 1
ATOM 3133 C C . ALA B 1 60 ? 37.752 40.530 37.861 1.00 15.99 84 ALA B C 1
ATOM 3134 O O . ALA B 1 60 ? 37.286 41.198 36.944 1.00 15.78 84 ALA B O 1
ATOM 3136 N N . ASN B 1 61 ? 38.316 39.327 37.682 1.00 16.90 85 ASN B N 1
ATOM 3137 C CA . ASN B 1 61 ? 38.323 38.656 36.378 1.00 17.92 85 ASN B CA 1
ATOM 3138 C C . ASN B 1 61 ? 36.921 38.497 35.749 1.00 17.73 85 ASN B C 1
ATOM 3139 O O . ASN B 1 61 ? 36.733 38.740 34.550 1.00 18.13 85 ASN B O 1
ATOM 3144 N N . ALA B 1 62 ? 35.958 38.042 36.547 1.00 16.49 86 ALA B N 1
ATOM 3145 C CA . ALA B 1 62 ? 34.586 37.852 36.067 1.00 16.17 86 ALA B CA 1
ATOM 3146 C C . ALA B 1 62 ? 33.967 39.166 35.535 1.00 16.86 86 ALA B C 1
ATOM 3147 O O . ALA B 1 62 ? 33.368 39.206 34.466 1.00 16.81 86 ALA B O 1
ATOM 3149 N N . VAL B 1 63 ? 34.184 40.254 36.251 1.00 18.33 87 VAL B N 1
ATOM 3150 C CA . VAL B 1 63 ? 33.611 41.565 35.857 1.00 20.60 87 VAL B CA 1
ATOM 3151 C C . VAL B 1 63 ? 34.111 42.074 34.488 1.00 21.86 87 VAL B C 1
ATOM 3152 O O . VAL B 1 63 ? 33.341 42.669 33.726 1.00 22.79 87 VAL B O 1
ATOM 3156 N N A ARG B 1 64 ? 35.373 41.810 34.178 0.50 22.63 88 ARG B N 1
ATOM 3157 N N B ARG B 1 64 ? 35.376 41.805 34.171 0.50 22.84 88 ARG B N 1
ATOM 3158 C CA A ARG B 1 64 ? 36.032 42.354 32.986 0.50 23.65 88 ARG B CA 1
ATOM 3159 C CA B ARG B 1 64 ? 36.043 42.317 32.953 0.50 23.95 88 ARG B CA 1
ATOM 3160 C C A ARG B 1 64 ? 35.814 41.512 31.708 0.50 24.01 88 ARG B C 1
ATOM 3161 C C B ARG B 1 64 ? 35.551 41.715 31.643 0.50 24.23 88 ARG B C 1
ATOM 3162 O O A ARG B 1 64 ? 36.514 41.703 30.713 0.50 24.63 88 ARG B O 1
ATOM 3163 O O B ARG B 1 64 ? 35.804 42.267 30.564 0.50 24.21 88 ARG B O 1
ATOM 3178 N N . THR B 1 65 ? 34.846 40.594 31.735 1.00 23.78 89 THR B N 1
ATOM 3179 C CA . THR B 1 65 ? 34.465 39.833 30.558 1.00 23.58 89 THR B CA 1
ATOM 3180 C C . THR B 1 65 ? 33.582 40.601 29.569 1.00 23.39 89 THR B C 1
ATOM 3181 O O . THR B 1 65 ? 32.600 41.237 29.954 1.00 24.79 89 THR B O 1
ATOM 3185 N N A GLU B 1 66 ? 33.910 40.485 28.285 0.50 23.33 90 GLU B N 1
ATOM 3186 N N B GLU B 1 66 ? 33.913 40.498 28.286 0.50 23.37 90 GLU B N 1
ATOM 3187 C CA A GLU B 1 66 ? 33.217 41.208 27.226 0.50 23.43 90 GLU B CA 1
ATOM 3188 C CA B GLU B 1 66 ? 33.218 41.231 27.236 0.50 23.47 90 GLU B CA 1
ATOM 3189 C C A GLU B 1 66 ? 31.872 40.573 26.888 0.50 22.81 90 GLU B C 1
ATOM 3190 C C B GLU B 1 66 ? 31.891 40.567 26.867 0.50 22.85 90 GLU B C 1
ATOM 3191 O O A GLU B 1 66 ? 31.528 39.507 27.395 0.50 21.85 90 GLU B O 1
ATOM 3192 O O B GLU B 1 66 ? 31.578 39.476 27.337 0.50 21.89 90 GLU B O 1
ATOM 3203 N N . GLY B 1 67 ? 31.112 41.252 26.030 1.00 21.95 91 GLY B N 1
ATOM 3204 C CA . GLY B 1 67 ? 29.837 40.752 25.550 1.00 21.23 91 GLY B CA 1
ATOM 3205 C C . GLY B 1 67 ? 28.668 40.905 26.498 1.00 21.11 91 GLY B C 1
ATOM 3206 O O . GLY B 1 67 ? 28.695 41.699 27.423 1.00 20.47 91 GLY B O 1
ATOM 3207 N N . SER B 1 68 ? 27.625 40.125 26.246 1.00 20.30 92 SER B N 1
ATOM 3208 C CA . SER B 1 68 ? 26.442 40.119 27.082 1.00 20.39 92 SER B CA 1
ATOM 3209 C C . SER B 1 68 ? 26.826 40.032 28.557 1.00 19.39 92 SER B C 1
ATOM 3210 O O . SER B 1 68 ? 27.760 39.304 28.929 1.00 17.53 92 SER B O 1
ATOM 3213 N N . ALA B 1 69 ? 26.114 40.773 29.402 1.00 18.01 93 ALA B N 1
ATOM 3214 C CA . ALA B 1 69 ? 26.431 40.806 30.819 1.00 16.90 93 ALA B CA 1
ATOM 3215 C C . ALA B 1 69 ? 25.196 40.913 31.696 1.00 16.95 93 ALA B C 1
ATOM 3216 O O . ALA B 1 69 ? 24.113 41.321 31.207 1.00 17.86 93 ALA B O 1
ATOM 3218 N N . ILE B 1 70 ? 25.332 40.556 32.978 1.00 15.06 94 ILE B N 1
ATOM 3219 C CA . ILE B 1 70 ? 24.316 40.883 33.978 1.00 14.69 94 ILE B CA 1
ATOM 3220 C C . ILE B 1 70 ? 24.789 41.998 34.946 1.00 15.56 94 ILE B C 1
ATOM 3221 O O . ILE B 1 70 ? 24.093 42.342 35.904 1.00 15.12 94 ILE B O 1
ATOM 3226 N N . TYR B 1 71 ? 25.980 42.539 34.683 1.00 16.50 95 TYR B N 1
ATOM 3227 C CA . TYR B 1 71 ? 26.527 43.704 35.398 1.00 17.49 95 TYR B CA 1
ATOM 3228 C C . TYR B 1 71 ? 26.879 43.445 36.863 1.00 17.41 95 TYR B C 1
ATOM 3229 O O . TYR B 1 71 ? 26.569 44.225 37.755 1.00 17.17 95 TYR B O 1
ATOM 3238 N N . LEU B 1 72 ? 27.561 42.327 37.090 1.00 16.76 96 LEU B N 1
ATOM 3239 C CA . LEU B 1 72 ? 28.161 42.022 38.373 1.00 16.02 96 LEU B CA 1
ATOM 3240 C C . LEU B 1 72 ? 29.250 43.031 38.700 1.00 15.85 96 LEU B C 1
ATOM 3241 O O . LEU B 1 72 ? 29.857 43.590 37.795 1.00 16.52 96 LEU B O 1
ATOM 3246 N N . THR B 1 73 ? 29.471 43.253 39.991 1.00 16.27 97 THR B N 1
ATOM 3247 C CA . THR B 1 73 ? 30.543 44.123 40.475 1.00 17.04 97 THR B CA 1
ATOM 3248 C C . THR B 1 73 ? 31.567 43.284 41.229 1.00 16.40 97 THR B C 1
ATOM 3249 O O . THR B 1 73 ? 31.255 42.216 41.758 1.00 14.70 97 THR B O 1
ATOM 3253 N N . GLU B 1 74 ? 32.807 43.765 41.303 1.00 17.70 98 GLU B N 1
ATOM 3254 C CA . GLU B 1 74 ? 33.846 43.039 42.011 1.00 17.65 98 GLU B CA 1
ATOM 3255 C C . GLU B 1 74 ? 33.503 42.896 43.484 1.00 17.03 98 GLU B C 1
ATOM 3256 O O . GLU B 1 74 ? 33.142 43.867 44.131 1.00 17.38 98 GLU B O 1
ATOM 3262 N N . GLY B 1 75 ? 33.641 41.690 44.022 1.00 16.01 99 GLY B N 1
ATOM 3263 C CA . GLY B 1 75 ? 33.333 41.425 45.429 1.00 16.04 99 GLY B CA 1
ATOM 3264 C C . GLY B 1 75 ? 31.852 41.180 45.724 1.00 15.87 99 GLY B C 1
ATOM 3265 O O . GLY B 1 75 ? 31.495 40.866 46.858 1.00 15.60 99 GLY B O 1
ATOM 3266 N N . GLN B 1 76 ? 30.997 41.283 44.710 1.00 16.15 100 GLN B N 1
ATOM 3267 C CA . GLN B 1 76 ? 29.557 41.101 44.906 1.00 16.56 100 GLN B CA 1
ATOM 3268 C C . GLN B 1 76 ? 29.283 39.689 45.395 1.00 16.35 100 GLN B C 1
ATOM 3269 O O . GLN B 1 76 ? 29.911 38.735 44.910 1.00 15.09 100 GLN B O 1
ATOM 3275 N N . LYS B 1 77 ? 28.344 39.575 46.339 1.00 15.50 101 LYS B N 1
ATOM 3276 C CA . LYS B 1 77 ? 27.939 38.295 46.914 1.00 16.08 101 LYS B CA 1
ATOM 3277 C C . LYS B 1 77 ? 26.612 37.925 46.275 1.00 14.72 101 LYS B C 1
ATOM 3278 O O . LYS B 1 77 ? 25.630 38.664 46.406 1.00 14.25 101 LYS B O 1
ATOM 3284 N N . VAL B 1 78 ? 26.609 36.803 45.564 1.00 13.95 102 VAL B N 1
ATOM 3285 C CA A VAL B 1 78 ? 25.435 36.381 44.830 0.50 13.48 102 VAL B CA 1
ATOM 3286 C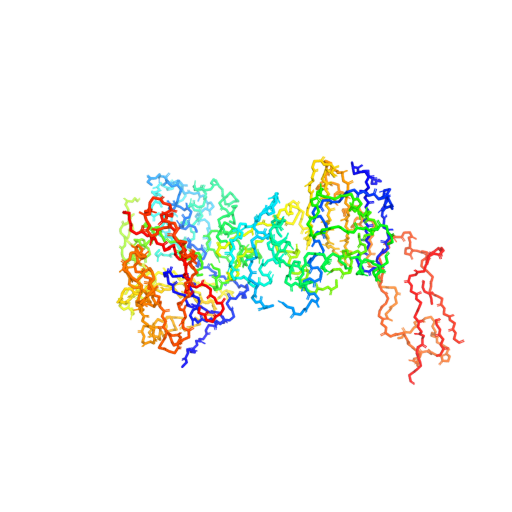 CA B VAL B 1 78 ? 25.477 36.377 44.736 0.50 13.12 102 VAL B CA 1
ATOM 3287 C C . VAL B 1 78 ? 25.299 34.871 44.871 1.00 13.75 102 VAL B C 1
ATOM 3288 O O . VAL B 1 78 ? 26.278 34.118 44.765 1.00 13.98 102 VAL B O 1
ATOM 3295 N N . LYS B 1 79 ? 24.074 34.420 45.061 1.00 13.41 103 LYS B N 1
ATOM 3296 C CA . LYS B 1 79 ? 23.807 32.999 45.102 1.00 14.08 103 LYS B CA 1
ATOM 3297 C C . LYS B 1 79 ? 24.104 32.390 43.734 1.00 13.15 103 LYS B C 1
ATOM 3298 O O . LYS B 1 79 ? 23.791 32.978 42.695 1.00 12.61 103 LYS B O 1
ATOM 3304 N N . LEU B 1 80 ? 24.700 31.202 43.714 1.00 12.66 104 LEU B N 1
ATOM 3305 C CA . LEU B 1 80 ? 25.047 30.579 42.454 1.00 11.69 104 LEU B CA 1
ATOM 3306 C C . LEU B 1 80 ? 23.816 30.408 41.558 1.00 12.08 104 LEU B C 1
ATOM 3307 O O . LEU B 1 80 ? 23.879 30.627 40.344 1.00 11.05 104 LEU B O 1
ATOM 3312 N N . LYS B 1 81 ? 22.715 29.966 42.138 1.00 12.86 105 LYS B N 1
ATOM 3313 C CA . LYS B 1 81 ? 21.435 29.802 41.414 1.00 14.26 105 LYS B CA 1
ATOM 3314 C C . LYS B 1 81 ? 21.076 31.063 40.613 1.00 13.15 105 LYS B C 1
ATOM 3315 O O . LYS B 1 81 ? 20.678 30.980 39.468 1.00 11.87 105 LYS B O 1
ATOM 3321 N N . ASP B 1 82 ? 21.210 32.228 41.225 1.00 13.06 106 ASP B N 1
ATOM 3322 C CA . ASP B 1 82 ? 20.931 33.493 40.534 1.00 12.36 106 ASP B CA 1
ATOM 3323 C C . ASP B 1 82 ? 21.862 33.701 39.349 1.00 11.28 106 ASP B C 1
ATOM 3324 O O . ASP B 1 82 ? 21.413 34.134 38.268 1.00 11.88 106 ASP B O 1
ATOM 3329 N N . LEU B 1 83 ? 23.142 33.393 39.514 1.00 11.11 107 LEU B N 1
ATOM 3330 C CA . LEU B 1 83 ? 24.094 33.424 38.386 1.00 10.98 107 LEU B CA 1
ATOM 3331 C C . LEU B 1 83 ? 23.676 32.511 37.252 1.00 10.80 107 LEU B C 1
ATOM 3332 O O . LEU B 1 83 ? 23.810 32.880 36.101 1.00 10.61 107 LEU B O 1
ATOM 3337 N N . VAL B 1 84 ? 23.170 31.322 37.567 1.00 10.89 108 VAL B N 1
ATOM 3338 C CA . VAL B 1 84 ? 22.772 30.385 36.529 1.00 10.73 108 VAL B CA 1
ATOM 3339 C C . VAL B 1 84 ? 21.533 30.911 35.752 1.00 10.57 108 VAL B C 1
ATOM 3340 O O . VAL B 1 84 ? 21.467 30.769 34.529 1.00 10.86 108 VAL B O 1
ATOM 3344 N N . TYR B 1 85 ? 20.570 31.519 36.443 1.00 11.07 109 TYR B N 1
ATOM 3345 C CA . TYR B 1 85 ? 19.468 32.169 35.731 1.00 10.60 109 TYR B CA 1
ATOM 3346 C C . TYR B 1 85 ? 19.994 33.299 34.837 1.00 11.37 109 TYR B C 1
ATOM 3347 O O . TYR B 1 85 ? 19.556 33.477 33.683 1.00 12.16 109 TYR B O 1
ATOM 3356 N N . GLY B 1 86 ? 20.947 34.079 35.333 1.00 11.04 110 GLY B N 1
ATOM 3357 C CA . GLY B 1 86 ? 21.476 35.198 34.526 1.00 12.06 110 GLY B CA 1
ATOM 3358 C C . GLY B 1 86 ? 22.250 34.680 33.315 1.00 11.73 110 GLY B C 1
ATOM 3359 O O . GLY B 1 86 ? 22.191 35.243 32.219 1.00 11.79 110 GLY B O 1
ATOM 3360 N N . LEU B 1 87 ? 22.973 33.586 33.518 1.00 11.23 111 LEU B N 1
ATOM 3361 C CA . LEU B 1 87 ? 23.680 32.914 32.434 1.00 10.71 111 LEU B CA 1
ATOM 3362 C C . LEU B 1 87 ? 22.710 32.490 31.340 1.00 11.18 111 LEU B C 1
ATOM 3363 O O . LEU B 1 87 ? 22.947 32.732 30.159 1.00 11.79 111 LEU B O 1
ATOM 3376 N N . LEU B 1 89 ? 19.266 33.143 30.940 1.00 11.89 113 LEU B N 1
ATOM 3377 C CA . LEU B 1 89 ? 18.239 34.061 30.414 1.00 11.79 113 LEU B CA 1
ATOM 3378 C C . LEU B 1 89 ? 18.874 35.220 29.643 1.00 12.16 113 LEU B C 1
ATOM 3379 O O . LEU B 1 89 ? 18.328 35.690 28.638 1.00 12.38 113 LEU B O 1
ATOM 3384 N N . ARG B 1 90 ? 19.988 35.708 30.166 1.00 11.10 114 ARG B N 1
ATOM 3385 C CA . ARG B 1 90 ? 20.637 36.929 29.664 1.00 10.60 114 ARG B CA 1
ATOM 3386 C C . ARG B 1 90 ? 21.950 36.651 28.937 1.00 11.40 114 ARG B C 1
ATOM 3387 O O . ARG B 1 90 ? 22.570 37.583 28.395 1.00 11.31 114 ARG B O 1
ATOM 3395 N N . SER B 1 91 ? 22.393 35.403 28.947 1.00 12.18 115 SER B N 1
ATOM 3396 C CA . SER B 1 91 ? 23.675 35.052 28.318 1.00 12.74 115 SER B CA 1
ATOM 3397 C C . SER B 1 91 ? 24.848 35.808 28.957 1.00 12.57 115 SER B C 1
ATOM 3398 O O . SER B 1 91 ? 25.822 36.183 28.294 1.00 12.44 115 SER B O 1
ATOM 3401 N N . GLY B 1 92 ? 24.756 36.040 30.273 1.00 12.01 116 GLY B N 1
ATOM 3402 C CA . GLY B 1 92 ? 25.758 36.814 30.965 1.00 11.81 116 GLY B CA 1
ATOM 3403 C C . GLY B 1 92 ? 27.120 36.156 30.938 1.00 12.03 116 GLY B C 1
ATOM 3404 O O . GLY B 1 92 ? 27.287 35.068 31.486 1.00 12.85 116 GLY B O 1
ATOM 3405 N N . ASN B 1 93 ? 28.116 36.807 30.346 1.00 12.21 117 ASN B N 1
ATOM 3406 C CA . ASN B 1 93 ? 29.477 36.209 30.280 1.00 12.58 117 ASN B CA 1
ATOM 3407 C C . ASN B 1 93 ? 30.223 36.400 31.585 1.00 12.07 117 ASN B C 1
ATOM 3408 O O . ASN B 1 93 ? 31.022 35.543 31.980 1.00 12.06 117 ASN B O 1
ATOM 3413 N N . ASP B 1 94 ? 29.959 37.514 32.267 1.00 11.51 118 ASP B N 1
ATOM 3414 C CA . ASP B 1 94 ? 30.391 37.710 33.633 1.00 12.05 118 ASP B CA 1
ATOM 3415 C C . ASP B 1 94 ? 29.856 36.647 34.580 1.00 12.38 118 ASP B C 1
ATOM 3416 O O . ASP B 1 94 ? 30.620 36.057 35.374 1.00 11.28 118 ASP B O 1
ATOM 3421 N N . ALA B 1 95 ? 28.571 36.344 34.457 1.00 11.95 119 ALA B N 1
ATOM 3422 C CA . ALA B 1 95 ? 27.970 35.233 35.191 1.00 10.72 119 ALA B CA 1
ATOM 3423 C C . ALA B 1 95 ? 28.720 33.942 34.905 1.00 11.02 119 ALA B C 1
ATOM 3424 O O . ALA B 1 95 ? 29.044 33.201 35.825 1.00 10.77 119 ALA B O 1
ATOM 3426 N N . ALA B 1 96 ? 28.979 33.687 33.637 1.00 11.45 120 ALA B N 1
ATOM 3427 C CA . ALA B 1 96 ? 29.658 32.467 33.232 1.00 11.11 120 ALA B CA 1
ATOM 3428 C C . ALA B 1 96 ? 31.023 32.301 33.883 1.00 10.86 120 ALA B C 1
ATOM 3429 O O . ALA B 1 96 ? 31.375 31.190 34.344 1.00 10.46 120 ALA B O 1
ATOM 3431 N N . VAL B 1 97 ? 31.829 33.356 33.892 1.00 10.77 121 VAL B N 1
ATOM 3432 C CA . VAL B 1 97 ? 33.137 33.285 34.530 1.00 11.48 121 VAL B CA 1
ATOM 3433 C C . VAL B 1 97 ? 33.025 33.097 36.047 1.00 10.98 121 VAL B C 1
ATOM 3434 O O . VAL B 1 97 ? 33.758 32.313 36.651 1.00 11.11 121 VAL B O 1
ATOM 3438 N N . ALA B 1 98 ? 32.082 33.787 36.682 1.00 11.37 122 ALA B N 1
ATOM 3439 C CA . ALA B 1 98 ? 31.907 33.637 38.117 1.00 10.76 122 ALA B CA 1
ATOM 3440 C C . ALA B 1 98 ? 31.463 32.218 38.493 1.00 10.85 122 ALA B C 1
ATOM 3441 O O . ALA B 1 98 ? 31.948 31.671 39.497 1.00 10.70 122 ALA B O 1
ATOM 3443 N N . ILE B 1 99 ? 30.575 31.638 37.684 1.00 10.34 123 ILE B N 1
ATOM 3444 C CA . ILE B 1 99 ? 30.136 30.261 37.886 1.00 10.93 123 ILE B CA 1
ATOM 3445 C C . ILE B 1 99 ? 31.354 29.339 37.738 1.00 10.04 123 ILE B C 1
ATOM 3446 O O . ILE B 1 99 ? 31.599 28.455 38.568 1.00 11.08 123 ILE B O 1
ATOM 3451 N N . ALA B 1 100 ? 32.115 29.564 36.685 1.00 10.86 124 ALA B N 1
ATOM 3452 C CA . ALA B 1 100 ? 33.279 28.696 36.380 1.00 11.33 124 ALA B CA 1
ATOM 3453 C C . ALA B 1 100 ? 34.289 28.721 37.513 1.00 11.52 124 ALA B C 1
ATOM 3454 O O . ALA B 1 100 ? 34.801 27.670 37.947 1.00 10.91 124 ALA B O 1
ATOM 3456 N N . GLU B 1 101 ? 34.582 29.915 38.034 1.00 11.64 125 GLU B N 1
ATOM 3457 C CA . GLU B 1 101 ? 35.543 30.021 39.096 1.00 11.91 125 GLU B CA 1
ATOM 3458 C C . GLU B 1 101 ? 35.057 29.393 40.403 1.00 12.07 125 GLU B C 1
ATOM 3459 O O . GLU B 1 101 ? 35.827 28.781 41.157 1.00 11.88 125 GLU B O 1
ATOM 3465 N N . HIS B 1 102 ? 33.766 29.503 40.659 1.00 11.44 126 HIS B N 1
ATOM 3466 C CA . HIS B 1 102 ? 33.217 28.965 41.877 1.00 11.81 126 HIS B CA 1
ATOM 3467 C C . HIS B 1 102 ? 33.175 27.449 41.819 1.00 12.04 126 HIS B C 1
ATOM 3468 O O . HIS B 1 102 ? 33.530 26.788 42.796 1.00 12.41 126 HIS B O 1
ATOM 3475 N N . VAL B 1 103 ? 32.757 26.913 40.683 1.00 11.24 127 VAL B N 1
ATOM 3476 C CA . VAL B 1 103 ? 32.528 25.467 40.543 1.00 11.60 127 VAL B CA 1
ATOM 3477 C C . VAL B 1 103 ? 33.835 24.708 40.268 1.00 12.30 127 VAL B C 1
ATOM 3478 O O . VAL B 1 103 ? 34.060 23.643 40.840 1.00 12.80 127 VAL B O 1
ATOM 3482 N N . GLY B 1 104 ? 34.716 25.272 39.455 1.00 12.60 128 GLY B N 1
ATOM 3483 C CA . GLY B 1 104 ? 35.970 24.574 39.087 1.00 14.06 128 GLY B CA 1
ATOM 3484 C C . GLY B 1 104 ? 37.184 25.138 39.767 1.00 14.29 128 GLY B C 1
ATOM 3485 O O . GLY B 1 104 ? 38.311 24.704 39.498 1.00 16.18 128 GLY B O 1
ATOM 3486 N N . GLY B 1 105 ? 36.984 26.136 40.624 1.00 13.86 129 GLY B N 1
ATOM 3487 C CA . GLY B 1 105 ? 38.076 26.773 41.332 1.00 15.09 129 GLY B CA 1
ATOM 3488 C C . GLY B 1 105 ? 38.861 27.805 40.536 1.00 15.53 129 GLY B C 1
ATOM 3489 O O . GLY B 1 105 ? 39.499 28.688 41.120 1.00 17.57 129 GLY B O 1
ATOM 3490 N N . SER B 1 106 ? 38.845 27.682 39.224 1.00 15.18 130 SER B N 1
ATOM 3491 C CA . SER B 1 106 ? 39.484 28.608 38.313 1.00 14.70 130 SER B CA 1
ATOM 3492 C C . SER B 1 106 ? 38.814 28.399 36.982 1.00 14.98 130 SER B C 1
ATOM 3493 O O . SER B 1 106 ? 38.131 27.386 36.787 1.00 14.57 130 SER B O 1
ATOM 3496 N N . LEU B 1 107 ? 38.998 29.330 36.050 1.00 14.31 131 LEU B N 1
ATOM 3497 C CA . LEU B 1 107 ? 38.520 29.131 34.691 1.00 15.62 131 LEU B CA 1
ATOM 3498 C C . LEU B 1 107 ? 39.107 27.879 34.045 1.00 15.06 131 LEU B C 1
ATOM 3499 O O . LEU B 1 107 ? 38.366 27.065 33.469 1.00 14.30 131 LEU B O 1
ATOM 3504 N N . ASP B 1 108 ? 40.425 27.733 34.117 1.00 13.93 132 ASP B N 1
ATOM 3505 C CA . ASP B 1 108 ? 41.078 26.561 33.512 1.00 14.60 132 ASP B CA 1
ATOM 3506 C C . ASP B 1 108 ? 40.539 25.255 34.115 1.00 12.87 132 ASP B C 1
ATOM 3507 O O . ASP B 1 108 ? 40.288 24.290 33.399 1.00 12.32 132 ASP B O 1
ATOM 3512 N N . GLY B 1 109 ? 40.318 25.261 35.41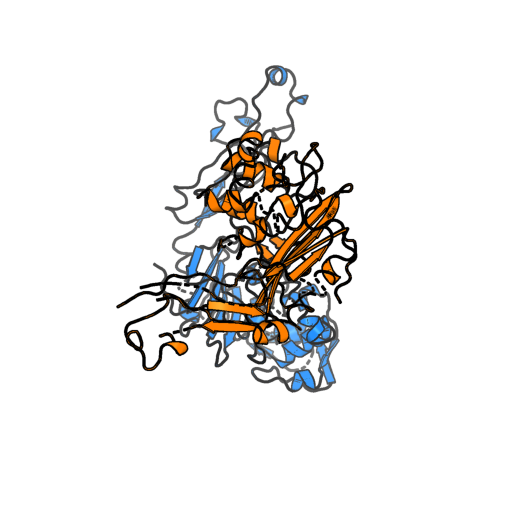8 1.00 11.86 133 GLY B N 1
ATOM 3513 C CA . GLY B 1 109 ? 39.787 24.081 36.108 1.00 11.45 133 GLY B CA 1
ATOM 3514 C C . GLY B 1 109 ? 38.420 23.731 35.604 1.00 10.26 133 GLY B C 1
ATOM 3515 O O . GLY B 1 109 ? 38.110 22.598 35.308 1.00 9.96 133 GLY B O 1
ATOM 3516 N N . PHE B 1 110 ? 37.576 24.740 35.460 1.00 9.77 134 PHE B N 1
ATOM 3517 C CA . PHE B 1 110 ? 36.224 24.508 35.004 1.00 9.02 134 PHE B CA 1
ATOM 3518 C C . PHE B 1 110 ? 36.231 24.001 33.566 1.00 9.89 134 PHE B C 1
ATOM 3519 O O . PHE B 1 110 ? 35.448 23.131 33.187 1.00 10.23 134 PHE B O 1
ATOM 3527 N N . VAL B 1 111 ? 37.111 24.564 32.747 1.00 10.19 135 VAL B N 1
ATOM 3528 C CA . VAL B 1 111 ? 37.185 24.151 31.335 1.00 10.96 135 VAL B CA 1
ATOM 3529 C C . VAL B 1 111 ? 37.642 22.689 31.240 1.00 10.57 135 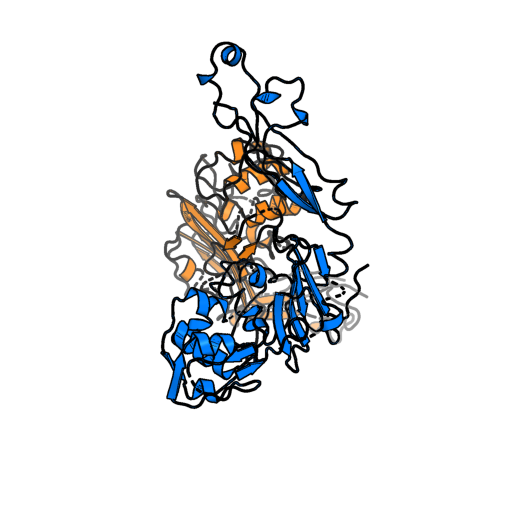VAL B C 1
ATOM 3530 O O . VAL B 1 111 ? 37.112 21.927 30.432 1.00 11.33 135 VAL B O 1
ATOM 3534 N N . TYR B 1 112 ? 38.563 22.265 32.113 1.00 10.63 136 TYR B N 1
ATOM 3535 C CA . TYR B 1 112 ? 38.892 20.853 32.194 1.00 10.18 136 TYR B CA 1
ATOM 3536 C C . TYR B 1 112 ? 37.638 20.011 32.467 1.00 10.33 136 TYR B C 1
ATOM 3537 O O . TYR B 1 112 ? 37.437 18.974 31.840 1.00 10.64 136 TYR B O 1
ATOM 3562 N N . ASN B 1 115 ? 35.289 19.676 29.351 1.00 11.51 139 ASN B N 1
ATOM 3563 C CA . ASN B 1 115 ? 35.752 18.673 28.393 1.00 11.02 139 ASN B CA 1
ATOM 3564 C C . ASN B 1 115 ? 35.655 17.265 28.884 1.00 10.13 139 ASN B C 1
ATOM 3565 O O . ASN B 1 115 ? 35.338 16.377 28.089 1.00 10.07 139 ASN B O 1
ATOM 3570 N N . GLN B 1 116 ? 35.894 17.059 30.185 1.00 9.90 140 GLN B N 1
ATOM 3571 C CA . GLN B 1 116 ? 35.751 15.745 30.781 1.00 10.36 140 GLN B CA 1
ATOM 3572 C C . GLN B 1 116 ? 34.271 15.327 30.660 1.00 10.83 140 GLN B C 1
ATOM 3573 O O . GLN B 1 116 ? 33.953 14.179 30.296 1.00 10.81 140 GLN B O 1
ATOM 3579 N N . LYS B 1 117 ? 33.368 16.260 30.942 1.00 10.91 141 LYS B N 1
ATOM 3580 C CA . LYS B 1 117 ? 31.941 15.953 30.878 1.00 12.01 141 LYS B CA 1
ATOM 3581 C C . LYS B 1 117 ? 31.489 15.632 29.448 1.00 12.37 141 LYS B C 1
ATOM 3582 O O . LYS B 1 117 ? 30.689 14.710 29.221 1.00 12.94 141 LYS B O 1
ATOM 3588 N N . ALA B 1 118 ? 32.000 16.393 28.483 1.00 12.50 142 ALA B N 1
ATOM 3589 C CA . ALA B 1 118 ? 31.715 16.140 27.072 1.00 12.99 142 ALA B CA 1
ATOM 3590 C C . ALA B 1 118 ? 32.118 14.722 26.687 1.00 12.53 142 ALA B C 1
ATOM 3591 O O . ALA B 1 118 ? 31.373 14.024 25.993 1.00 12.65 142 ALA B O 1
ATOM 3593 N N A GLU B 1 119 ? 33.297 14.283 27.127 0.50 12.57 143 GLU B N 1
ATOM 3594 N N B GLU B 1 119 ? 33.313 14.320 27.115 0.50 12.63 143 GLU B N 1
ATOM 3595 C CA A GLU B 1 119 ? 33.750 12.915 26.822 0.50 12.80 143 GLU B CA 1
ATOM 3596 C CA B GLU B 1 119 ? 33.805 12.958 26.900 0.50 12.96 143 GLU B CA 1
ATOM 3597 C C A GLU B 1 119 ? 32.897 11.858 27.526 0.50 12.87 143 GLU B C 1
ATOM 3598 C C B GLU B 1 119 ? 32.787 11.958 27.466 0.50 12.76 143 GLU B C 1
ATOM 3599 O O A GLU B 1 119 ? 32.679 10.787 26.981 0.50 12.68 143 GLU B O 1
ATOM 3600 O O B GLU B 1 119 ? 32.274 11.095 26.737 0.50 11.63 143 GLU B O 1
ATOM 3611 N N . GLN B 1 120 ? 32.423 12.149 28.733 1.00 12.81 144 GLN B N 1
ATOM 3612 C CA . GLN B 1 120 ? 31.501 11.247 29.438 1.00 13.08 144 GLN B CA 1
ATOM 3613 C C . GLN B 1 120 ? 30.154 11.096 28.743 1.00 12.97 144 GLN B C 1
ATOM 3614 O O . GLN B 1 120 ? 29.578 10.003 28.727 1.00 12.91 144 GLN B O 1
ATOM 3620 N N . LEU B 1 121 ? 29.672 12.173 28.147 1.00 13.70 145 LEU B N 1
ATOM 3621 C CA . LEU B 1 121 ? 28.365 12.188 27.494 1.00 14.62 145 LEU B CA 1
ATOM 3622 C C . LEU B 1 121 ? 28.426 11.675 26.054 1.00 15.01 145 LEU B C 1
ATOM 3623 O O . LEU B 1 121 ? 27.395 11.563 25.394 1.00 15.41 145 LEU B O 1
ATOM 3628 N N . GLY B 1 122 ? 29.627 11.428 25.542 1.00 15.03 146 GLY B N 1
ATOM 3629 C CA . GLY B 1 122 ? 29.784 10.877 24.186 1.00 15.63 146 GLY B CA 1
ATOM 3630 C C . GLY B 1 122 ? 29.729 11.963 23.129 1.00 15.91 146 GLY B C 1
ATOM 3631 O O . GLY B 1 122 ? 29.327 11.705 21.981 1.00 15.76 146 GLY B O 1
ATOM 3640 N N . LYS B 1 124 ? 31.743 13.439 21.005 1.00 14.92 148 LYS B N 1
ATOM 3641 C CA . LYS B 1 124 ? 33.028 13.148 20.415 1.00 15.94 148 LYS B CA 1
ATOM 3642 C C . LYS B 1 124 ? 33.565 14.244 19.516 1.00 14.79 148 LYS B C 1
ATOM 3643 O O . LYS B 1 124 ? 34.752 14.223 19.190 1.00 15.81 148 LYS B O 1
ATOM 3649 N N . ASN B 1 125 ? 32.707 15.169 19.098 1.00 13.07 149 ASN B N 1
ATOM 3650 C CA . ASN B 1 125 ? 33.078 16.228 18.150 1.00 12.78 149 ASN B CA 1
ATOM 3651 C C . ASN B 1 125 ? 32.967 17.600 18.776 1.00 12.83 149 ASN B C 1
ATOM 3652 O O . ASN B 1 125 ? 32.561 18.580 18.131 1.00 14.44 149 ASN B O 1
ATOM 3657 N N . THR B 1 126 ? 33.250 17.667 20.070 1.00 12.30 150 THR B N 1
ATOM 3658 C CA . THR B 1 126 ? 33.097 18.897 20.843 1.00 12.02 150 THR B CA 1
ATOM 3659 C C . THR B 1 126 ? 34.382 19.223 21.588 1.00 12.56 150 THR B C 1
ATOM 3660 O O . THR B 1 126 ? 35.058 18.311 22.123 1.00 11.77 150 THR B O 1
ATOM 3664 N N . ARG B 1 127 ? 34.746 20.498 21.610 1.00 11.43 151 ARG B N 1
ATOM 3665 C CA A ARG B 1 127 ? 35.893 20.963 22.381 0.50 11.96 151 ARG B CA 1
ATOM 3666 C CA B ARG B 1 127 ? 35.873 20.959 22.412 0.50 12.35 151 ARG B CA 1
ATOM 3667 C C . ARG B 1 127 ? 35.574 22.333 22.988 1.00 12.35 151 ARG B C 1
ATOM 3668 O O . ARG B 1 127 ? 35.197 23.276 22.268 1.00 11.60 151 ARG B O 1
ATOM 3683 N N . PHE B 1 128 ? 35.699 22.443 24.304 1.00 11.39 152 PHE B N 1
ATOM 3684 C CA . PHE B 1 128 ? 35.489 23.712 24.971 1.00 11.37 152 PHE B CA 1
ATOM 3685 C C . PHE B 1 128 ? 36.808 24.358 25.401 1.00 11.45 152 PHE B C 1
ATOM 3686 O O . PHE B 1 128 ? 37.766 23.681 25.805 1.00 12.43 152 PHE B O 1
ATOM 3694 N N . GLN B 1 129 ? 36.820 25.687 25.352 1.00 11.17 153 GLN B N 1
ATOM 3695 C CA . GLN B 1 129 ? 37.935 26.514 25.754 1.00 11.41 153 GLN B CA 1
ATOM 3696 C C . GLN B 1 129 ? 37.559 27.570 26.786 1.00 11.92 153 GLN B C 1
ATOM 3697 O O . GLN B 1 129 ? 38.448 28.264 27.314 1.00 10.66 153 GLN B O 1
ATOM 3703 N N . ASN B 1 130 ? 36.257 27.720 27.039 1.00 10.79 154 ASN B N 1
ATOM 3704 C CA . ASN B 1 130 ? 35.716 28.779 27.908 1.00 11.19 154 ASN B CA 1
ATOM 3705 C C . ASN B 1 130 ? 34.286 28.402 28.294 1.00 10.73 154 ASN B C 1
ATOM 3706 O O . ASN B 1 130 ? 33.723 27.456 27.729 1.00 11.23 154 ASN B O 1
ATOM 3711 N N . PRO B 1 131 ? 33.674 29.118 29.266 1.00 11.89 155 PRO B N 1
ATOM 3712 C CA . PRO B 1 131 ? 32.363 28.735 29.765 1.00 11.30 155 PRO B CA 1
ATOM 3713 C C . PRO B 1 131 ? 31.211 29.553 29.106 1.00 11.63 155 PRO B C 1
ATOM 3714 O O . PRO B 1 131 ? 30.050 29.403 29.473 1.00 12.70 155 PRO B O 1
ATOM 3718 N N . HIS B 1 132 ? 31.547 30.398 28.138 1.00 11.94 156 HIS B N 1
ATOM 3719 C CA . HIS B 1 132 ? 30.547 31.337 27.585 1.00 12.26 156 HIS B CA 1
ATOM 3720 C C . HIS B 1 132 ? 30.320 31.297 26.089 1.00 12.85 156 HIS B C 1
ATOM 3721 O O . HIS B 1 132 ? 29.226 31.719 25.630 1.00 13.76 156 HIS B O 1
ATOM 3728 N N . GLY B 1 133 ? 31.307 30.851 25.325 1.00 13.07 157 GLY B N 1
ATOM 3729 C CA . GLY B 1 133 ? 31.206 30.834 23.877 1.00 14.32 157 GLY B CA 1
ATOM 3730 C C . GLY B 1 133 ? 31.737 32.046 23.126 1.00 14.72 157 GLY B C 1
ATOM 3731 O O . GLY B 1 133 ? 31.580 32.129 21.923 1.00 15.32 157 GLY B O 1
ATOM 3732 N N . LEU B 1 134 ? 32.381 32.988 23.805 1.00 15.04 158 LEU B N 1
ATOM 3733 C CA . LEU B 1 134 ? 33.102 34.019 23.098 1.00 15.14 158 LEU B CA 1
ATOM 3734 C C . LEU B 1 134 ? 34.195 33.391 22.219 1.00 15.75 158 LEU B C 1
ATOM 3735 O O . LEU B 1 134 ? 34.787 32.365 22.552 1.00 16.03 158 LEU B O 1
ATOM 3740 N N . ASP B 1 135 ? 34.496 34.050 21.119 1.00 16.58 159 ASP B N 1
ATOM 3741 C CA . ASP B 1 135 ? 35.528 33.579 20.236 1.00 17.24 159 ASP B CA 1
ATOM 3742 C C . ASP B 1 135 ? 36.865 34.122 20.708 1.00 18.10 159 ASP B C 1
ATOM 3743 O O . ASP B 1 135 ? 37.515 34.914 20.002 1.00 19.11 159 ASP B O 1
ATOM 3748 N N . ASP B 1 136 ? 37.302 33.664 21.877 1.00 17.75 160 ASP B N 1
ATOM 3749 C CA . ASP B 1 136 ? 38.554 34.151 22.476 1.00 18.99 160 ASP B CA 1
ATOM 3750 C C . ASP B 1 136 ? 39.680 33.120 22.420 1.00 19.51 160 ASP B C 1
ATOM 3751 O O . ASP B 1 136 ? 40.809 33.394 22.867 1.00 19.50 160 ASP B O 1
ATOM 3756 N N . HIS B 1 137 ? 39.373 31.954 21.855 1.00 19.19 161 HIS B N 1
ATOM 3757 C CA . HIS B 1 137 ? 40.341 30.889 21.671 1.00 20.01 161 HIS B CA 1
ATOM 3758 C C . HIS B 1 137 ? 40.093 30.181 20.355 1.00 20.43 161 HIS B C 1
ATOM 3759 O O . HIS B 1 137 ? 38.980 30.198 19.825 1.00 21.48 161 HIS B O 1
ATOM 3766 N N . GLU B 1 138 ? 41.114 29.471 19.884 1.00 20.06 162 GLU B N 1
ATOM 3767 C CA . GLU B 1 138 ? 40.943 28.548 18.784 1.00 20.43 162 GLU B CA 1
ATOM 3768 C C . GLU B 1 138 ? 40.359 27.264 19.355 1.00 18.56 162 GLU B C 1
ATOM 3769 O O . GLU B 1 138 ? 40.509 26.967 20.555 1.00 19.04 162 GLU B O 1
ATOM 3775 N N . ASN B 1 139 ? 39.700 26.502 18.506 1.00 16.82 163 ASN B N 1
ATOM 3776 C CA . ASN B 1 139 ? 39.277 25.145 18.862 1.00 16.50 163 ASN B CA 1
ATOM 3777 C C . ASN B 1 139 ? 38.245 25.074 19.982 1.00 14.95 163 ASN B C 1
ATOM 3778 O O . ASN B 1 139 ? 38.294 24.189 20.853 1.00 15.51 163 ASN B O 1
ATOM 3783 N N . HIS B 1 140 ? 37.287 25.998 19.913 1.00 14.09 164 HIS B N 1
ATOM 3784 C CA . HIS B 1 140 ? 36.067 25.924 20.726 1.00 12.37 164 HIS B CA 1
ATOM 3785 C C . HIS B 1 140 ? 34.925 25.643 19.756 1.00 12.20 164 HIS B C 1
ATOM 3786 O O . HIS B 1 140 ? 34.628 26.488 18.916 1.00 12.60 164 HIS B O 1
ATOM 3793 N N . TYR B 1 141 ? 34.326 24.459 19.826 1.00 11.72 165 TYR B N 1
ATOM 3794 C CA . TYR B 1 141 ? 33.357 24.045 18.806 1.00 11.21 165 TYR B CA 1
ATOM 3795 C C . TYR B 1 141 ? 32.522 22.904 19.295 1.00 11.84 165 TYR B C 1
ATOM 3796 O O . TYR B 1 141 ? 32.859 22.240 20.270 1.00 11.39 165 TYR B O 1
ATOM 3805 N N . SER B 1 142 ? 31.413 22.695 18.594 1.00 10.99 166 SER B N 1
ATOM 3806 C CA . SER B 1 142 ? 30.575 21.535 18.772 1.00 11.32 166 SER B CA 1
ATOM 3807 C C . SER B 1 142 ? 29.821 21.281 17.471 1.00 10.29 166 SER B C 1
ATOM 3808 O O . SER B 1 142 ? 30.167 21.809 16.427 1.00 11.01 166 SER B O 1
ATOM 3811 N N . THR B 1 143 ? 28.827 20.421 17.532 1.00 11.13 167 THR B N 1
ATOM 3812 C CA . THR B 1 143 ? 28.036 20.060 16.361 1.00 11.09 167 THR B CA 1
ATOM 3813 C C . THR B 1 143 ? 26.579 20.069 16.790 1.00 11.03 167 THR B C 1
ATOM 3814 O O . THR B 1 143 ? 26.259 20.051 17.985 1.00 11.67 167 THR B O 1
ATOM 3818 N N . ALA B 1 144 ? 25.680 20.063 15.834 1.00 10.85 168 ALA B N 1
ATOM 3819 C CA . ALA B 1 144 ? 24.274 20.019 16.146 1.00 10.64 168 ALA B CA 1
ATOM 3820 C C . ALA B 1 144 ? 23.892 18.766 16.901 1.00 11.56 168 ALA B C 1
ATOM 3821 O O . ALA B 1 144 ? 23.135 18.858 17.877 1.00 12.80 168 ALA B O 1
ATOM 3823 N N . TYR B 1 145 ? 24.409 17.615 16.449 1.00 11.83 169 TYR B N 1
ATOM 3824 C CA . TYR B 1 145 ? 24.188 16.322 17.090 1.00 12.06 169 TYR B CA 1
ATOM 3825 C C . TYR B 1 145 ? 24.723 16.325 18.512 1.00 11.65 169 TYR B C 1
ATOM 3826 O O . TYR B 1 145 ? 24.021 15.898 19.413 1.00 12.05 169 TYR B O 1
ATOM 3835 N N . ASP B 1 146 ? 25.931 16.851 18.727 1.00 10.89 170 ASP B N 1
ATOM 3836 C CA . ASP B 1 146 ? 26.518 16.826 20.068 1.00 12.17 170 ASP B CA 1
ATOM 3837 C C . ASP B 1 146 ? 25.767 17.766 21.024 1.00 12.44 170 ASP B C 1
ATOM 3838 O O . ASP B 1 146 ? 25.561 17.442 22.190 1.00 13.40 170 ASP B O 1
ATOM 3851 N N . ALA B 1 148 ? 22.620 18.484 20.754 1.00 12.97 172 ALA B N 1
ATOM 3852 C CA . ALA B 1 148 ? 21.380 17.786 21.090 1.00 14.39 172 ALA B CA 1
ATOM 3853 C C . ALA B 1 148 ? 21.578 16.726 22.186 1.00 14.42 172 ALA B C 1
ATOM 3854 O O . ALA B 1 148 ? 20.746 16.607 23.067 1.00 16.28 172 ALA B O 1
ATOM 3856 N N . ILE B 1 149 ? 22.667 15.963 22.133 1.00 14.55 173 ILE B N 1
ATOM 3857 C CA . ILE B 1 149 ? 23.022 15.024 23.209 1.00 15.40 173 ILE B CA 1
ATOM 3858 C C . ILE B 1 149 ? 23.174 15.776 24.551 1.00 13.37 173 ILE B C 1
ATOM 3859 O O . ILE B 1 149 ? 22.667 15.320 25.594 1.00 13.78 173 ILE B O 1
ATOM 3864 N N . LEU B 1 150 ? 23.892 16.888 24.535 1.00 13.15 174 LEU B N 1
ATOM 3865 C CA . LEU B 1 150 ? 24.059 17.691 25.768 1.00 12.84 174 LEU B CA 1
ATOM 3866 C C . LEU B 1 150 ? 22.704 18.151 26.311 1.00 11.68 174 LEU B C 1
ATOM 3867 O O . LEU B 1 150 ? 22.430 18.100 27.527 1.00 11.33 174 LEU B O 1
ATOM 3872 N N . THR B 1 151 ? 21.842 18.616 25.406 1.00 13.73 175 THR B N 1
ATOM 3873 C CA . THR B 1 151 ? 20.581 19.165 25.813 1.00 12.24 175 THR B CA 1
ATOM 3874 C C . THR B 1 151 ? 19.655 18.074 26.369 1.00 13.17 175 THR B C 1
ATOM 3875 O O . THR B 1 151 ? 18.924 18.298 27.340 1.00 12.98 175 THR B O 1
ATOM 3879 N N . LYS B 1 152 ? 19.679 16.894 25.749 1.00 13.89 176 LYS B N 1
ATOM 3880 C CA . LYS B 1 152 ? 18.922 15.733 26.230 1.00 14.52 176 LYS B CA 1
ATOM 3881 C C . LYS B 1 152 ? 19.386 15.380 27.644 1.00 14.00 176 LYS B C 1
ATOM 3882 O O . LYS B 1 152 ? 18.574 15.125 28.530 1.00 13.97 176 LYS B O 1
ATOM 3888 N N . TYR B 1 153 ? 20.693 15.419 27.874 1.00 13.70 177 TYR B N 1
ATOM 3889 C CA . TYR B 1 153 ? 21.220 15.153 29.212 1.00 13.51 177 TYR B CA 1
ATOM 3890 C C . TYR B 1 153 ? 20.762 16.260 30.203 1.00 13.25 177 TYR B C 1
ATOM 3891 O O . TYR B 1 153 ? 20.287 15.957 31.307 1.00 13.31 177 TYR B O 1
ATOM 3900 N N . ALA B 1 154 ? 20.931 17.520 29.819 1.00 13.61 178 ALA B N 1
ATOM 3901 C CA . ALA B 1 154 ? 20.537 18.664 30.640 1.00 13.51 178 ALA B CA 1
ATOM 3902 C C . ALA B 1 154 ? 19.052 18.608 31.039 1.00 13.79 178 ALA B C 1
ATOM 3903 O O . ALA B 1 154 ? 18.698 18.936 32.164 1.00 14.71 178 ALA B O 1
ATOM 3913 N N . LYS B 1 156 ? 17.281 16.087 31.778 1.00 14.56 180 LYS B N 1
ATOM 3914 C CA . LYS B 1 156 ? 17.054 15.164 32.909 1.00 16.35 180 LYS B CA 1
ATOM 3915 C C . LYS B 1 156 ? 17.137 15.874 34.263 1.00 15.88 180 LYS B C 1
ATOM 3916 O O . LYS B 1 156 ? 16.691 15.336 35.279 1.00 13.92 180 LYS B O 1
ATOM 3922 N N . LEU B 1 157 ? 17.754 17.059 34.293 1.00 14.61 181 LEU B N 1
ATOM 3923 C CA . LEU B 1 157 ? 17.925 17.808 35.519 1.00 14.67 181 LEU B CA 1
ATOM 3924 C C . LEU B 1 157 ? 16.739 18.715 35.757 1.00 15.28 181 LEU B C 1
ATOM 3925 O O . LEU B 1 157 ? 16.473 19.622 34.967 1.00 14.45 181 LEU B O 1
ATOM 3930 N N A LYS B 1 158 ? 15.995 18.499 36.835 0.50 15.69 182 LYS B N 1
ATOM 3931 N N B LYS B 1 158 ? 16.018 18.458 36.848 0.50 15.69 182 LYS B N 1
ATOM 3932 C CA A LYS B 1 158 ? 14.796 19.315 37.058 0.50 16.56 182 LYS B CA 1
ATOM 3933 C CA B LYS B 1 158 ? 14.861 19.267 37.237 0.50 16.64 182 LYS B CA 1
ATOM 3934 C C A LYS B 1 158 ? 15.124 20.819 37.227 0.50 16.35 182 LYS B C 1
ATOM 3935 C C B LYS B 1 158 ? 15.168 20.771 37.181 0.50 16.35 182 LYS B C 1
ATOM 3936 O O A LYS B 1 158 ? 14.330 21.668 36.819 0.50 16.48 182 LYS B O 1
ATOM 3937 O O B LYS B 1 158 ? 14.425 21.550 36.574 0.50 16.30 182 LYS B O 1
ATOM 3948 N N . ASP B 1 159 ? 16.301 21.164 37.764 1.00 15.97 183 ASP B N 1
ATOM 3949 C CA . ASP B 1 159 ? 16.690 22.583 37.845 1.00 16.69 183 ASP B CA 1
ATOM 3950 C C . ASP B 1 159 ? 16.916 23.166 36.446 1.00 15.18 183 ASP B C 1
ATOM 3951 O O . ASP B 1 159 ? 16.633 24.343 36.203 1.00 15.65 183 ASP B O 1
ATOM 3956 N N . TYR B 1 160 ? 17.471 22.369 35.526 1.00 14.14 184 TYR B N 1
ATOM 3957 C CA . TYR B 1 160 ? 17.706 22.867 34.171 1.00 13.26 184 TYR B CA 1
ATOM 3958 C C . TYR B 1 160 ? 16.366 23.079 33.469 1.00 13.69 184 TYR B C 1
ATOM 3959 O O . TYR B 1 160 ? 16.170 24.067 32.766 1.00 14.05 184 TYR B O 1
ATOM 3968 N N . GLN B 1 161 ? 15.448 22.128 33.622 1.00 13.60 185 GLN B N 1
ATOM 3969 C CA A GLN B 1 161 ? 14.113 22.264 33.053 0.50 14.58 185 GLN B CA 1
ATOM 3970 C CA B GLN B 1 161 ? 14.116 22.275 33.051 0.50 14.75 185 GLN B CA 1
ATOM 3971 C C . GLN B 1 161 ? 13.471 23.573 33.510 1.00 14.46 185 GLN B C 1
ATOM 3972 O O . GLN B 1 161 ? 12.839 24.304 32.705 1.00 14.39 185 GLN B O 1
ATOM 3983 N N . LYS B 1 162 ? 13.622 23.862 34.796 1.00 13.89 186 LYS B N 1
ATOM 3984 C CA . LYS B 1 162 ? 12.989 25.017 35.390 1.00 14.63 186 LYS B CA 1
ATOM 3985 C C . LYS B 1 162 ? 13.597 26.312 34.857 1.00 14.01 186 LYS B C 1
ATOM 3986 O O . LYS B 1 162 ? 12.867 27.246 34.440 1.00 13.74 186 LYS B O 1
ATOM 3992 N N . ILE B 1 163 ? 14.913 26.384 34.907 1.00 12.64 187 ILE B N 1
ATOM 3993 C CA . ILE B 1 163 ? 15.626 27.584 34.501 1.00 12.96 187 ILE B CA 1
ATOM 3994 C C . ILE B 1 163 ? 15.439 27.861 33.011 1.00 14.25 187 ILE B C 1
ATOM 3995 O O . ILE B 1 163 ? 15.096 28.980 32.618 1.00 12.93 187 ILE B O 1
ATOM 4000 N N . SER B 1 164 ? 15.631 26.829 32.182 1.00 14.48 188 SER B N 1
ATOM 4001 C CA A SER B 1 164 ? 15.501 26.953 30.726 0.50 15.10 188 SER B CA 1
ATOM 4002 C CA B SER B 1 164 ? 15.525 27.004 30.730 0.50 15.33 188 SER B CA 1
ATOM 4003 C C . SER B 1 164 ? 14.108 27.419 30.316 1.00 14.54 188 SER B C 1
ATOM 4004 O O . SER B 1 164 ? 13.947 28.117 29.312 1.00 16.48 188 SER B O 1
ATOM 4009 N N . GLY B 1 165 ? 13.106 27.028 31.092 1.00 14.20 189 GLY B N 1
ATOM 4010 C CA . GLY B 1 165 ? 11.713 27.393 30.896 1.00 13.32 189 GLY B CA 1
ATOM 4011 C C . GLY B 1 165 ? 11.228 28.720 31.468 1.00 12.98 189 GLY B C 1
ATOM 4012 O O . GLY B 1 165 ? 10.040 29.061 31.357 1.00 12.85 189 GLY B O 1
ATOM 4013 N N . THR B 1 166 ? 12.125 29.470 32.088 1.00 12.35 190 THR B N 1
ATOM 4014 C CA . THR B 1 166 ? 11.754 30.636 32.814 1.00 12.37 190 THR B CA 1
ATOM 4015 C C . THR B 1 166 ? 11.741 31.859 31.886 1.00 12.71 190 THR B C 1
ATOM 4016 O O . THR B 1 166 ? 12.765 32.247 31.343 1.00 10.86 190 THR B O 1
ATOM 4020 N N . LYS B 1 167 ? 10.577 32.466 31.764 1.00 11.84 191 LYS B N 1
ATOM 4021 C CA . LYS B 1 167 ? 10.407 33.650 30.901 1.00 12.85 191 LYS B CA 1
ATOM 4022 C C . LYS B 1 167 ? 10.922 34.938 31.541 1.00 12.77 191 LYS B C 1
ATOM 4023 O O . LYS B 1 167 ? 11.506 35.804 30.868 1.00 12.10 191 LYS B O 1
ATOM 4029 N N . ILE B 1 168 ? 10.656 35.049 32.841 1.00 11.73 192 ILE B N 1
ATOM 4030 C CA . ILE B 1 168 ? 10.945 36.197 33.623 1.00 11.99 192 ILE B CA 1
ATOM 4031 C C . ILE B 1 168 ? 11.501 35.705 34.962 1.00 11.56 192 ILE B C 1
ATOM 4032 O O . ILE B 1 168 ? 10.928 34.791 35.593 1.00 12.29 192 ILE B O 1
ATOM 4037 N N . TYR B 1 169 ? 12.565 36.337 35.397 1.00 11.74 193 TYR B N 1
ATOM 4038 C CA . TYR B 1 169 ? 13.180 36.013 36.694 1.00 13.31 193 TYR B CA 1
ATOM 4039 C C . TYR B 1 169 ? 13.558 37.235 37.459 1.00 14.03 193 TYR B C 1
ATOM 4040 O O . TYR B 1 169 ? 14.272 38.122 36.953 1.00 14.29 193 TYR B O 1
ATOM 4049 N N . LYS B 1 170 ? 13.106 37.243 38.710 1.00 16.31 194 LYS B N 1
ATOM 4050 C CA . LYS B 1 170 ? 13.472 38.247 39.654 1.00 17.86 194 LYS B CA 1
ATOM 4051 C C . LYS B 1 170 ? 14.511 37.650 40.607 1.00 18.13 194 LYS B C 1
ATOM 4052 O O . LYS B 1 170 ? 14.213 36.660 41.303 1.00 18.55 194 LYS B O 1
ATOM 4058 N N . ALA B 1 171 ? 15.716 38.198 40.605 1.00 17.43 195 ALA B N 1
ATOM 4059 C CA . ALA B 1 171 ? 16.804 37.508 41.308 1.00 18.49 195 ALA B CA 1
ATOM 4060 C C . ALA B 1 171 ? 16.540 37.538 42.810 1.00 20.02 195 ALA B C 1
ATOM 4061 O O . ALA B 1 171 ? 15.952 38.508 43.305 1.00 19.54 195 ALA B O 1
ATOM 4063 N N A GLU B 1 172 ? 16.954 36.488 43.528 0.50 20.87 196 GLU B N 1
ATOM 4064 N N B GLU B 1 172 ? 16.963 36.480 43.512 0.50 20.87 196 GLU B N 1
ATOM 4065 C CA A GLU B 1 172 ? 16.808 36.441 44.987 0.50 21.88 196 GLU B CA 1
ATOM 4066 C CA B GLU B 1 172 ? 16.826 36.382 44.967 0.50 21.86 196 GLU B CA 1
ATOM 4067 C C A GLU B 1 172 ? 17.797 37.371 45.691 0.50 21.97 196 GLU B C 1
ATOM 4068 C C B GLU B 1 172 ? 17.798 37.311 45.710 0.50 21.96 196 GLU B C 1
ATOM 4069 O O A GLU B 1 172 ? 17.407 38.179 46.565 0.50 21.82 196 GLU B O 1
ATOM 4070 O O B GLU B 1 172 ? 17.399 38.054 46.634 0.50 21.84 196 GLU B O 1
ATOM 4081 N N . THR B 1 173 ? 19.066 37.258 45.305 1.00 21.65 197 THR B N 1
ATOM 4082 C CA . THR B 1 173 ? 20.169 37.942 46.013 1.00 21.26 197 THR B CA 1
ATOM 4083 C C . THR B 1 173 ? 20.800 39.131 45.284 1.00 21.90 197 THR B C 1
ATOM 4084 O O . THR B 1 173 ? 21.851 39.643 45.709 1.00 22.28 197 THR B O 1
ATOM 4096 N N A GLU B 1 175 ? 19.400 42.748 42.752 0.50 22.01 199 GLU B N 1
ATOM 4097 N N B GLU B 1 175 ? 19.359 42.757 42.858 0.50 21.92 199 GLU B N 1
ATOM 4098 C CA A GLU B 1 175 ? 18.257 43.591 42.438 0.50 22.52 199 GLU B CA 1
ATOM 4099 C CA B GLU B 1 175 ? 18.228 43.550 42.448 0.50 22.32 199 GLU B CA 1
ATOM 4100 C C A GLU B 1 175 ? 17.985 43.655 40.947 0.50 22.37 199 GLU B C 1
ATOM 4101 C C B GLU B 1 175 ? 18.244 43.555 40.944 0.50 22.27 199 GLU B C 1
ATOM 4102 O O A GLU B 1 175 ? 17.989 44.743 40.352 0.50 22.81 199 GLU B O 1
ATOM 4103 O O B GLU B 1 175 ? 18.827 44.447 40.333 0.50 23.20 199 GLU B O 1
ATOM 4114 N N . SER B 1 176 ? 17.670 42.496 40.362 1.00 22.12 200 SER B N 1
ATOM 4115 C CA . SER B 1 176 ? 17.485 42.377 38.916 1.00 20.69 200 SER B CA 1
ATOM 4116 C C . SER B 1 176 ? 16.184 41.677 38.536 1.00 19.02 200 SER B C 1
ATOM 4117 O O . SER B 1 176 ? 15.750 40.718 39.206 1.00 17.57 200 SER B O 1
ATOM 4120 N N . VAL B 1 177 ? 15.613 42.150 37.429 1.00 16.85 201 VAL B N 1
ATOM 4121 C CA . VAL B 1 177 ? 14.573 41.459 36.688 1.00 14.74 201 VAL B CA 1
ATOM 4122 C C . VAL B 1 177 ? 15.102 41.202 35.272 1.00 13.15 201 VAL B C 1
ATOM 4123 O O . VAL B 1 177 ? 15.427 42.103 34.513 1.00 13.18 201 VAL B O 1
ATOM 4127 N N . TRP B 1 178 ? 15.099 39.952 34.923 1.00 12.91 202 TRP B N 1
ATOM 4128 C CA . TRP B 1 178 ? 15.619 39.511 33.639 1.00 12.40 202 TRP B CA 1
ATOM 4129 C C . TRP B 1 178 ? 14.513 38.903 32.804 1.00 13.20 202 TRP B C 1
ATOM 4130 O O . TRP B 1 178 ? 13.748 38.076 33.297 1.00 14.11 202 TRP B O 1
ATOM 4141 N N . LYS B 1 179 ? 14.486 39.243 31.514 1.00 14.05 203 LYS B N 1
ATOM 4142 C CA . LYS B 1 179 ? 13.600 38.578 30.581 1.00 13.57 203 LYS B CA 1
ATOM 4143 C C . LYS B 1 179 ? 14.466 37.646 29.724 1.00 12.88 203 LYS B C 1
ATOM 4144 O O . LYS B 1 179 ? 15.530 38.024 29.256 1.00 13.49 203 LYS B O 1
ATOM 4150 N N . ASN B 1 180 ? 13.978 36.439 29.516 1.00 13.10 204 ASN B N 1
ATOM 4151 C CA . ASN B 1 180 ? 14.670 35.445 28.696 1.00 12.25 204 ASN B CA 1
ATOM 4152 C C . ASN B 1 180 ? 14.832 35.937 27.250 1.00 11.46 204 ASN B C 1
ATOM 4153 O O . ASN B 1 180 ? 13.888 36.422 26.664 1.00 11.34 204 ASN B O 1
ATOM 4158 N N A LYS B 1 181 ? 16.047 35.806 26.707 0.50 11.51 205 LYS B N 1
ATOM 4159 N N B LYS B 1 181 ? 16.032 35.807 26.688 0.50 11.65 205 LYS B N 1
ATOM 4160 C CA A LYS B 1 181 ? 16.356 36.118 25.310 0.50 11.99 205 LYS B CA 1
ATOM 4161 C CA B LYS B 1 181 ? 16.277 36.171 25.297 0.50 12.27 205 LYS B CA 1
ATOM 4162 C C A LYS B 1 181 ? 15.713 35.181 24.300 0.50 11.43 205 LYS B C 1
ATOM 4163 C C B LYS B 1 181 ? 15.732 35.171 24.286 0.50 11.56 205 LYS B C 1
ATOM 4164 O O A LYS B 1 181 ? 15.627 35.497 23.103 0.50 11.91 205 LYS B O 1
ATOM 4165 O O B LYS B 1 181 ? 15.717 35.439 23.074 0.50 12.00 205 LYS B O 1
ATOM 4176 N N . ASN B 1 182 ? 15.240 34.039 24.776 1.00 11.62 206 ASN B N 1
ATOM 4177 C CA . ASN B 1 182 ? 14.640 33.033 23.916 1.00 11.64 206 ASN B CA 1
ATOM 4178 C C . ASN B 1 182 ? 13.216 33.432 23.531 1.00 11.06 206 ASN B C 1
ATOM 4179 O O . ASN B 1 182 ? 12.253 33.179 24.280 1.00 12.13 206 ASN B O 1
ATOM 4184 N N . LYS B 1 183 ? 13.062 34.026 22.349 1.00 11.16 207 LYS B N 1
ATOM 4185 C CA . LYS B 1 183 ? 11.769 34.528 21.919 1.00 10.48 207 LYS B CA 1
ATOM 4186 C C . LYS B 1 183 ? 10.767 33.439 21.586 1.00 10.26 207 LYS B C 1
ATOM 4187 O O . LYS B 1 183 ? 9.571 33.700 21.619 1.00 10.85 207 LYS B O 1
ATOM 4193 N N . LEU B 1 184 ? 11.208 32.228 21.278 1.00 10.24 208 LEU B N 1
ATOM 4194 C CA . LEU B 1 184 ? 10.249 31.130 21.118 1.00 10.64 208 LEU B CA 1
ATOM 4195 C C . LEU B 1 184 ? 9.477 30.945 22.392 1.00 11.03 208 LEU B C 1
ATOM 4196 O O . LEU B 1 184 ? 8.251 30.770 22.385 1.00 10.07 208 LEU B O 1
ATOM 4201 N N . LEU B 1 185 ? 10.216 30.961 23.501 1.00 11.15 209 LEU B N 1
ATOM 4202 C CA . LEU B 1 185 ? 9.611 30.773 24.811 1.00 11.12 209 LEU B CA 1
ATOM 4203 C C . LEU B 1 185 ? 8.735 31.948 25.208 1.00 10.93 209 LEU B C 1
ATOM 4204 O O . LEU B 1 185 ? 7.578 31.773 25.646 1.00 11.08 209 LEU B O 1
ATOM 4209 N N . THR B 1 186 ? 9.289 33.137 25.101 1.00 10.49 210 THR B N 1
ATOM 4210 C CA . THR B 1 186 ? 8.588 34.312 25.650 1.00 11.11 210 THR B CA 1
ATOM 4211 C C . THR B 1 186 ? 7.443 34.822 24.816 1.00 12.18 210 THR B C 1
ATOM 4212 O O . THR B 1 186 ? 6.526 35.453 25.373 1.00 11.84 210 THR B O 1
ATOM 4224 N N . LEU B 1 188 ? 6.836 33.709 20.760 1.00 11.06 212 LEU B N 1
ATOM 4225 C CA . LEU B 1 188 ? 6.536 33.222 19.419 1.00 11.54 212 LEU B CA 1
ATOM 4226 C C . LEU B 1 188 ? 5.833 31.859 19.308 1.00 12.71 212 LEU B C 1
ATOM 4227 O O . LEU B 1 188 ? 5.041 31.658 18.388 1.00 13.13 212 LEU B O 1
ATOM 4232 N N . TYR B 1 189 ? 6.121 30.932 20.222 1.00 13.02 213 TYR B N 1
ATOM 4233 C CA . TYR B 1 189 ? 5.716 29.532 20.033 1.00 12.98 213 TYR B CA 1
ATOM 4234 C C . TYR B 1 189 ? 5.081 28.947 21.278 1.00 13.95 213 TYR B C 1
ATOM 4235 O O . TYR B 1 189 ? 5.773 28.712 22.273 1.00 15.14 213 TYR B O 1
ATOM 4244 N N . PRO B 1 190 ? 3.774 28.672 21.224 1.00 15.45 214 PRO B N 1
ATOM 4245 C CA . PRO B 1 190 ? 3.064 28.257 22.453 1.00 16.66 214 PRO B CA 1
ATOM 4246 C C . PRO B 1 190 ? 3.559 26.947 23.027 1.00 15.80 214 PRO B C 1
ATOM 4247 O O . PRO B 1 190 ? 3.401 26.709 24.226 1.00 16.60 214 PRO B O 1
ATOM 4251 N N . TYR B 1 191 ? 4.207 26.126 22.203 1.00 16.08 215 TYR B N 1
ATOM 4252 C CA . TYR B 1 191 ? 4.681 24.815 22.644 1.00 14.31 215 TYR B CA 1
ATOM 4253 C C . TYR B 1 191 ? 6.134 24.797 23.118 1.00 14.10 215 TYR B C 1
ATOM 4254 O O . TYR B 1 191 ? 6.643 23.748 23.522 1.00 11.78 215 TYR B O 1
ATOM 4263 N N . SER B 1 192 ? 6.804 25.943 23.077 1.00 12.94 216 SER B N 1
ATOM 4264 C CA . SER B 1 192 ? 8.177 26.022 23.553 1.00 13.56 216 SER B CA 1
ATOM 4265 C C . SER B 1 192 ? 8.264 25.779 25.063 1.00 13.00 216 SER B C 1
ATOM 4266 O O . SER B 1 192 ? 7.443 26.279 25.848 1.00 13.86 216 SER B O 1
ATOM 4269 N N . THR B 1 193 ? 9.287 25.042 25.462 1.00 14.42 217 THR B N 1
ATOM 4270 C CA . THR B 1 193 ? 9.576 24.785 26.847 1.00 13.99 217 THR B CA 1
ATOM 4271 C C . THR B 1 193 ? 10.932 25.270 27.274 1.00 14.75 217 THR B C 1
ATOM 4272 O O . THR B 1 193 ? 11.363 24.990 28.407 1.00 15.72 217 THR B O 1
ATOM 4276 N N . GLY B 1 194 ? 11.643 25.958 26.393 1.00 13.40 218 GLY B N 1
ATOM 4277 C CA . GLY B 1 194 ? 12.900 26.619 26.772 1.00 14.07 218 GLY B CA 1
ATOM 4278 C C . GLY B 1 194 ? 13.925 26.554 25.679 1.00 13.63 218 GLY B C 1
ATOM 4279 O O . GLY B 1 194 ? 13.590 26.297 24.517 1.00 13.94 218 GLY B O 1
ATOM 4280 N N . GLY B 1 195 ? 15.168 26.845 26.034 1.00 13.37 219 GLY B N 1
ATOM 4281 C CA . GLY B 1 195 ? 16.241 26.876 25.075 1.00 13.38 219 GLY B CA 1
ATOM 4282 C C . GLY B 1 195 ? 17.318 27.862 25.468 1.00 13.82 219 GLY B C 1
ATOM 4283 O O . GLY B 1 195 ? 17.331 28.368 26.602 1.00 14.37 219 GLY B O 1
ATOM 4284 N N . LYS B 1 196 ? 18.227 28.102 24.544 1.00 12.77 220 LYS B N 1
ATOM 4285 C CA . LYS B 1 196 ? 19.322 29.030 24.736 1.00 11.78 220 LYS B CA 1
ATOM 4286 C C . LYS B 1 196 ? 19.733 29.571 23.383 1.00 12.35 220 LYS B C 1
ATOM 4287 O O . LYS B 1 196 ? 19.901 28.820 22.439 1.00 11.85 220 LYS B O 1
ATOM 4293 N N . THR B 1 197 ? 19.918 30.882 23.291 1.00 12.44 221 THR B N 1
ATOM 4294 C CA . THR B 1 197 ? 20.343 31.540 22.075 1.00 12.92 221 THR B CA 1
ATOM 4295 C C . THR B 1 197 ? 21.843 31.801 22.097 1.00 13.93 221 THR B C 1
ATOM 4296 O O . THR B 1 197 ? 22.498 31.717 23.144 1.00 14.20 221 THR B O 1
ATOM 4300 N N . GLY B 1 198 ? 22.402 32.079 20.940 1.00 12.20 222 GLY B N 1
ATOM 4301 C CA . GLY B 1 198 ? 23.768 32.567 20.851 1.00 12.47 222 GLY B CA 1
ATOM 4302 C C . GLY B 1 198 ? 24.039 33.335 19.594 1.00 13.00 222 GLY B C 1
ATOM 4303 O O . GLY B 1 198 ? 23.381 33.113 18.575 1.00 12.81 222 GLY B O 1
ATOM 4304 N N . TYR B 1 199 ? 25.000 34.231 19.674 1.00 12.41 223 TYR B N 1
ATOM 4305 C CA . TYR B 1 199 ? 25.495 34.943 18.508 1.00 13.38 223 TYR B CA 1
ATOM 4306 C C . TYR B 1 199 ? 26.914 35.428 18.777 1.00 13.70 223 TYR B C 1
ATOM 4307 O O . TYR B 1 199 ? 27.189 35.984 19.845 1.00 12.35 223 TYR B O 1
ATOM 4316 N N . THR B 1 200 ? 27.810 35.177 17.823 1.00 13.56 224 THR B N 1
ATOM 4317 C CA . THR B 1 200 ? 29.034 35.960 17.702 1.00 13.67 224 THR B CA 1
ATOM 4318 C C . THR B 1 200 ? 29.180 36.326 16.234 1.00 13.31 224 THR B C 1
ATOM 4319 O O . THR B 1 200 ? 28.564 35.704 15.357 1.00 13.95 224 THR B O 1
ATOM 4323 N N . LYS B 1 201 ? 30.000 37.318 15.950 1.00 13.54 225 LYS B N 1
ATOM 4324 C CA . LYS B 1 201 ? 30.268 37.700 14.575 1.00 14.48 225 LYS B CA 1
ATOM 4325 C C . LYS B 1 201 ? 30.743 36.514 13.710 1.00 14.95 225 LYS B C 1
ATOM 4326 O O . LYS B 1 201 ? 30.382 36.428 12.528 1.00 14.88 225 LYS B O 1
ATOM 4328 N N . LEU B 1 202 ? 31.540 35.618 14.283 1.00 15.27 226 LEU B N 1
ATOM 4329 C CA . LEU B 1 202 ? 32.087 34.471 13.536 1.00 15.10 226 LEU B CA 1
ATOM 4330 C C . LEU B 1 202 ? 31.151 33.248 13.517 1.00 15.13 226 LEU B C 1
ATOM 4331 O O . LEU B 1 202 ? 31.087 32.552 12.516 1.00 15.18 226 LEU B O 1
ATOM 4336 N N . ALA B 1 203 ? 30.418 32.997 14.599 1.00 13.34 227 ALA B N 1
ATOM 4337 C CA . ALA B 1 203 ? 29.491 31.876 14.667 1.00 13.16 227 ALA B CA 1
ATOM 4338 C C . ALA B 1 203 ? 28.158 32.140 14.000 1.00 13.16 227 ALA B C 1
ATOM 4339 O O . ALA B 1 203 ? 27.433 31.197 13.616 1.00 12.97 227 ALA B O 1
ATOM 4341 N N . LYS B 1 204 ? 27.810 33.419 13.945 1.00 12.81 228 LYS B N 1
ATOM 4342 C CA . LYS B 1 204 ? 26.474 33.877 13.564 1.00 13.64 228 LYS B CA 1
ATOM 4343 C C . LYS B 1 204 ? 25.443 33.342 14.572 1.00 12.63 228 LYS B C 1
ATOM 4344 O O . LYS B 1 204 ? 25.805 33.059 15.719 1.00 13.05 228 LYS B O 1
ATOM 4350 N N . ARG B 1 205 ? 24.183 33.202 14.180 1.00 11.97 229 ARG B N 1
ATOM 4351 C CA . ARG B 1 205 ? 23.149 32.845 15.158 1.00 11.73 229 ARG B CA 1
ATOM 4352 C C . ARG B 1 205 ? 23.083 31.356 15.401 1.00 11.30 229 ARG B C 1
ATOM 4353 O O . ARG B 1 205 ? 23.042 30.561 14.461 1.00 11.47 229 ARG B O 1
ATOM 4361 N N . THR B 1 206 ? 23.087 30.987 16.675 1.00 10.81 230 THR B N 1
ATOM 4362 C CA . THR B 1 206 ? 22.912 29.616 17.099 1.00 10.93 230 THR B CA 1
ATOM 4363 C C . THR B 1 206 ? 21.752 29.541 18.052 1.00 11.60 230 THR B C 1
ATOM 4364 O O . THR B 1 206 ? 21.422 30.509 18.727 1.00 10.98 230 THR B O 1
ATOM 4368 N N . LEU B 1 207 ? 21.119 28.383 18.120 1.00 11.30 231 LEU B N 1
ATOM 4369 C CA . LEU B 1 207 ? 19.927 28.269 18.938 1.00 11.43 231 LEU B CA 1
ATOM 4370 C C . LEU B 1 207 ? 19.672 26.804 19.267 1.00 12.16 231 LEU B C 1
ATOM 4371 O O . LEU B 1 207 ? 19.641 25.970 18.368 1.00 11.82 231 LEU B O 1
ATOM 4376 N N . VAL B 1 208 ? 19.481 26.526 20.556 1.00 10.68 232 VAL B N 1
ATOM 4377 C CA . VAL B 1 208 ? 18.930 25.296 21.018 1.00 11.48 232 VAL B CA 1
ATOM 4378 C C . VAL B 1 208 ? 17.553 25.616 21.560 1.00 11.08 232 VAL B C 1
ATOM 4379 O O . VAL B 1 208 ? 17.400 26.595 22.280 1.00 12.25 232 VAL B O 1
ATOM 4383 N N . SER B 1 209 ? 16.544 24.810 21.246 1.00 11.27 233 SER B N 1
ATOM 4384 C CA . SER B 1 209 ? 15.267 24.972 21.926 1.00 12.03 233 SER B CA 1
ATOM 4385 C C . SER B 1 209 ? 14.552 23.650 22.085 1.00 12.66 233 SER B C 1
ATOM 4386 O O . SER B 1 209 ? 14.923 22.652 21.470 1.00 12.76 233 SER B O 1
ATOM 4389 N N . THR B 1 210 ? 13.567 23.655 22.973 1.00 12.70 234 THR B N 1
ATOM 4390 C CA . THR B 1 210 ? 12.829 22.463 23.305 1.00 13.01 234 THR B CA 1
ATOM 4391 C C . THR B 1 210 ? 11.347 22.789 23.201 1.00 12.30 234 THR B C 1
ATOM 4392 O O . THR B 1 210 ? 10.914 23.960 23.325 1.00 11.44 234 THR B O 1
ATOM 4396 N N . ALA B 1 211 ? 10.542 21.768 22.948 1.00 12.79 235 ALA B N 1
ATOM 4397 C CA . ALA B 1 211 ? 9.106 21.962 22.809 1.00 12.11 235 ALA B CA 1
ATOM 4398 C C . ALA B 1 211 ? 8.382 20.683 23.186 1.00 13.35 235 ALA B C 1
ATOM 4399 O O . ALA B 1 211 ? 8.940 19.590 23.071 1.00 12.65 235 ALA B O 1
ATOM 4401 N N . SER B 1 212 ? 7.139 20.831 23.622 1.00 13.52 236 SER B N 1
ATOM 4402 C CA . SER B 1 212 ? 6.324 19.675 23.959 1.00 14.76 236 SER B CA 1
ATOM 4403 C C . SER B 1 212 ? 4.905 19.932 23.507 1.00 14.46 236 SER B C 1
ATOM 4404 O O . SER B 1 212 ? 4.391 21.039 23.652 1.00 14.14 236 SER B O 1
ATOM 4407 N N . LYS B 1 213 ? 4.284 18.906 22.934 1.00 15.35 237 LYS B N 1
ATOM 4408 C CA . LYS B 1 213 ? 2.888 18.961 22.530 1.00 15.91 237 LYS B CA 1
ATOM 4409 C C . LYS B 1 213 ? 2.343 17.527 22.410 1.00 16.66 237 LYS B C 1
ATOM 4410 O O . LYS B 1 213 ? 3.027 16.654 21.891 1.00 16.24 237 LYS B O 1
ATOM 4416 N N . ASP B 1 214 ? 1.118 17.300 22.876 1.00 18.32 238 ASP B N 1
ATOM 4417 C CA . ASP B 1 214 ? 0.443 15.987 22.723 1.00 19.57 238 ASP B CA 1
ATOM 4418 C C . ASP B 1 214 ? 1.276 14.812 23.233 1.00 19.79 238 ASP B C 1
ATOM 4419 O O . ASP B 1 214 ? 1.273 13.737 22.624 1.00 20.42 238 ASP B O 1
ATOM 4424 N N . GLY B 1 215 ? 2.016 15.033 24.315 1.00 19.66 239 GLY B N 1
ATOM 4425 C CA . GLY B 1 215 ? 2.889 14.005 24.885 1.00 19.40 239 GLY B CA 1
ATOM 4426 C C . GLY B 1 215 ? 4.184 13.746 24.125 1.00 18.97 239 GLY B C 1
ATOM 4427 O O . GLY B 1 215 ? 4.855 12.725 24.352 1.00 20.44 239 GLY B O 1
ATOM 4428 N N . ILE B 1 216 ? 4.538 14.644 23.210 1.00 17.09 240 ILE B N 1
ATOM 4429 C CA . ILE B 1 216 ? 5.757 14.494 22.435 1.00 15.88 240 ILE B CA 1
ATOM 4430 C C . ILE B 1 216 ? 6.710 15.577 22.945 1.00 15.05 240 ILE B C 1
ATOM 4431 O O . ILE B 1 216 ? 6.314 16.738 22.999 1.00 14.23 240 ILE B O 1
ATOM 4436 N N . ASP B 1 217 ? 7.933 15.198 23.311 1.00 14.96 241 ASP B N 1
ATOM 4437 C CA . ASP B 1 217 ? 8.957 16.170 23.768 1.00 15.16 241 ASP B CA 1
ATOM 4438 C C . ASP B 1 217 ? 10.121 16.172 22.783 1.00 14.47 241 ASP B C 1
ATOM 4439 O O . ASP B 1 217 ? 10.682 15.124 22.480 1.00 14.70 241 ASP B O 1
ATOM 4444 N N . LEU B 1 218 ? 10.496 17.353 22.303 1.00 12.95 242 LEU B N 1
ATOM 4445 C CA . LEU B 1 218 ? 11.436 17.482 21.197 1.00 12.12 242 LEU B CA 1
ATOM 4446 C C . LEU B 1 218 ? 12.548 18.477 21.530 1.00 12.09 242 LEU B C 1
ATOM 4447 O O . LEU B 1 218 ? 12.374 19.378 22.356 1.00 12.20 242 LEU B O 1
ATOM 4452 N N . ILE B 1 219 ? 13.693 18.271 20.890 1.00 12.07 243 ILE B N 1
ATOM 4453 C CA . ILE B 1 219 ? 14.872 19.113 21.067 1.00 11.63 243 ILE B CA 1
ATOM 4454 C C . ILE B 1 219 ? 15.347 19.458 19.682 1.00 10.90 243 ILE B C 1
ATOM 4455 O O . ILE B 1 219 ? 15.484 18.582 18.851 1.00 11.84 243 ILE B O 1
ATOM 4460 N N . ALA B 1 220 ? 15.562 20.734 19.415 1.00 11.30 244 ALA B N 1
ATOM 4461 C CA . ALA B 1 220 ? 16.038 21.213 18.113 1.00 10.86 244 ALA B CA 1
ATOM 4462 C C . ALA B 1 220 ? 17.263 22.086 18.302 1.00 11.32 244 ALA B C 1
ATOM 4463 O O . ALA B 1 220 ? 17.360 22.834 19.278 1.00 11.76 244 ALA B O 1
ATOM 4465 N N . VAL B 1 221 ? 18.173 22.016 17.344 1.00 11.07 245 VAL B N 1
ATOM 4466 C CA . VAL B 1 221 ? 19.383 22.818 17.324 1.00 10.27 245 VAL B CA 1
ATOM 4467 C C . VAL B 1 221 ? 19.617 23.353 15.934 1.00 12.09 245 VAL B C 1
ATOM 4468 O O . VAL B 1 221 ? 19.500 22.598 14.958 1.00 13.34 245 VAL B O 1
ATOM 4472 N N . THR B 1 222 ? 19.953 24.633 15.832 1.00 11.42 246 THR B N 1
ATOM 4473 C CA . THR B 1 222 ? 20.405 25.204 14.593 1.00 11.24 246 THR B CA 1
ATOM 4474 C C . THR B 1 222 ? 21.679 25.938 14.857 1.00 10.17 246 THR B C 1
ATOM 4475 O O . THR B 1 222 ? 21.819 26.588 15.886 1.00 10.28 246 THR B O 1
ATOM 4479 N N . ILE B 1 223 ? 22.623 25.814 13.925 1.00 9.66 247 ILE B N 1
ATOM 4480 C CA . ILE B 1 223 ? 23.904 26.501 14.012 1.00 9.53 247 ILE B CA 1
ATOM 4481 C C . ILE B 1 223 ? 24.106 27.296 12.716 1.00 10.70 247 ILE B C 1
ATOM 4482 O O . ILE B 1 223 ? 24.155 26.690 11.634 1.00 10.49 247 ILE B O 1
ATOM 4487 N N . ASN B 1 224 ? 24.234 28.611 12.879 1.00 10.60 248 ASN B N 1
ATOM 4488 C CA . ASN B 1 224 ? 24.332 29.600 11.812 1.00 12.06 248 ASN B CA 1
ATOM 4489 C C . ASN B 1 224 ? 23.036 29.633 10.987 1.00 10.92 248 ASN B C 1
ATOM 4490 O O . ASN B 1 224 ? 22.920 28.955 9.976 1.00 10.06 248 ASN B O 1
ATOM 4495 N N . ASP B 1 225 ? 22.064 30.403 11.451 1.00 11.38 249 ASP B N 1
ATOM 4496 C CA . ASP B 1 225 ? 20.750 30.418 10.818 1.00 11.77 249 ASP B CA 1
ATOM 4497 C C . ASP B 1 225 ? 20.090 31.783 11.023 1.00 12.51 249 ASP B C 1
ATOM 4498 O O . ASP B 1 225 ? 19.670 32.128 12.132 1.00 12.67 249 ASP B O 1
ATOM 4503 N N . PRO B 1 226 ? 19.957 32.568 9.937 1.00 12.78 250 PRO B N 1
ATOM 4504 C CA . PRO B 1 226 ? 19.322 33.872 10.050 1.00 12.92 250 PRO B CA 1
ATOM 4505 C C . PRO B 1 226 ? 17.794 33.801 10.113 1.00 12.45 250 PRO B C 1
ATOM 4506 O O . PRO B 1 226 ? 17.140 34.866 10.212 1.00 12.74 250 PRO B O 1
ATOM 4510 N N . ASN B 1 227 ? 17.235 32.599 10.061 1.00 10.95 251 ASN B N 1
ATOM 4511 C CA . ASN B 1 227 ? 15.788 32.387 10.180 1.00 11.46 251 ASN B CA 1
ATOM 4512 C C . ASN B 1 227 ? 15.484 31.346 11.250 1.00 10.49 251 ASN B C 1
ATOM 4513 O O . ASN B 1 227 ? 14.582 30.504 11.085 1.00 10.53 251 ASN B O 1
ATOM 4518 N N . ASP B 1 228 ? 16.245 31.415 12.335 1.00 11.18 252 ASP B N 1
ATOM 4519 C CA . ASP B 1 228 ? 16.223 30.368 13.356 1.00 11.29 252 ASP B CA 1
ATOM 4520 C C . ASP B 1 228 ? 14.905 30.173 14.068 1.00 10.40 252 ASP B C 1
ATOM 4521 O O . ASP B 1 228 ? 14.467 29.049 14.178 1.00 10.50 252 ASP B O 1
ATOM 4526 N N . TRP B 1 229 ? 14.238 31.240 14.504 1.00 9.95 253 TRP B N 1
ATOM 4527 C CA . TRP B 1 229 ? 12.994 31.043 15.227 1.00 10.46 253 TRP B CA 1
ATOM 4528 C C . TRP B 1 229 ? 12.000 30.304 14.356 1.00 10.72 253 TRP B C 1
ATOM 4529 O O . TRP B 1 229 ? 11.326 29.361 14.787 1.00 10.16 253 TRP B O 1
ATOM 4540 N N . ASP B 1 230 ? 11.849 30.772 13.119 1.00 10.41 254 ASP B N 1
ATOM 4541 C CA . ASP B 1 230 ? 10.898 30.187 12.225 1.00 11.75 254 ASP B CA 1
ATOM 4542 C C . ASP B 1 230 ? 11.281 28.761 11.877 1.00 11.88 254 ASP B C 1
ATOM 4543 O O . ASP B 1 230 ? 10.418 27.894 11.778 1.00 11.27 254 ASP B O 1
ATOM 4548 N N . ASP B 1 231 ? 12.565 28.525 11.670 1.00 11.45 255 ASP B N 1
ATOM 4549 C CA . ASP B 1 231 ? 13.047 27.160 11.358 1.00 11.52 255 ASP B CA 1
ATOM 4550 C C . ASP B 1 231 ? 12.785 26.167 12.491 1.00 11.90 255 ASP B C 1
ATOM 4551 O O . ASP B 1 231 ? 12.419 25.004 12.238 1.00 12.15 255 ASP B O 1
ATOM 4556 N N . HIS B 1 232 ? 12.947 26.617 13.742 1.00 11.67 256 HIS B N 1
ATOM 4557 C CA . HIS B 1 232 ? 12.634 25.758 14.881 1.00 10.77 256 HIS B CA 1
ATOM 4558 C C . HIS B 1 232 ? 11.150 25.429 14.903 1.00 10.66 256 HIS B C 1
ATOM 4559 O O . HIS B 1 232 ? 10.783 24.247 15.021 1.00 10.73 256 HIS B O 1
ATOM 4574 N N . LYS B 1 234 ? 9.119 25.448 12.354 1.00 14.18 258 LYS B N 1
ATOM 4575 C CA A LYS B 1 234 ? 8.854 24.582 11.200 0.60 15.28 258 LYS B CA 1
ATOM 4576 C CA B LYS B 1 234 ? 8.825 24.584 11.215 0.40 14.73 258 LYS B CA 1
ATOM 4577 C C . LYS B 1 234 ? 9.190 23.134 11.554 1.00 14.56 258 LYS B C 1
ATOM 4578 O O . LYS B 1 234 ? 8.435 22.209 11.253 1.00 15.80 258 LYS B O 1
ATOM 4597 N N . PHE B 1 236 ? 9.628 21.652 14.669 1.00 12.73 260 PHE B N 1
ATOM 4598 C CA . PHE B 1 236 ? 8.740 21.113 15.696 1.00 12.52 260 PHE B CA 1
ATOM 4599 C C . PHE B 1 236 ? 7.366 20.767 15.095 1.00 12.97 260 PHE B C 1
ATOM 4600 O O . PHE B 1 236 ? 6.866 19.667 15.284 1.00 11.71 260 PHE B O 1
ATOM 4608 N N . ASN B 1 237 ? 6.775 21.728 14.386 1.00 12.94 261 ASN B N 1
ATOM 4609 C CA . ASN B 1 237 ? 5.452 21.540 13.821 1.00 13.63 261 ASN B CA 1
ATOM 4610 C C . ASN B 1 237 ? 5.398 20.339 12.891 1.00 14.02 261 ASN B C 1
ATOM 4611 O O . ASN B 1 237 ? 4.420 19.584 12.905 1.00 13.85 261 ASN B O 1
ATOM 4616 N N . TYR B 1 238 ? 6.435 20.145 12.085 1.00 13.58 262 TYR B N 1
ATOM 4617 C CA . TYR B 1 238 ? 6.492 18.989 11.209 1.00 14.70 262 TYR B CA 1
ATOM 4618 C C . TYR B 1 238 ? 6.388 17.679 12.001 1.00 14.58 262 TYR B C 1
ATOM 4619 O O . TYR B 1 238 ? 5.592 16.772 11.665 1.00 14.19 262 TYR B O 1
ATOM 4628 N N . VAL B 1 239 ? 7.188 17.576 13.059 1.00 14.33 263 VAL B N 1
ATOM 4629 C CA . VAL B 1 239 ? 7.210 16.364 13.866 1.00 14.00 263 VAL B CA 1
ATOM 4630 C C . VAL B 1 239 ? 5.885 16.168 14.600 1.00 14.98 263 VAL B C 1
ATOM 4631 O O . VAL B 1 239 ? 5.340 15.053 14.619 1.00 14.80 263 VAL B O 1
ATOM 4635 N N . PHE B 1 240 ? 5.343 17.245 15.172 1.00 14.76 264 PHE B N 1
ATOM 4636 C CA . PHE B 1 240 ? 4.069 17.144 15.877 1.00 15.59 264 PHE B CA 1
ATOM 4637 C C . PHE B 1 240 ? 2.967 16.701 14.920 1.00 16.15 264 PHE B C 1
ATOM 4638 O O . PHE B 1 240 ? 2.064 15.964 15.329 1.00 17.24 264 PHE B O 1
ATOM 4646 N N A GLU B 1 241 ? 3.056 17.141 13.664 0.50 16.54 265 GLU B N 1
ATOM 4647 N N B GLU B 1 241 ? 3.033 17.124 13.662 0.50 16.20 265 GLU B N 1
ATOM 4648 C CA A GLU B 1 241 ? 2.063 16.813 12.619 0.50 17.07 265 GLU B CA 1
ATOM 4649 C CA B GLU B 1 241 ? 2.001 16.745 12.678 0.50 16.42 265 GLU B CA 1
ATOM 4650 C C A GLU B 1 241 ? 2.174 15.382 12.084 0.50 16.68 265 GLU B C 1
ATOM 4651 C C B GLU B 1 241 ? 2.152 15.323 12.154 0.50 16.33 265 GLU B C 1
ATOM 4652 O O A GLU B 1 241 ? 1.178 14.809 11.645 0.50 16.29 265 GLU B O 1
ATOM 4653 O O B GLU B 1 241 ? 1.161 14.694 11.792 0.50 16.05 265 GLU B O 1
ATOM 4664 N N . HIS B 1 242 ? 3.379 14.821 12.085 1.00 16.30 266 HIS B N 1
ATOM 4665 C CA . HIS B 1 242 ? 3.629 13.505 11.463 1.00 16.52 266 HIS B CA 1
ATOM 4666 C C . HIS B 1 242 ? 3.918 12.347 12.394 1.00 16.54 266 HIS B C 1
ATOM 4667 O O . HIS B 1 242 ? 3.866 11.186 11.964 1.00 16.57 266 HIS B O 1
ATOM 4674 N N . TYR B 1 243 ? 4.197 12.630 13.658 1.00 16.48 267 TYR B N 1
ATOM 4675 C CA . TYR B 1 243 ? 4.550 11.584 14.601 1.00 16.62 267 TYR B CA 1
ATOM 4676 C C . TYR B 1 243 ? 3.566 11.592 15.750 1.00 17.81 267 TYR B C 1
ATOM 4677 O O . TYR B 1 243 ? 2.933 12.627 16.039 1.00 17.96 267 TYR B O 1
ATOM 4686 N N . GLN B 1 244 ? 3.469 10.443 16.409 1.00 17.77 268 GLN B N 1
ATOM 4687 C CA . GLN B 1 244 ? 2.696 10.274 17.631 1.00 19.45 268 GLN B CA 1
ATOM 4688 C C . GLN B 1 244 ? 3.510 9.431 18.581 1.00 19.66 268 GLN B C 1
ATOM 4689 O O . GLN B 1 244 ? 4.310 8.610 18.138 1.00 19.63 268 GLN B O 1
ATOM 4695 N N . THR B 1 245 ? 3.291 9.618 19.878 1.00 20.45 269 THR B N 1
ATOM 4696 C CA . THR B 1 245 ? 3.859 8.716 20.870 1.00 21.39 269 THR B CA 1
ATOM 4697 C C . THR B 1 245 ? 2.880 7.575 20.994 1.00 21.65 269 THR B C 1
ATOM 4698 O O . THR B 1 245 ? 1.689 7.796 21.232 1.00 21.44 269 THR B O 1
ATOM 4702 N N . TYR B 1 246 ? 3.381 6.362 20.794 1.00 21.55 270 TYR B N 1
ATOM 4703 C CA . TYR B 1 246 ? 2.572 5.159 20.889 1.00 22.11 270 TYR B CA 1
ATOM 4704 C C . TYR B 1 246 ? 2.982 4.354 22.098 1.00 22.50 270 TYR B C 1
ATOM 4705 O O . TYR B 1 246 ? 4.170 4.204 22.352 1.00 21.84 270 TYR B O 1
ATOM 4714 N N . LEU B 1 247 ? 1.989 3.857 22.833 1.00 23.77 271 LEU B N 1
ATOM 4715 C CA . LEU B 1 247 ? 2.185 2.772 23.807 1.00 24.73 271 LEU B CA 1
ATOM 4716 C C . LEU B 1 247 ? 2.283 1.426 23.061 1.00 24.97 271 LEU B C 1
ATOM 4717 O O . LEU B 1 247 ? 1.275 0.852 22.651 1.00 25.52 271 LEU B O 1
ATOM 4722 N N . ILE B 1 248 ? 3.508 0.939 22.896 1.00 25.65 272 ILE B N 1
ATOM 4723 C CA . ILE B 1 248 ? 3.779 -0.290 22.144 1.00 26.06 272 ILE B CA 1
ATOM 4724 C C . ILE B 1 248 ? 3.540 -1.528 22.996 1.00 26.68 272 ILE B C 1
ATOM 4725 O O . ILE B 1 248 ? 2.898 -2.484 22.543 1.00 26.99 272 ILE B O 1
ATOM 4730 N N . ALA B 1 249 ? 4.062 -1.510 24.222 1.00 27.52 273 ALA B N 1
ATOM 4731 C CA . ALA B 1 249 ? 3.896 -2.623 25.168 1.00 28.45 273 ALA B CA 1
ATOM 4732 C C . ALA B 1 249 ? 3.752 -2.099 26.601 1.00 29.24 273 ALA B C 1
ATOM 4733 O O . ALA B 1 249 ? 4.644 -1.418 27.098 1.00 28.98 273 ALA B O 1
ATOM 4735 N N . LYS B 1 250 ? 2.636 -2.428 27.255 1.00 30.25 274 LYS B N 1
ATOM 4736 C CA . LYS B 1 250 ? 2.442 -2.116 28.680 1.00 31.23 274 LYS B CA 1
ATOM 4737 C C . LYS B 1 250 ? 3.428 -2.894 29.551 1.00 31.22 274 LYS B C 1
ATOM 4738 O O . LYS B 1 250 ? 3.588 -4.105 29.377 1.00 30.44 274 LYS B O 1
ATOM 4744 N N . ASP B 1 253 ? 2.485 -8.055 31.906 1.00 28.64 277 ASP B N 1
ATOM 4745 C CA . ASP B 1 253 ? 1.644 -8.976 31.117 1.00 29.05 277 ASP B CA 1
ATOM 4746 C C . ASP B 1 253 ? 1.985 -8.845 29.628 1.00 28.63 277 ASP B C 1
ATOM 4747 O O . ASP B 1 253 ? 1.986 -7.735 29.096 1.00 29.08 277 ASP B O 1
ATOM 4752 N N . ILE B 1 254 ? 2.282 -9.970 28.971 1.00 28.23 278 ILE B N 1
ATOM 4753 C CA . ILE B 1 254 ? 2.663 -9.985 27.545 1.00 27.67 278 ILE B CA 1
ATOM 4754 C C . ILE B 1 254 ? 1.592 -10.716 26.709 1.00 27.22 278 ILE B C 1
ATOM 4755 O O . ILE B 1 254 ? 1.533 -11.951 26.729 1.00 26.44 278 ILE B O 1
ATOM 4760 N N . PRO B 1 255 ? 0.744 -9.956 25.972 1.00 26.64 279 PRO B N 1
ATOM 4761 C CA . PRO B 1 255 ? -0.404 -10.542 25.260 1.00 26.45 279 PRO B CA 1
ATOM 4762 C C . PRO B 1 255 ? -0.090 -11.682 24.273 1.00 26.06 279 PRO B C 1
ATOM 4763 O O . PRO B 1 255 ? -0.910 -12.588 24.126 1.00 26.17 279 PRO B O 1
ATOM 4767 N N . LYS B 1 256 ? 1.073 -11.636 23.619 1.00 25.79 280 LYS B N 1
ATOM 4768 C CA . LYS B 1 256 ? 1.435 -12.628 22.591 1.00 25.69 280 LYS B CA 1
ATOM 4769 C C . LYS B 1 256 ? 1.849 -13.993 23.163 1.00 25.38 280 LYS B C 1
ATOM 4770 O O . LYS B 1 256 ? 2.048 -14.951 22.398 1.00 24.67 280 LYS B O 1
ATOM 4776 N N . LEU B 1 257 ? 2.003 -14.059 24.490 1.00 25.03 281 LEU B N 1
ATOM 4777 C CA . LEU B 1 257 ? 2.315 -15.302 25.188 1.00 24.90 281 LEU B CA 1
ATOM 4778 C C . LEU B 1 257 ? 1.062 -15.995 25.738 1.00 25.23 281 LEU B C 1
ATOM 4779 O O . LEU B 1 257 ? 1.172 -17.020 26.418 1.00 25.10 281 LEU B O 1
ATOM 4784 N N . LYS B 1 258 ? -0.123 -15.456 25.431 1.00 25.59 282 LYS B N 1
ATOM 4785 C CA . LYS B 1 258 ? -1.384 -16.070 25.861 1.00 25.99 282 LYS B CA 1
ATOM 4786 C C . LYS B 1 258 ? -1.480 -17.549 25.432 1.00 26.34 282 LYS B C 1
ATOM 4787 O O . LYS B 1 258 ? -1.116 -17.908 24.307 1.00 26.30 282 LYS B O 1
ATOM 4793 N N . GLY B 1 259 ? -1.971 -18.394 26.340 1.00 26.82 283 GLY B N 1
ATOM 4794 C CA . GLY B 1 259 ? -2.111 -19.822 26.087 1.00 26.94 283 GLY B CA 1
ATOM 4795 C C . GLY B 1 259 ? -0.862 -20.655 26.328 1.00 27.28 283 GLY B C 1
ATOM 4796 O O . GLY B 1 259 ? -0.933 -21.882 26.300 1.00 26.50 283 GLY B O 1
ATOM 4797 N N . THR B 1 260 ? 0.280 -20.006 26.563 1.00 27.64 284 THR B N 1
ATOM 4798 C CA . THR B 1 260 ? 1.553 -20.711 26.756 1.00 28.22 284 THR B CA 1
ATOM 4799 C C . THR B 1 260 ? 1.900 -20.854 28.241 1.00 29.07 284 THR B C 1
ATOM 4800 O O . THR B 1 260 ? 1.167 -20.379 29.110 1.00 29.35 284 THR B O 1
ATOM 4804 N N . PHE B 1 261 ? 3.018 -21.525 28.511 1.00 29.94 285 PHE B N 1
ATOM 4805 C CA . PHE B 1 261 ? 3.566 -21.678 29.864 1.00 30.48 285 PHE B CA 1
ATOM 4806 C C . PHE B 1 261 ? 3.758 -20.331 30.589 1.00 31.13 285 PHE B C 1
ATOM 4807 O O . PHE B 1 261 ? 3.477 -20.224 31.783 1.00 31.37 285 PHE B O 1
ATOM 4815 N N . TYR B 1 262 ? 4.231 -19.315 29.870 1.00 31.56 286 TYR B N 1
ATOM 4816 C CA . TYR B 1 262 ? 4.535 -18.012 30.471 1.00 32.23 286 TYR B CA 1
ATOM 4817 C C . TYR B 1 262 ? 3.381 -16.996 30.353 1.00 32.45 286 TYR B C 1
ATOM 4818 O O . TYR B 1 262 ? 3.641 -15.801 30.209 1.00 32.58 286 TYR B O 1
ATOM 4827 N N . GLU B 1 263 ? 2.125 -17.447 30.435 1.00 33.01 287 GLU B N 1
ATOM 4828 C CA . GLU B 1 263 ? 0.967 -16.557 30.198 1.00 33.42 287 GLU B CA 1
ATOM 4829 C C . GLU B 1 263 ? 0.823 -15.451 31.245 1.00 33.88 287 GLU B C 1
ATOM 4830 O O . GLU B 1 263 ? 0.973 -14.269 30.924 1.00 33.98 287 GLU B O 1
ATOM 4836 N N . SER B 1 264 ? 0.508 -15.834 32.482 1.00 34.39 288 SER B N 1
ATOM 4837 C CA . SER B 1 264 ? 0.311 -14.868 33.575 1.00 34.80 288 SER B CA 1
ATOM 4838 C C . SER B 1 264 ? 1.609 -14.587 34.349 1.00 34.93 288 SER B C 1
ATOM 4839 O O . SER B 1 264 ? 1.791 -13.492 34.894 1.00 35.17 288 SER B O 1
ATOM 4842 N N . LYS B 1 265 ? 2.510 -15.572 34.365 1.00 35.12 289 LYS B N 1
ATOM 4843 C CA . LYS B 1 265 ? 3.735 -15.527 35.173 1.00 35.18 289 LYS B CA 1
ATOM 4844 C C . LYS B 1 265 ? 4.845 -14.612 34.618 1.00 35.27 289 LYS B C 1
ATOM 4845 O O . LYS B 1 265 ? 5.632 -14.062 35.395 1.00 35.36 289 LYS B O 1
ATOM 4847 N N . ALA B 1 266 ? 4.901 -14.439 33.294 1.00 35.28 290 ALA B N 1
ATOM 4848 C CA . ALA B 1 266 ? 5.948 -13.627 32.647 1.00 35.16 290 ALA B CA 1
ATOM 4849 C C . ALA B 1 266 ? 5.552 -12.154 32.544 1.00 35.20 290 ALA B C 1
ATOM 4850 O O . ALA B 1 266 ? 4.370 -11.835 32.430 1.00 35.10 290 ALA B O 1
ATOM 4852 N N . PHE B 1 267 ? 6.543 -11.262 32.577 1.00 35.24 291 PHE B N 1
ATOM 4853 C CA . PHE B 1 267 ? 6.279 -9.818 32.477 1.00 35.35 291 PHE B CA 1
ATOM 4854 C C . PHE B 1 267 ? 7.523 -8.991 32.131 1.00 35.31 291 PHE B C 1
ATOM 4855 O O . PHE B 1 267 ? 8.646 -9.389 32.432 1.00 35.37 291 PHE B O 1
ATOM 4863 N N . ILE B 1 268 ? 7.306 -7.851 31.472 1.00 35.29 292 ILE B N 1
ATOM 4864 C CA . ILE B 1 268 ? 8.354 -6.842 31.284 1.00 35.19 292 ILE B CA 1
ATOM 4865 C C . ILE B 1 268 ? 8.192 -5.814 32.407 1.00 35.31 292 ILE B C 1
ATOM 4866 O O . ILE B 1 268 ? 7.091 -5.649 32.942 1.00 35.10 292 ILE B O 1
ATOM 4871 N N . LYS B 1 269 ? 9.274 -5.126 32.763 1.00 35.24 293 LYS B N 1
ATOM 4872 C CA . LYS B 1 269 ? 9.282 -4.326 33.992 1.00 35.51 293 LYS B CA 1
ATOM 4873 C C . LYS B 1 269 ? 8.637 -2.934 33.857 1.00 35.85 293 LYS B C 1
ATOM 4874 O O . LYS B 1 269 ? 8.224 -2.354 34.869 1.00 36.37 293 LYS B O 1
ATOM 4876 N N . ARG B 1 270 ? 8.563 -2.392 32.633 1.00 35.70 294 ARG B N 1
ATOM 4877 C CA A ARG B 1 270 ? 8.017 -1.045 32.413 0.60 35.73 294 ARG B CA 1
ATOM 4878 C CA B ARG B 1 270 ? 8.026 -1.044 32.407 0.40 35.56 294 ARG B CA 1
ATOM 4879 C C . ARG B 1 270 ? 7.240 -0.963 31.091 1.00 35.37 294 ARG B C 1
ATOM 4880 O O . ARG B 1 270 ? 7.282 -1.887 30.273 1.00 35.55 294 ARG B O 1
ATOM 4895 N N . ASP B 1 271 ? 6.513 0.143 30.902 1.00 34.76 295 ASP B N 1
ATOM 4896 C CA . ASP B 1 271 ? 5.877 0.478 29.621 1.00 33.92 295 ASP B CA 1
ATOM 4897 C C . ASP B 1 271 ? 6.968 0.760 28.588 1.00 33.03 295 ASP B C 1
ATOM 4898 O O . ASP B 1 271 ? 8.012 1.327 28.922 1.00 32.80 295 ASP B O 1
ATOM 4903 N N . ILE B 1 272 ? 6.734 0.339 27.344 1.00 31.87 296 ILE B N 1
ATOM 4904 C CA . ILE B 1 272 ? 7.563 0.760 26.216 1.00 30.91 296 ILE B CA 1
ATOM 4905 C C . ILE B 1 272 ? 6.678 1.672 25.359 1.00 29.94 296 ILE B C 1
ATOM 4906 O O . ILE B 1 272 ? 5.701 1.220 24.762 1.00 29.91 296 ILE B O 1
ATOM 4911 N N . THR B 1 273 ? 6.964 2.971 25.366 1.00 28.96 297 THR B N 1
ATOM 4912 C CA . THR B 1 273 ? 6.321 3.894 24.430 1.00 27.75 297 THR B CA 1
ATOM 4913 C C . THR B 1 273 ? 7.378 4.421 23.475 1.00 26.41 297 THR B C 1
ATOM 4914 O O . THR B 1 273 ? 8.577 4.409 23.778 1.00 26.67 297 THR B O 1
ATOM 4918 N N . TYR B 1 274 ? 6.941 4.880 22.311 1.00 24.32 298 TYR B N 1
ATOM 4919 C CA . TYR B 1 274 ? 7.887 5.354 21.324 1.00 22.65 298 TYR B CA 1
ATOM 4920 C C . TYR B 1 274 ? 7.213 6.270 20.321 1.00 21.45 298 TYR B C 1
ATOM 4921 O O . TYR B 1 274 ? 6.029 6.113 19.998 1.00 20.60 298 TYR B O 1
ATOM 4930 N N . LEU B 1 275 ? 8.004 7.219 19.836 1.00 19.76 299 LEU B N 1
ATOM 4931 C CA . LEU B 1 275 ? 7.543 8.250 18.932 1.00 18.79 299 LEU B CA 1
ATOM 4932 C C . LEU B 1 275 ? 7.785 7.769 17.519 1.00 18.18 299 LEU B C 1
ATOM 4933 O O . LEU B 1 275 ? 8.929 7.467 17.166 1.00 18.17 299 LEU B O 1
ATOM 4938 N N . LEU B 1 276 ? 6.708 7.674 16.726 1.00 17.48 300 LEU B N 1
ATOM 4939 C CA . LEU B 1 276 ? 6.727 7.036 15.400 1.00 17.60 300 LEU B CA 1
ATOM 4940 C C . LEU B 1 276 ? 5.738 7.677 14.447 1.00 17.22 300 LEU B C 1
ATOM 4941 O O . LEU B 1 276 ? 4.705 8.198 14.877 1.00 16.87 300 LEU B O 1
ATOM 4946 N N . THR B 1 277 ? 6.024 7.588 13.150 1.00 17.37 301 THR B N 1
ATOM 4947 C CA . THR B 1 277 ? 5.050 7.940 12.136 1.00 17.82 301 THR B CA 1
ATOM 4948 C C . THR B 1 277 ? 4.065 6.774 12.001 1.00 18.79 301 THR B C 1
ATOM 4949 O O . THR B 1 277 ? 4.308 5.677 12.522 1.00 17.96 301 THR B O 1
ATOM 4953 N N . GLU B 1 278 ? 2.965 7.006 11.290 1.00 19.42 302 GLU B N 1
ATOM 4954 C CA . GLU B 1 278 ? 1.990 5.939 11.053 1.00 20.70 302 GLU B CA 1
ATOM 4955 C C . GLU B 1 278 ? 2.632 4.758 10.321 1.00 21.05 302 GLU B C 1
ATOM 4956 O O . GLU B 1 278 ? 2.442 3.608 10.715 1.00 20.66 302 GLU B O 1
ATOM 4962 N N . GLU B 1 279 ? 3.405 5.044 9.274 1.00 21.68 303 GLU B N 1
ATOM 4963 C CA . GLU B 1 279 ? 4.105 3.995 8.521 1.00 22.13 303 GLU B CA 1
ATOM 4964 C C . GLU B 1 279 ? 5.089 3.211 9.396 1.00 21.41 303 GLU B C 1
ATOM 4965 O O . GLU B 1 279 ? 5.187 1.992 9.286 1.00 21.49 303 GLU B O 1
ATOM 4971 N N . GLU B 1 280 ? 5.823 3.910 10.259 1.00 21.23 304 GLU B N 1
ATOM 4972 C CA . GLU B 1 280 ? 6.722 3.248 11.206 1.00 20.77 304 GLU B CA 1
ATOM 4973 C C . GLU B 1 280 ? 5.955 2.371 12.202 1.00 20.08 304 GLU B C 1
ATOM 4974 O O . GLU B 1 280 ? 6.381 1.260 12.519 1.00 19.54 304 GLU B O 1
ATOM 4980 N N . LYS B 1 281 ? 4.822 2.876 12.688 1.00 19.76 305 LYS B N 1
ATOM 4981 C CA . LYS B 1 281 ? 3.978 2.121 13.617 1.00 19.70 305 LYS B CA 1
ATOM 4982 C C . LYS B 1 281 ? 3.559 0.786 13.002 1.00 19.58 305 LYS B C 1
ATOM 4983 O O . LYS B 1 281 ? 3.637 -0.237 13.667 1.00 18.86 305 LYS B O 1
ATOM 4989 N N . GLU B 1 282 ? 3.160 0.813 11.726 1.00 19.98 306 GLU B N 1
ATOM 4990 C CA . GLU B 1 282 ? 2.756 -0.408 10.988 1.00 20.39 306 GLU B CA 1
ATOM 4991 C C . GLU B 1 282 ? 3.877 -1.425 10.912 1.00 20.53 306 GLU B C 1
ATOM 4992 O O . GLU B 1 282 ? 3.612 -2.611 10.765 1.00 19.89 306 GLU B O 1
ATOM 4998 N N . ASN B 1 283 ? 5.126 -0.960 10.971 1.00 20.94 307 ASN B N 1
ATOM 4999 C CA . ASN B 1 283 ? 6.280 -1.849 10.816 1.00 21.60 307 ASN B CA 1
ATOM 5000 C C . ASN B 1 283 ? 6.894 -2.279 12.141 1.00 21.37 307 ASN B C 1
ATOM 5001 O O . ASN B 1 283 ? 7.896 -3.003 12.144 1.00 22.60 307 ASN B O 1
ATOM 5006 N N . VAL B 1 284 ? 6.281 -1.888 13.260 1.00 20.40 308 VAL B N 1
ATOM 5007 C CA . VAL B 1 284 ? 6.740 -2.356 14.566 1.00 20.02 308 VAL B CA 1
ATOM 5008 C C . VAL B 1 284 ? 6.518 -3.865 14.720 1.00 20.49 308 VAL B C 1
ATOM 5009 O O . VAL B 1 284 ? 5.423 -4.390 14.440 1.00 19.27 308 VAL B O 1
ATOM 5013 N N . LYS B 1 285 ? 7.580 -4.553 15.138 1.00 20.88 309 LYS B N 1
ATOM 5014 C CA . LYS B 1 285 ? 7.539 -5.994 15.410 1.00 21.45 309 LYS B CA 1
ATOM 5015 C C . LYS B 1 285 ? 7.990 -6.234 16.845 1.00 21.64 309 LYS B C 1
ATOM 5016 O O . LYS B 1 285 ? 9.011 -5.684 17.289 1.00 21.99 309 LYS B O 1
ATOM 5019 N N . ILE B 1 286 ? 7.187 -7.001 17.577 1.00 21.78 310 ILE B N 1
ATOM 5020 C CA . ILE B 1 286 ? 7.464 -7.342 18.967 1.00 22.19 310 ILE B CA 1
ATOM 5021 C C . ILE B 1 286 ? 7.989 -8.775 18.983 1.00 22.46 310 ILE B C 1
ATOM 5022 O O . ILE B 1 286 ? 7.216 -9.722 18.812 1.00 21.50 310 ILE B O 1
ATOM 5027 N N . ASN B 1 287 ? 9.306 -8.910 19.147 1.00 22.79 311 ASN B N 1
ATOM 5028 C CA . ASN B 1 287 ? 9.983 -10.208 19.141 1.00 23.55 311 ASN B CA 1
ATOM 5029 C C . ASN B 1 287 ? 10.295 -10.652 20.559 1.00 23.77 311 ASN B C 1
ATOM 5030 O O . ASN B 1 287 ? 10.731 -9.850 21.383 1.00 23.72 311 ASN B O 1
ATOM 5035 N N . THR B 1 288 ? 10.063 -11.928 20.846 1.00 24.18 312 THR B N 1
ATOM 5036 C CA . THR B 1 288 ? 10.368 -12.472 22.162 1.00 24.49 312 THR B CA 1
ATOM 5037 C C . THR B 1 288 ? 11.125 -13.785 22.020 1.00 25.09 312 THR B C 1
ATOM 5038 O O . THR B 1 288 ? 10.863 -14.560 21.096 1.00 24.95 312 THR B O 1
ATOM 5042 N N . THR B 1 289 ? 12.087 -14.010 22.913 1.00 25.87 313 THR B N 1
ATOM 5043 C CA . THR B 1 289 ? 12.718 -15.328 23.060 1.00 26.65 313 THR B CA 1
ATOM 5044 C C . THR B 1 289 ? 12.629 -15.708 24.534 1.00 27.03 313 THR B C 1
ATOM 5045 O O . THR B 1 289 ? 12.950 -14.892 25.405 1.00 26.58 313 THR B O 1
ATOM 5049 N N . LEU B 1 290 ? 12.179 -16.931 24.810 1.00 27.51 314 LEU B N 1
ATOM 5050 C CA . LEU B 1 290 ? 12.003 -17.411 26.186 1.00 28.13 314 LEU B CA 1
ATOM 5051 C C . LEU B 1 290 ? 12.525 -18.831 26.354 1.00 28.01 314 LEU B C 1
ATOM 5052 O O . LEU B 1 290 ? 13.093 -19.395 25.423 1.00 28.59 314 LEU B O 1
ATOM 5057 N N . VAL B 1 308 ? 14.105 -15.317 32.437 1.00 76.35 332 VAL B N 1
ATOM 5058 C CA . VAL B 1 308 ? 13.307 -16.152 31.524 1.00 76.29 332 VAL B CA 1
ATOM 5059 C C . VAL B 1 308 ? 13.683 -15.932 30.047 1.00 76.00 332 VAL B C 1
ATOM 5060 O O . VAL B 1 308 ? 13.667 -16.883 29.253 1.00 76.14 332 VAL B O 1
ATOM 5064 N N . GLY B 1 309 ? 14.024 -14.692 29.682 1.00 75.48 333 GLY B N 1
ATOM 5065 C CA . GLY B 1 309 ? 14.439 -14.379 28.304 1.00 75.01 333 GLY B CA 1
ATOM 5066 C C . GLY B 1 309 ? 14.619 -12.899 27.961 1.00 74.54 333 GLY B C 1
ATOM 5067 O O . GLY B 1 309 ? 15.122 -12.118 28.777 1.00 74.42 333 GLY B O 1
ATOM 5068 N N . HIS B 1 310 ? 14.222 -12.525 26.738 1.00 73.77 334 HIS B N 1
ATOM 5069 C CA . HIS B 1 310 ? 14.365 -11.146 26.234 1.00 73.15 334 HIS B CA 1
ATOM 5070 C C . HIS B 1 310 ? 13.271 -10.755 25.209 1.00 72.45 334 HIS B C 1
ATOM 5071 O O . HIS B 1 310 ? 12.939 -11.545 24.316 1.00 72.38 334 HIS B O 1
ATOM 5081 N N . GLU B 1 312 ? 12.565 -7.931 22.247 1.00 70.22 336 GLU B N 1
ATOM 5082 C CA . GLU B 1 312 ? 13.188 -6.924 21.371 1.00 70.30 336 GLU B CA 1
ATOM 5083 C C . GLU B 1 312 ? 12.166 -6.288 20.424 1.00 69.81 336 GLU B C 1
ATOM 5084 O O . GLU B 1 312 ? 11.639 -6.955 19.525 1.00 69.75 336 GLU B O 1
ATOM 5090 N N . ILE B 1 313 ? 11.894 -5.000 20.625 1.00 69.13 337 ILE B N 1
ATOM 5091 C CA . ILE B 1 313 ? 10.952 -4.274 19.787 1.00 68.51 337 ILE B CA 1
ATOM 5092 C C . ILE B 1 313 ? 11.749 -3.566 18.710 1.00 68.50 337 ILE B C 1
ATOM 5093 O O . ILE B 1 313 ? 12.754 -2.920 19.007 1.00 68.18 337 ILE B O 1
ATOM 5106 N N . PHE B 1 315 ? 11.573 -1.770 14.398 1.00 69.27 339 PHE B N 1
ATOM 5107 C CA . PHE B 1 315 ? 10.818 -1.412 13.198 1.00 69.92 339 PHE B CA 1
ATOM 5108 C C . PHE B 1 315 ? 11.811 -1.276 12.056 1.00 70.62 339 PHE B C 1
ATOM 5109 O O . PHE B 1 315 ? 12.855 -0.620 12.199 1.00 70.41 339 PHE B O 1
ATOM 5117 N N . ASN B 1 316 ? 11.496 -1.936 10.942 1.00 71.61 340 ASN B N 1
ATOM 5118 C CA . ASN B 1 316 ? 12.460 -2.147 9.869 1.00 72.53 340 ASN B CA 1
ATOM 5119 C C . ASN B 1 316 ? 13.783 -2.668 10.495 1.00 73.03 340 ASN B C 1
ATOM 5120 O O . ASN B 1 316 ? 13.749 -3.568 11.353 1.00 73.05 340 ASN B O 1
ATOM 5125 N N . ASP B 1 317 ? 14.927 -2.105 10.106 1.00 73.68 341 ASP B N 1
ATOM 5126 C CA . ASP B 1 317 ? 16.213 -2.507 10.692 1.00 74.14 341 ASP B CA 1
ATOM 5127 C C . ASP B 1 317 ? 16.361 -2.089 12.167 1.00 74.58 341 ASP B C 1
ATOM 5128 O O . ASP B 1 317 ? 17.055 -2.763 12.935 1.00 74.79 341 ASP B O 1
ATOM 5130 N N . ALA B 1 318 ? 15.682 -1.004 12.558 1.00 74.85 342 ALA B N 1
ATOM 5131 C CA . ALA B 1 318 ? 15.981 -0.277 13.802 1.00 75.01 342 ALA B CA 1
ATOM 5132 C C . ALA B 1 318 ? 15.370 -0.900 15.062 1.00 75.25 342 ALA B C 1
ATOM 5133 O O . ALA B 1 318 ? 14.287 -1.484 15.008 1.00 75.06 342 ALA B O 1
ATOM 5135 N N . THR B 1 319 ? 16.071 -0.744 16.191 1.00 75.48 343 THR B N 1
ATOM 5136 C CA . THR B 1 319 ? 15.636 -1.275 17.487 1.00 75.68 343 THR B CA 1
ATOM 5137 C C . THR B 1 319 ? 15.071 -0.171 18.381 1.00 75.94 343 THR B C 1
ATOM 5138 O O . THR B 1 319 ? 15.700 0.869 18.582 1.00 76.13 343 THR B O 1
ATOM 5142 N N . ILE B 1 320 ? 13.880 -0.421 18.917 1.00 76.07 344 ILE B N 1
ATOM 5143 C CA . ILE B 1 320 ? 13.213 0.494 19.831 1.00 76.23 344 ILE B CA 1
ATOM 5144 C C . ILE B 1 320 ? 13.667 0.195 21.253 1.00 76.73 344 ILE B C 1
ATOM 5145 O O . ILE B 1 320 ? 14.104 1.094 21.975 1.00 76.67 344 ILE B O 1
ATOM 5150 N N . ALA B 1 321 ? 13.564 -1.074 21.641 1.00 77.08 345 ALA B N 1
ATOM 5151 C CA . ALA B 1 321 ? 13.948 -1.519 22.971 1.00 77.47 345 ALA B CA 1
ATOM 5152 C C . ALA B 1 321 ? 14.564 -2.922 22.929 1.00 78.04 345 ALA B C 1
ATOM 5153 O O . ALA B 1 321 ? 14.519 -3.616 21.909 1.00 77.79 345 ALA B O 1
ATOM 5155 N N . LYS B 1 322 ? 15.165 -3.301 24.052 1.00 78.78 346 LYS B N 1
ATOM 5156 C CA . LYS B 1 322 ? 15.684 -4.646 24.271 1.00 79.37 346 LYS B CA 1
ATOM 5157 C C . LYS B 1 322 ? 15.739 -4.872 25.782 1.00 80.07 346 LYS B C 1
ATOM 5158 O O . LYS B 1 322 ? 16.769 -4.636 26.409 1.00 80.13 346 LYS B O 1
ATOM 5160 N N . VAL B 1 323 ? 14.609 -5.287 26.359 1.00 81.01 347 VAL B N 1
ATOM 5161 C CA . VAL B 1 323 ? 14.480 -5.493 27.809 1.00 81.84 347 VAL B CA 1
ATOM 5162 C C . VAL B 1 323 ? 14.470 -6.997 28.164 1.00 82.86 347 VAL B C 1
ATOM 5163 O O . VAL B 1 323 ? 14.119 -7.831 27.324 1.00 83.10 347 VAL B O 1
ATOM 5167 N N . PRO B 1 324 ? 14.874 -7.353 29.403 1.00 83.91 348 PRO B N 1
ATOM 5168 C CA . PRO B 1 324 ? 14.700 -8.741 29.856 1.00 84.48 348 PRO B CA 1
ATOM 5169 C C . PRO B 1 324 ? 13.246 -9.051 30.252 1.00 85.19 348 PRO B C 1
ATOM 5170 O O . PRO B 1 324 ? 12.545 -8.176 30.771 1.00 85.06 348 PRO B O 1
ATOM 5174 N N . ILE B 1 325 ? 12.802 -10.284 29.989 1.00 86.07 349 ILE B N 1
ATOM 5175 C CA . ILE B 1 325 ? 11.470 -10.743 30.400 1.00 86.78 349 ILE B CA 1
ATOM 5176 C C . ILE B 1 325 ? 11.616 -11.476 31.732 1.00 87.68 349 ILE B C 1
ATOM 5177 O O . ILE B 1 325 ? 12.454 -12.374 31.865 1.00 87.64 349 ILE B O 1
ATOM 5182 N N . TYR B 1 326 ? 10.806 -11.084 32.713 1.00 88.70 350 TYR B N 1
ATOM 5183 C CA . TYR B 1 326 ? 10.953 -11.574 34.082 1.00 89.67 350 TYR B CA 1
ATOM 5184 C C . TYR B 1 326 ? 9.892 -12.617 34.415 1.00 90.38 350 TYR B C 1
ATOM 5185 O O . TYR B 1 326 ? 8.757 -12.538 33.929 1.00 90.34 350 TYR B O 1
ATOM 5194 N N . TYR B 1 327 ? 10.278 -13.585 35.248 1.00 91.21 351 TYR B N 1
ATOM 5195 C CA . TYR B 1 327 ? 9.346 -14.569 35.794 1.00 91.85 351 TYR B CA 1
ATOM 5196 C C . TYR B 1 327 ? 9.031 -14.220 37.251 1.00 92.09 351 TYR B C 1
ATOM 5197 O O . TYR B 1 327 ? 9.923 -13.832 38.009 1.00 92.16 351 TYR B O 1
ATOM 5206 N N . GLU B 1 328 ? 7.764 -14.373 37.633 1.00 92.44 352 GLU B N 1
ATOM 5207 C CA . GLU B 1 328 ? 7.271 -13.934 38.941 1.00 92.72 352 GLU B CA 1
ATOM 5208 C C . GLU B 1 328 ? 7.644 -14.919 40.057 1.00 92.86 352 GLU B C 1
ATOM 5209 O O . GLU B 1 328 ? 7.279 -16.097 40.022 1.00 92.92 352 GLU B O 1
#

CATH classification: 3.40.710.10 (+1 more: 2.30.140.30)

Organism: Bacillus subtilis (strain 168) (NCBI:txid224308)

Nearest PDB structures (foldseek):
  3mfd-assembly1_A  TM=1.003E+00  e=1.064E-59  Bacillus subtilis
  3mfd-assembly2_B  TM=9.324E-01  e=1.617E-50  Bacillus subtilis
  5zqc-assembly3_C  TM=8.760E-01  e=2.951E-16  Listeria monocytogenes EGD-e
  5zqc-assembly2_B  TM=8.764E-01  e=8.869E-16  Listeria monocytogenes EGD-e
  5zqd-assembly2_B  TM=8.700E-01  e=1.330E-15  Listeria monocytogenes EGD-e

Solvent-accessible surface area: 29199 Å² total

Foldseek 3Di:
DADAQFQWKWKAFLPQRHTPDIHQQFDKAQAFQLLQLLLLLLLVLPALDWFFQDPVLQPDDDFAPNDDHRDTAGLLLLSLCVLGVHSSSQQSSQCVSQVHQVRSQVCPVLVVLDPRAHDDGRRRDPPDDGGTGGNSSSSSVSVSVRPSSLVSFLDQWDCGPSHDIHGRPPPCNVVPPFWSGWDWGDDPRFHTKIWTWGDDPHTIMIMIGTHHPCVSVSVSVVVQVVFKDKDQLDAFAADCVCPPHPRRHFKTFHHTDIDIDGPVQSVQKDDDWDFDDDDPVCVVPVVPQDQFGTKAMGNPDGSDMGTIGGHD/DADAQFQWKWKAFLVQRHTPDIHQQFDKAQAFFLLQLLLLLLLVQPALDWFQQDPVLQPDDDFAPRDDHRQTAGLLLLSLCVLGLHSSSQQSSQCVRQVHQVSSLPCPVLVVLPPSAHDDGNRRDPPDPRGTGGNSSSSSVSVCVRPSSLVSQQDQWDCGDSHDIHGRPPVCRVVPPFWSGWDWGADPRFGIKIWTWGDDQRTIMIMIGTHHPCPSVSVSVVVLVVFKHKDFPDAQPVVCPPHPCRPFKDFDGTQIDIDGPVQVVQWDDDWDPVGWFIGDVDTRDITGIDGD

Sequence (604 aa):
AIDVSAKSAIIIDGASGRVLYAKDEHQKRRIASITKITAVLAIESGKDDQTVTVSANAVRTEGSAIYLTEGQKVKLKDLVYGLLRSGNDAAVAIAEHVGGSLDGFVYNQQKAEQQLGKKNTRRFQNPHGLDDHEENNHYSTAYDAILTKYAKLKKDYQQKKISGTKIYKAEETEESVWKNKNKLLTLYPYSTGGKTGYTKLAKRTLVSTASKKDGIDLIAVTINDPNNDWDDHKFNYVFEEHYQTYLIAKKGDIPKLKGTFYESKAFIKRDITYLLTEEEKEENVKINTTLLKPKKAWEKDASKIPDDIVGHHEIFNDATIAKVPIYYENAIDVSAKSAIIIDGASGRVLYAKDEHQKRRRIASITKITAVLAIESGKDDQTVTVSANAVRRTEEGSAIYLTEGQKVVKLKDLVYGLLRSGNDAAVAIAEHVGGSLDGFVYNQKAEEQLGKNTRRFQNPHGLDDHENHYSTAYDAILTKYAKLKKDYQQKISSGTKIYKAEETEESVWKNKKNKLLTLYPYSTGGKTGYTKLAKRTLVSTASKDGIDLIAVTINDPNDWDDHKKFNYVFEEHYQTYLIAKDIPKLKGTFYESKAFIKRRDITYLLTEEEKENVKINTTLVGHEIFNDATIAKVPIYYE

InterPro domains:
  IPR001967 Peptidase S11, D-alanyl-D-alanine carboxypeptidase A, N-terminal [PF00768] (23-250)
  IPR012338 Beta-lactamase/transpeptidase-like [G3DSA:3.40.710.10] (31-266)
  IPR012338 Beta-lactamase/transpeptidase-like [SSF56601] (1-267)
  IPR012907 Peptidase S11, D-Ala-D-Ala carboxypeptidase A, C-terminal [PF07943] (267-355)
  IPR012907 Peptidase S11, D-Ala-D-Ala carboxypeptidase A, C-terminal [SM00936] (267-357)
  IPR018044 Peptidase S11, D-alanyl-D-alanine carboxypeptidase A [PR00725] (59-70)
  IPR018044 Peptidase S11, D-alanyl-D-alanine carboxypeptidase A [PR00725] (107-124)
  IPR018044 Peptidase S11, D-alanyl-D-alanine carboxypeptidase A [PR00725] (134-147)